Protein AF-A0A554L8Y0-F1 (afdb_monomer_lite)

Foldseek 3Di:
DDDDPPPPPDDPPPLPDPLDPVVVCVVPVQALVVLQVLLVSLQVVLVVLCVVDVPPPVSLVVSLVSLLSSLVSLVSSVCSLVVQDDRPQDLVNVLVSCVVDPVVVVVCVLPVDDDPVVVVVVVVSNVCSNVPHRPPDDDPPPPDPSPPSPVSSVVSVVSSVSSVLSSLLSLAAQELVLLLVCVLWLLLSLCVSQPVCLNCVDPDDLLRVVQVLLFVVQLVLLCVVPVQEDEQADADPVLQVVLVVCVVVQRAKYAQRWFDDPRYIYTFGMWGQDPVVRAIEGEHEDLDCDCPVVSVLLSQLSVVLRVVNVVGHYDWYKYKYAHQPDFDDPDDPSVNRIDIDTCPPVSVVCNVVSVVSSVVSSVSSSDNDRDDAAIPCLLAAPVSAHSNRCVRCVLADPQWPSLQAVVRVVSVQSVVCVVVVGTHLQSRDPPDDDDPLRVLLSCCQVVVDKQADLVVLVVQCVLWFPFEKQKDWFWAQNQPDQAGRDGGRDIQTFKMKIWTDGDPPDDIDIDMGGHLASYRCLVVVLVSVVVPDDLDTAYEYQDLVVVLVVLVSSCVVVVVCVVVSVSHSVRYDHPLVCVVVPNIDHNQLSSPSDLVSVLCPQPVVQDLPPAPDNDSSSLNQLSCVSNPNDSPPPSPPVPPPPPDDPPPPDDDPPPDPPPPSVVSVVRSRVNNNSSSVSSVSNSVSSVVSD

Structure (mmCIF, N/CA/C/O backbone):
data_AF-A0A554L8Y0-F1
#
_entry.id   AF-A0A554L8Y0-F1
#
loop_
_atom_site.group_PDB
_atom_site.id
_atom_site.type_symbol
_atom_site.label_atom_id
_atom_site.label_alt_id
_atom_site.label_comp_id
_atom_site.label_asym_id
_atom_site.label_entity_id
_atom_site.label_seq_id
_atom_site.pdbx_PDB_ins_code
_atom_site.Cartn_x
_atom_site.Cartn_y
_atom_site.Cartn_z
_atom_site.occupancy
_atom_site.B_iso_or_equiv
_atom_site.auth_seq_id
_atom_site.auth_comp_id
_atom_site.auth_asym_id
_atom_site.auth_atom_id
_atom_site.pdbx_PDB_model_num
ATOM 1 N N . MET A 1 1 ? -27.258 -53.487 -50.689 1.00 28.34 1 MET A N 1
ATOM 2 C CA . MET A 1 1 ? -27.049 -53.379 -52.146 1.00 28.34 1 MET A CA 1
ATOM 3 C C . MET A 1 1 ? -27.755 -52.111 -52.573 1.00 28.34 1 MET A C 1
ATOM 5 O O . MET A 1 1 ? -28.966 -52.087 -52.449 1.00 28.34 1 MET A O 1
ATOM 9 N N . HIS A 1 2 ? -27.130 -51.014 -52.959 1.00 24.36 2 HIS A N 1
ATOM 10 C CA . HIS A 1 2 ? -25.759 -50.669 -53.337 1.00 24.36 2 HIS A CA 1
ATOM 11 C C . HIS A 1 2 ? -25.662 -49.144 -53.099 1.00 24.36 2 HIS A C 1
ATOM 13 O O . HIS A 1 2 ? -26.690 -48.474 -53.119 1.00 24.36 2 HIS A O 1
ATOM 19 N N . GLU A 1 3 ? -24.550 -48.658 -52.543 1.00 27.66 3 GLU A N 1
ATOM 20 C CA . GLU A 1 3 ? -23.607 -47.781 -53.271 1.00 27.66 3 GLU A CA 1
ATOM 21 C C . GLU A 1 3 ? -24.326 -46.668 -54.041 1.00 27.66 3 GLU A C 1
ATOM 23 O O . GLU A 1 3 ? -24.799 -46.921 -55.138 1.00 27.66 3 GLU A O 1
ATOM 28 N N . ASP A 1 4 ? -24.456 -45.492 -53.409 1.00 25.59 4 ASP A N 1
ATOM 29 C CA . ASP A 1 4 ? -24.251 -44.166 -54.034 1.00 25.59 4 ASP A CA 1
ATOM 30 C C . ASP A 1 4 ? -24.470 -42.987 -53.047 1.00 25.59 4 ASP A C 1
ATOM 32 O O . ASP A 1 4 ? -24.105 -41.853 -53.350 1.00 25.59 4 ASP A O 1
ATOM 36 N N . ASP A 1 5 ? -24.894 -43.237 -51.798 1.00 26.92 5 ASP A N 1
ATOM 37 C CA . ASP A 1 5 ? -24.959 -42.230 -50.712 1.00 26.92 5 ASP A CA 1
ATOM 38 C C . ASP A 1 5 ? -23.601 -41.954 -50.019 1.00 26.92 5 ASP A C 1
ATOM 40 O O . ASP A 1 5 ? -23.495 -41.874 -48.795 1.00 26.92 5 ASP A O 1
ATOM 44 N N . LEU A 1 6 ? -22.521 -41.798 -50.790 1.00 28.59 6 LEU A N 1
ATOM 45 C CA . LEU A 1 6 ? -21.222 -41.318 -50.286 1.00 28.59 6 LEU A CA 1
ATOM 46 C C . LEU A 1 6 ? -20.965 -39.879 -50.746 1.00 28.59 6 LEU A C 1
ATOM 48 O O . LEU A 1 6 ? -19.908 -39.546 -51.287 1.00 28.59 6 LEU A O 1
ATOM 52 N N . ILE A 1 7 ? -21.932 -38.996 -50.486 1.00 28.02 7 ILE A N 1
ATOM 53 C CA . ILE A 1 7 ? -21.633 -37.571 -50.381 1.00 28.02 7 ILE A CA 1
ATOM 54 C C . ILE A 1 7 ? -20.837 -37.407 -49.093 1.00 28.02 7 ILE A C 1
ATOM 56 O O . ILE A 1 7 ? -21.311 -37.647 -47.987 1.00 28.02 7 ILE A O 1
ATOM 60 N N . TRP A 1 8 ? -19.572 -37.055 -49.279 1.00 29.84 8 TRP A N 1
ATOM 61 C CA . TRP A 1 8 ? -18.706 -36.518 -48.253 1.00 29.84 8 TRP A CA 1
ATOM 62 C C . TRP A 1 8 ? -19.459 -35.420 -47.504 1.00 29.84 8 TRP A C 1
ATOM 64 O O . TRP A 1 8 ? -19.576 -34.311 -48.026 1.00 29.84 8 TRP A O 1
ATOM 74 N N . ASP A 1 9 ? -19.932 -35.705 -46.290 1.00 30.94 9 ASP A N 1
ATOM 75 C CA . ASP A 1 9 ? -20.245 -34.646 -45.340 1.00 30.94 9 ASP A CA 1
ATOM 76 C C . ASP A 1 9 ? -18.945 -33.874 -45.127 1.00 30.94 9 ASP A C 1
ATOM 78 O O . ASP A 1 9 ? -18.022 -34.286 -44.410 1.00 30.94 9 ASP A O 1
ATOM 82 N N . LYS A 1 10 ? -18.839 -32.774 -45.874 1.00 30.92 10 LYS A N 1
ATOM 83 C CA . LYS A 1 10 ? -17.834 -31.750 -45.680 1.00 30.92 10 LYS A CA 1
ATOM 84 C C . LYS A 1 10 ? -17.873 -31.382 -44.193 1.00 30.92 10 LYS A C 1
ATOM 86 O O . LYS A 1 10 ? -18.963 -31.239 -43.633 1.00 30.92 10 LYS A O 1
ATOM 91 N N . PRO A 1 11 ? -16.715 -31.201 -43.531 1.00 33.66 11 PRO A N 1
ATOM 92 C CA . PRO A 1 11 ? -16.727 -30.419 -42.302 1.00 33.66 11 PRO A CA 1
ATOM 93 C C . PRO A 1 11 ? -17.432 -29.081 -42.601 1.00 33.66 11 PRO A C 1
ATOM 95 O O . PRO A 1 11 ? -17.372 -28.640 -43.753 1.00 33.66 11 PRO A O 1
ATOM 98 N N . PRO A 1 12 ? -18.112 -28.458 -41.620 1.00 34.78 12 PRO A N 1
ATOM 99 C CA . PRO A 1 12 ? -18.778 -27.174 -41.821 1.00 34.78 12 PRO A CA 1
ATOM 100 C C . PRO A 1 12 ? -17.864 -26.237 -42.615 1.00 34.78 12 PRO A C 1
ATOM 102 O O . PRO A 1 12 ? -16.687 -26.102 -42.267 1.00 34.78 12 PRO A O 1
ATOM 105 N N . GLU A 1 13 ? -18.377 -25.668 -43.710 1.00 36.22 13 GLU A N 1
ATOM 106 C CA . GLU A 1 13 ? -17.584 -24.938 -44.714 1.00 36.22 13 GLU A CA 1
ATOM 107 C C . GLU A 1 13 ? -16.827 -23.718 -44.152 1.00 36.22 13 GLU A C 1
ATOM 109 O O . GLU A 1 13 ? -15.949 -23.200 -44.836 1.00 36.22 13 GLU A O 1
ATOM 114 N N . ASP A 1 14 ? -17.058 -23.350 -42.890 1.00 36.22 14 ASP A N 1
ATOM 115 C CA . ASP A 1 14 ? -16.380 -22.257 -42.186 1.00 36.22 14 ASP A CA 1
ATOM 116 C C . ASP A 1 14 ? -15.090 -22.636 -41.435 1.00 36.22 14 ASP A C 1
ATOM 118 O O . ASP A 1 14 ? -14.406 -21.746 -40.943 1.00 36.22 14 ASP A O 1
ATOM 122 N N . PHE A 1 15 ? -14.701 -23.915 -41.325 1.00 38.50 15 PHE A N 1
ATOM 123 C CA . PHE A 1 15 ? -13.525 -24.278 -40.502 1.00 38.50 15 PHE A CA 1
ATOM 124 C C . PHE A 1 15 ? -12.233 -24.584 -41.275 1.00 38.50 15 PHE A C 1
ATOM 126 O O . PHE A 1 15 ? -11.170 -24.651 -40.665 1.00 38.50 15 PHE A O 1
ATOM 133 N N . SER A 1 16 ? -12.279 -24.805 -42.596 1.00 36.56 16 SER A N 1
ATOM 134 C CA . SER A 1 16 ? -11.124 -25.364 -43.328 1.00 36.56 16 SER A CA 1
ATOM 135 C C . SER A 1 16 ? -10.547 -24.501 -44.449 1.00 36.56 16 SER A C 1
ATOM 137 O O . SER A 1 16 ? -9.572 -24.929 -45.065 1.00 36.56 16 SER A O 1
ATOM 139 N N . ARG A 1 17 ? -11.136 -23.343 -44.775 1.00 34.06 17 ARG A N 1
ATOM 140 C CA . ARG A 1 17 ? -10.656 -22.509 -45.895 1.00 34.06 17 ARG A CA 1
ATOM 141 C C . ARG A 1 17 ? -9.799 -21.319 -45.477 1.00 34.06 17 ARG A C 1
ATOM 143 O O . ARG A 1 17 ? -8.859 -21.020 -46.203 1.00 34.06 17 ARG A O 1
ATOM 150 N N . ASP A 1 18 ? -9.995 -20.775 -44.282 1.00 37.09 18 ASP A N 1
ATOM 151 C CA . ASP A 1 18 ? -9.243 -19.590 -43.842 1.00 37.09 18 ASP A CA 1
ATOM 152 C C . ASP A 1 18 ? -7.930 -19.915 -43.099 1.00 37.09 18 ASP A C 1
ATOM 154 O O . ASP A 1 18 ? -7.161 -19.018 -42.773 1.00 37.09 18 ASP A O 1
ATOM 158 N N . ILE A 1 19 ? -7.618 -21.199 -42.869 1.00 42.59 19 ILE A N 1
ATOM 159 C CA . ILE A 1 19 ? -6.402 -21.632 -42.142 1.00 42.59 19 ILE A CA 1
ATOM 160 C C . ILE A 1 19 ? -5.227 -21.965 -43.091 1.00 42.59 19 ILE A C 1
ATOM 162 O O . ILE A 1 19 ? -4.072 -22.020 -42.667 1.00 42.59 19 ILE A O 1
ATOM 166 N N . TYR A 1 20 ? -5.474 -22.144 -44.394 1.00 44.81 20 TYR A N 1
ATOM 167 C CA . TYR A 1 20 ? -4.478 -22.674 -45.341 1.00 44.81 20 TYR A CA 1
ATOM 168 C C . TYR A 1 20 ? -4.286 -21.814 -46.600 1.00 44.81 20 TYR A C 1
ATOM 170 O O . TYR A 1 20 ? -4.205 -22.340 -47.712 1.00 44.81 20 TYR A O 1
ATOM 178 N N . ASP A 1 21 ? -4.156 -20.496 -46.446 1.00 44.59 21 ASP A N 1
ATOM 179 C CA . ASP A 1 21 ? -3.619 -19.653 -47.518 1.00 44.59 21 ASP A CA 1
ATOM 180 C C . ASP A 1 21 ? -2.082 -19.753 -47.562 1.00 44.59 21 ASP A C 1
ATOM 182 O O . ASP A 1 21 ? -1.353 -19.082 -46.836 1.00 44.59 21 ASP A O 1
ATOM 186 N N . ALA A 1 22 ? -1.569 -20.629 -48.426 1.00 40.56 22 ALA A N 1
ATOM 187 C CA . ALA A 1 22 ? -0.139 -20.891 -48.565 1.00 40.56 22 ALA A CA 1
ATOM 188 C C . ALA A 1 22 ? 0.699 -19.674 -49.022 1.00 40.56 22 ALA A C 1
ATOM 190 O O . ALA A 1 22 ? 1.928 -19.726 -48.900 1.00 40.56 22 ALA A O 1
ATOM 191 N N . GLU A 1 23 ? 0.080 -18.613 -49.556 1.00 37.91 23 GLU A N 1
ATOM 192 C CA . GLU A 1 23 ? 0.767 -17.359 -49.897 1.00 37.91 23 GLU A CA 1
ATOM 193 C C . GLU A 1 23 ? 0.822 -16.403 -48.700 1.00 37.91 23 GLU A C 1
ATOM 195 O O . GLU A 1 23 ? 1.899 -15.877 -48.414 1.00 37.91 23 GLU A O 1
ATOM 200 N N . ALA A 1 24 ? -0.247 -16.312 -47.899 1.00 42.94 24 ALA A N 1
ATOM 201 C CA . ALA A 1 24 ? -0.223 -15.595 -46.617 1.00 42.94 24 ALA A CA 1
ATOM 202 C C . ALA A 1 24 ? 0.830 -16.167 -45.643 1.00 42.94 24 ALA A C 1
ATOM 204 O O . ALA A 1 24 ? 1.477 -15.423 -44.904 1.00 42.94 24 ALA A O 1
ATOM 205 N N . TRP A 1 25 ? 1.074 -17.483 -45.695 1.00 49.44 25 TRP A N 1
ATOM 206 C CA . TRP A 1 25 ? 2.106 -18.175 -44.907 1.00 49.44 25 TRP A CA 1
ATOM 207 C C . TRP A 1 25 ? 3.546 -17.810 -45.299 1.00 49.44 25 TRP A C 1
ATOM 209 O O . TRP A 1 25 ? 4.459 -18.029 -44.506 1.00 49.44 25 TRP A O 1
ATOM 219 N N . LYS A 1 26 ? 3.791 -17.296 -46.512 1.00 45.06 26 LYS A N 1
ATOM 220 C CA . LYS A 1 26 ? 5.148 -16.943 -46.971 1.00 45.06 26 LYS A CA 1
ATOM 221 C C . LYS A 1 26 ? 5.576 -15.549 -46.536 1.00 45.06 26 LYS A C 1
ATOM 223 O O . LYS A 1 26 ? 6.755 -15.354 -46.261 1.00 45.06 26 LYS A O 1
ATOM 228 N N . GLU A 1 27 ? 4.641 -14.608 -46.459 1.00 42.94 27 GLU A N 1
ATOM 229 C CA . GLU A 1 27 ? 4.941 -13.216 -46.102 1.00 42.94 27 GLU A CA 1
ATOM 230 C C . GLU A 1 27 ? 5.007 -12.984 -44.581 1.00 42.94 27 GLU A C 1
ATOM 232 O O . GLU A 1 27 ? 5.466 -11.936 -44.140 1.00 42.94 27 GLU A O 1
ATOM 237 N N . SER A 1 28 ? 4.636 -13.984 -43.769 1.00 48.25 28 SER A N 1
ATOM 238 C CA . SER A 1 28 ? 4.514 -13.876 -42.304 1.00 48.25 28 SER A CA 1
ATOM 239 C C . SER A 1 28 ? 5.321 -14.918 -41.491 1.00 48.25 28 SER A C 1
ATOM 241 O O . SER A 1 28 ? 5.270 -14.929 -40.265 1.00 48.25 28 SER A O 1
ATOM 243 N N . ALA A 1 29 ? 6.148 -15.763 -42.122 1.00 52.91 29 ALA A N 1
ATOM 244 C CA . ALA A 1 29 ? 6.824 -16.912 -41.483 1.00 52.91 29 ALA A CA 1
ATOM 245 C C . ALA A 1 29 ? 7.971 -16.606 -40.483 1.00 52.91 29 ALA A C 1
ATOM 247 O O . ALA A 1 29 ? 8.670 -17.531 -40.061 1.00 52.91 29 ALA A O 1
ATOM 248 N N . GLN A 1 30 ? 8.196 -15.344 -40.114 1.00 58.31 30 GLN A N 1
ATOM 249 C CA . GLN A 1 30 ? 9.408 -14.902 -39.402 1.00 58.31 30 GLN A CA 1
ATOM 250 C C . GLN A 1 30 ? 9.234 -14.723 -37.890 1.00 58.31 30 GLN A C 1
ATOM 252 O O . GLN A 1 30 ? 10.203 -14.414 -37.202 1.00 58.31 30 GLN A O 1
ATOM 257 N N . ASP A 1 31 ? 8.026 -14.933 -37.372 1.00 62.72 31 ASP A N 1
ATOM 258 C CA . ASP A 1 31 ? 7.692 -14.647 -35.982 1.00 62.72 31 ASP A CA 1
ATOM 259 C C . ASP A 1 31 ? 7.377 -15.940 -35.198 1.00 62.72 31 ASP A C 1
ATOM 261 O O . ASP A 1 31 ? 6.377 -16.611 -35.496 1.00 62.72 31 ASP A O 1
ATOM 265 N N . PRO A 1 32 ? 8.191 -16.313 -34.185 1.00 65.00 32 PRO A N 1
ATOM 266 C CA . PRO A 1 32 ? 7.867 -17.384 -33.246 1.00 65.00 32 PRO A CA 1
ATOM 267 C C . PRO A 1 32 ? 6.448 -17.276 -32.663 1.00 65.00 32 PRO A C 1
ATOM 269 O O . PRO A 1 32 ? 5.783 -18.302 -32.526 1.00 65.00 32 PRO A O 1
ATOM 272 N N . PHE A 1 33 ? 5.924 -16.071 -32.406 1.00 65.31 33 PHE A N 1
ATOM 273 C CA . PHE A 1 33 ? 4.567 -15.871 -31.884 1.00 65.31 33 PHE A CA 1
ATOM 274 C C . PHE A 1 33 ? 3.475 -16.302 -32.865 1.00 65.31 33 PHE A C 1
ATOM 276 O O . PHE A 1 33 ? 2.454 -16.852 -32.442 1.00 65.31 33 PHE A O 1
ATOM 283 N N . LEU A 1 34 ? 3.692 -16.130 -34.170 1.00 68.50 34 LEU A N 1
ATOM 284 C CA . LEU A 1 34 ? 2.755 -16.603 -35.187 1.00 68.50 34 LEU A CA 1
ATOM 285 C C . LEU A 1 34 ? 2.692 -18.135 -35.198 1.00 68.50 34 LEU A C 1
ATOM 287 O O . LEU A 1 34 ? 1.610 -18.720 -35.249 1.00 68.50 34 LEU A O 1
ATOM 291 N N . TRP A 1 35 ? 3.846 -18.797 -35.062 1.00 72.81 35 TRP A N 1
ATOM 292 C CA . TRP A 1 35 ? 3.910 -20.250 -34.907 1.00 72.81 35 TRP A CA 1
ATOM 293 C C . TRP A 1 35 ? 3.185 -20.719 -33.639 1.00 72.81 35 TRP A C 1
ATOM 295 O O . TRP A 1 35 ? 2.443 -21.695 -33.701 1.00 72.81 35 TRP A O 1
ATOM 305 N N . ILE A 1 36 ? 3.302 -20.003 -32.518 1.00 69.88 36 ILE A N 1
ATOM 306 C CA . ILE A 1 36 ? 2.537 -20.303 -31.295 1.00 69.88 36 ILE A CA 1
ATOM 307 C C . ILE A 1 36 ? 1.030 -20.135 -31.503 1.00 69.88 36 ILE A C 1
ATOM 309 O O . ILE A 1 36 ? 0.256 -20.974 -31.043 1.00 69.88 36 ILE A O 1
ATOM 313 N N . SER A 1 37 ? 0.605 -19.077 -32.194 1.00 69.25 37 SER A N 1
ATOM 314 C CA . SER A 1 37 ? -0.807 -18.852 -32.522 1.00 69.25 37 SER A CA 1
ATOM 315 C C . SER A 1 37 ? -1.375 -20.022 -33.330 1.00 69.25 37 SER A C 1
ATOM 317 O O . SER A 1 37 ? -2.395 -20.605 -32.962 1.00 69.25 37 SER A O 1
ATOM 319 N N . HIS A 1 38 ? -0.651 -20.458 -34.365 1.00 70.38 38 HIS A N 1
ATOM 320 C CA . HIS A 1 38 ? -1.021 -21.6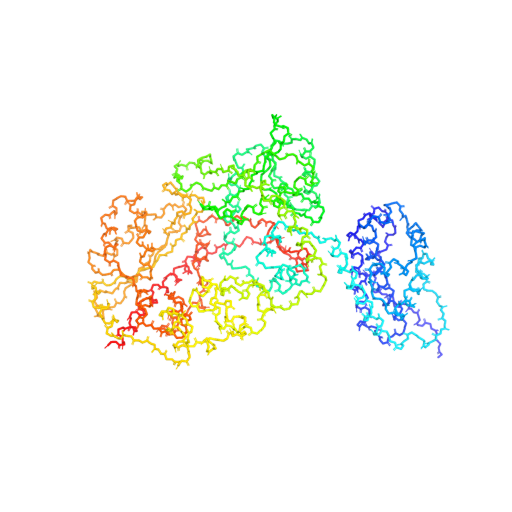41 -35.142 1.00 70.38 38 HIS A CA 1
ATOM 321 C C . HIS A 1 38 ? -1.058 -22.912 -34.294 1.00 70.38 38 HIS A C 1
ATOM 323 O O . HIS A 1 38 ? -1.947 -23.744 -34.481 1.00 70.38 38 HIS A O 1
ATOM 329 N N . ALA A 1 39 ? -0.119 -23.065 -33.361 1.00 75.94 39 ALA A N 1
ATOM 330 C CA . ALA A 1 39 ? -0.084 -24.227 -32.490 1.00 75.94 39 ALA A CA 1
ATOM 331 C C . ALA A 1 39 ? -1.355 -24.334 -31.633 1.00 75.94 39 ALA A C 1
ATOM 333 O O . ALA A 1 39 ? -1.971 -25.397 -31.604 1.00 75.94 39 ALA A O 1
ATOM 334 N N . LYS A 1 40 ? -1.793 -23.216 -31.037 1.00 74.25 40 LYS A N 1
ATOM 335 C CA . LYS A 1 40 ? -3.023 -23.145 -30.230 1.00 74.25 40 LYS A CA 1
ATOM 336 C C . LYS A 1 40 ? -4.276 -23.478 -31.037 1.00 74.25 40 LYS A C 1
ATOM 338 O O . LYS A 1 40 ? -5.101 -24.261 -30.589 1.00 74.25 40 LYS A O 1
ATOM 343 N N . ILE A 1 41 ? -4.390 -22.949 -32.257 1.00 71.81 41 ILE A N 1
ATOM 344 C CA . ILE A 1 41 ? -5.533 -23.240 -33.139 1.00 71.81 41 ILE A CA 1
ATOM 345 C C . ILE A 1 41 ? -5.619 -24.744 -33.442 1.00 71.81 41 ILE A C 1
ATOM 347 O O . ILE A 1 41 ? -6.693 -25.339 -33.378 1.00 71.81 41 ILE A O 1
ATOM 351 N N . ASN A 1 42 ? -4.487 -25.378 -33.759 1.00 74.00 42 ASN A N 1
ATOM 352 C CA . ASN A 1 42 ? -4.458 -26.812 -34.048 1.00 74.00 42 ASN A CA 1
ATOM 353 C C . ASN A 1 42 ? -4.762 -27.659 -32.801 1.00 74.00 42 ASN A C 1
ATOM 355 O O . ASN A 1 42 ? -5.444 -28.676 -32.910 1.00 74.00 42 ASN A O 1
ATOM 359 N N . GLU A 1 43 ? -4.297 -27.241 -31.623 1.00 80.88 43 GLU A N 1
ATOM 360 C CA . GLU A 1 43 ? -4.627 -27.880 -30.344 1.00 80.88 43 GLU A CA 1
ATOM 361 C C . GLU A 1 43 ? -6.139 -27.841 -30.059 1.00 80.88 43 GLU A C 1
ATOM 363 O O . GLU A 1 43 ? -6.743 -28.889 -29.831 1.00 80.88 43 GLU A O 1
ATOM 368 N N . GLU A 1 44 ? -6.774 -26.671 -30.183 1.00 74.31 44 GLU A N 1
ATOM 369 C CA . GLU A 1 44 ? -8.222 -26.502 -29.980 1.00 74.31 44 GLU A CA 1
ATOM 370 C C . GLU A 1 44 ? -9.047 -27.361 -30.952 1.00 74.31 44 GLU A C 1
ATOM 372 O O . GLU A 1 44 ? -10.014 -28.022 -30.561 1.00 74.31 44 GLU A O 1
ATOM 377 N N . ILE A 1 45 ? -8.649 -27.408 -32.229 1.00 71.94 45 ILE A N 1
ATOM 378 C CA . ILE A 1 45 ? -9.293 -28.270 -33.229 1.00 71.94 45 ILE A CA 1
ATOM 379 C C . ILE A 1 45 ? -9.147 -29.747 -32.840 1.00 71.94 45 ILE A C 1
ATOM 381 O O . ILE A 1 45 ? -10.105 -30.516 -32.977 1.00 71.94 45 ILE A O 1
ATOM 385 N N . ALA A 1 46 ? -7.972 -30.159 -32.359 1.00 73.81 46 ALA A N 1
ATOM 386 C CA . ALA A 1 46 ? -7.730 -31.534 -31.935 1.00 73.81 46 ALA A CA 1
ATOM 387 C C . ALA A 1 46 ? -8.632 -31.934 -30.757 1.00 73.81 46 ALA A C 1
ATOM 389 O O . ALA A 1 46 ? -9.259 -32.995 -30.813 1.00 73.81 46 ALA A O 1
ATOM 390 N N . ASP A 1 47 ? -8.762 -31.072 -29.744 1.00 79.88 47 ASP A N 1
ATOM 391 C CA . ASP A 1 47 ? -9.625 -31.302 -28.580 1.00 79.88 47 ASP A CA 1
ATOM 392 C C . ASP A 1 47 ? -11.106 -31.430 -28.970 1.00 79.88 47 ASP A C 1
ATOM 394 O O . ASP A 1 47 ? -11.790 -32.362 -28.532 1.00 79.88 47 ASP A O 1
ATOM 398 N N . LEU A 1 48 ? -11.597 -30.555 -29.854 1.00 77.19 48 LEU A N 1
ATOM 399 C CA . LEU A 1 48 ? -12.973 -30.618 -30.359 1.00 77.19 48 LEU A CA 1
ATOM 400 C C . LEU A 1 48 ? -13.245 -31.913 -31.137 1.00 77.19 48 LEU A C 1
ATOM 402 O O . LEU A 1 48 ? -14.300 -32.537 -30.980 1.00 77.19 48 LEU A O 1
ATOM 406 N N . LEU A 1 49 ? -12.302 -32.330 -31.989 1.00 73.50 49 LEU A N 1
ATOM 407 C CA . LEU A 1 49 ? -12.416 -33.581 -32.739 1.00 73.50 49 LEU A CA 1
ATOM 408 C C . LEU A 1 49 ? -12.376 -34.798 -31.812 1.00 73.50 49 LEU A C 1
ATOM 410 O O . LEU A 1 49 ? -13.126 -35.748 -32.044 1.00 73.50 49 LEU A O 1
ATOM 414 N N . TYR A 1 50 ? -11.538 -34.769 -30.774 1.00 79.25 50 TYR A N 1
ATOM 415 C CA . TYR A 1 50 ? -11.436 -35.842 -29.793 1.00 79.25 50 TYR A CA 1
ATOM 416 C C . TYR A 1 50 ? -12.753 -36.042 -29.043 1.00 79.25 50 TYR A C 1
ATOM 418 O O . TYR A 1 50 ? -13.298 -37.146 -29.062 1.00 79.25 50 TYR A O 1
ATOM 426 N N . GLU A 1 51 ? -13.335 -34.986 -28.468 1.00 82.06 51 GLU A N 1
ATOM 427 C CA . GLU A 1 51 ? -14.597 -35.133 -27.731 1.00 82.06 51 GLU A CA 1
ATOM 428 C C . GLU A 1 51 ? -15.745 -35.630 -28.611 1.00 82.06 51 GLU A C 1
ATOM 430 O O . GLU A 1 51 ? -16.583 -36.416 -28.165 1.00 82.06 51 GLU A O 1
ATOM 435 N N . LYS A 1 52 ? -15.757 -35.231 -29.887 1.00 79.12 52 LYS A N 1
ATOM 436 C CA . LYS A 1 52 ? -16.812 -35.618 -30.823 1.00 79.12 52 LYS A CA 1
ATOM 437 C C . LYS A 1 52 ? -16.636 -37.025 -31.402 1.00 79.12 52 LYS A C 1
ATOM 439 O O . LYS A 1 52 ? -17.635 -37.689 -31.678 1.00 79.12 52 LYS A O 1
ATOM 444 N N . TYR A 1 53 ? -15.401 -37.479 -31.623 1.00 79.19 53 TYR A N 1
ATOM 445 C CA . TYR A 1 53 ? -15.127 -38.656 -32.456 1.00 79.19 53 TYR A CA 1
ATOM 446 C C . TYR A 1 53 ? -14.116 -39.656 -31.880 1.00 79.19 53 TYR A C 1
ATOM 448 O O . TYR A 1 53 ? -13.696 -40.544 -32.621 1.00 79.19 53 TYR A O 1
ATOM 456 N N . LYS A 1 54 ? -13.754 -39.589 -30.590 1.00 70.56 54 LYS A N 1
ATOM 457 C CA . LYS A 1 54 ? -12.803 -40.529 -29.948 1.00 70.56 54 LYS A CA 1
ATOM 458 C C . LYS A 1 54 ? -13.088 -42.020 -30.181 1.00 70.56 54 LYS A C 1
ATOM 460 O O . LYS A 1 54 ? -12.158 -42.809 -30.268 1.00 70.56 54 LYS A O 1
ATOM 465 N N . ASN A 1 55 ? -14.351 -42.399 -30.397 1.00 71.56 55 ASN A N 1
ATOM 466 C CA . ASN A 1 55 ? -14.759 -43.785 -30.673 1.00 71.56 55 ASN A CA 1
ATOM 467 C C . ASN A 1 55 ? -14.804 -44.153 -32.174 1.00 71.56 55 ASN A C 1
ATOM 469 O O . ASN A 1 55 ? -15.298 -45.224 -32.523 1.00 71.56 55 ASN A O 1
ATOM 473 N N . ASN A 1 56 ? -14.360 -43.275 -33.084 1.00 70.06 56 ASN A N 1
ATOM 474 C CA . ASN A 1 56 ? -14.437 -43.492 -34.531 1.00 70.06 56 ASN A CA 1
ATOM 475 C C . ASN A 1 56 ? -13.045 -43.534 -35.183 1.00 70.06 56 ASN A C 1
ATOM 477 O O . ASN A 1 56 ? -12.425 -42.498 -35.435 1.00 70.06 56 ASN A O 1
ATOM 481 N N . ILE A 1 57 ? -12.625 -44.746 -35.564 1.00 58.59 57 ILE A N 1
ATOM 482 C CA . ILE A 1 57 ? -11.328 -45.056 -36.192 1.00 58.59 57 ILE A CA 1
ATOM 483 C C . ILE A 1 57 ? -10.981 -44.154 -37.387 1.00 58.59 57 ILE A C 1
ATOM 485 O O . ILE A 1 57 ? -9.820 -43.807 -37.605 1.00 58.59 57 ILE A O 1
ATOM 489 N N . ARG A 1 58 ? -11.988 -43.724 -38.160 1.00 58.47 58 ARG A N 1
ATOM 490 C CA . ARG A 1 58 ? -11.790 -42.910 -39.367 1.00 58.47 58 ARG A CA 1
ATOM 491 C C . ARG A 1 58 ? -11.337 -41.485 -39.036 1.00 58.47 58 ARG A C 1
ATOM 493 O O . ARG A 1 58 ? -10.712 -40.841 -39.877 1.00 58.47 58 ARG A O 1
ATOM 500 N N . TYR A 1 59 ? -11.637 -41.004 -37.829 1.00 62.06 59 TYR A N 1
ATOM 501 C CA . TYR A 1 59 ? -11.321 -39.651 -37.366 1.00 62.06 59 TYR A CA 1
ATOM 502 C C . TYR A 1 59 ? -10.158 -39.608 -36.367 1.00 62.06 59 TYR A C 1
ATOM 504 O O . TYR A 1 59 ? -9.552 -38.546 -36.223 1.00 62.06 59 TYR A O 1
ATOM 512 N N . SER A 1 60 ? -9.763 -40.742 -35.774 1.00 60.47 60 SER A N 1
ATOM 513 C CA . SER A 1 60 ? -8.569 -40.865 -34.918 1.00 60.47 60 SER A CA 1
ATOM 514 C C . SER A 1 60 ? -7.302 -40.313 -35.584 1.00 60.47 60 SER A C 1
ATOM 516 O O . SER A 1 60 ? -6.519 -39.600 -34.960 1.00 60.47 60 SER A O 1
ATOM 518 N N . SER A 1 61 ? -7.134 -40.550 -36.888 1.00 60.22 61 SER A N 1
ATOM 519 C CA . SER A 1 61 ? -6.010 -40.016 -37.671 1.00 60.22 61 SER A CA 1
ATOM 520 C C . SER A 1 61 ? -6.009 -38.485 -37.763 1.00 60.22 61 SER A C 1
ATOM 522 O O . SER A 1 61 ? -4.947 -37.869 -37.707 1.00 60.22 61 SER A O 1
ATOM 524 N N . ARG A 1 62 ? -7.187 -37.854 -37.857 1.00 60.56 62 ARG A N 1
ATOM 525 C CA . ARG A 1 62 ? -7.329 -36.389 -37.908 1.00 60.56 62 ARG A CA 1
ATOM 526 C C . ARG A 1 62 ? -7.079 -35.738 -36.552 1.00 60.56 62 ARG A C 1
ATOM 528 O O . ARG A 1 62 ? -6.492 -34.661 -36.519 1.00 60.56 62 ARG A O 1
ATOM 535 N N . ILE A 1 63 ? -7.492 -36.384 -35.461 1.00 62.53 63 ILE A N 1
ATOM 536 C CA . ILE A 1 63 ? -7.210 -35.928 -34.091 1.00 62.53 63 ILE A CA 1
ATOM 537 C C . ILE A 1 63 ? -5.691 -35.874 -33.876 1.00 62.53 63 ILE A C 1
ATOM 539 O O . ILE A 1 63 ? -5.140 -34.822 -33.560 1.00 62.53 63 ILE A O 1
ATOM 543 N N . ILE A 1 64 ? -4.999 -36.986 -34.153 1.00 63.91 64 ILE A N 1
ATOM 544 C CA . ILE A 1 64 ? -3.540 -37.093 -33.991 1.00 63.91 64 ILE A CA 1
ATOM 545 C C . ILE A 1 64 ? -2.799 -36.109 -34.908 1.00 63.91 64 ILE A C 1
ATOM 547 O O . ILE A 1 64 ? -1.809 -35.509 -34.497 1.00 63.91 64 ILE A O 1
ATOM 551 N N . MET A 1 65 ? -3.275 -35.913 -36.141 1.00 64.06 65 MET A N 1
ATOM 552 C CA . MET A 1 65 ? -2.668 -34.978 -37.092 1.00 64.06 65 MET A CA 1
ATOM 553 C C . MET A 1 65 ? -2.659 -33.533 -36.569 1.00 64.06 65 MET A C 1
ATOM 555 O O . MET A 1 65 ? -1.630 -32.871 -36.661 1.00 64.06 65 MET A O 1
ATOM 559 N N . ASN A 1 66 ? -3.767 -33.055 -35.993 1.00 66.06 66 ASN A N 1
ATOM 560 C CA . ASN A 1 66 ? -3.847 -31.692 -35.457 1.00 66.06 66 ASN A CA 1
ATOM 561 C C . ASN A 1 66 ? -2.935 -31.503 -34.233 1.00 66.06 66 ASN A C 1
ATOM 563 O O . ASN A 1 66 ? -2.185 -30.531 -34.181 1.00 66.06 66 ASN A O 1
ATOM 567 N N . TYR A 1 67 ? -2.876 -32.471 -33.310 1.00 68.75 67 TYR A N 1
ATOM 568 C CA . TYR A 1 67 ? -1.870 -32.429 -32.241 1.00 68.75 67 TYR A CA 1
ATOM 569 C C . TYR A 1 67 ? -0.432 -32.441 -32.783 1.00 68.75 67 TYR A C 1
ATOM 571 O O . TYR A 1 67 ? 0.425 -31.720 -32.276 1.00 68.75 67 TYR A O 1
ATOM 579 N N . GLY A 1 68 ? -0.158 -33.221 -33.834 1.00 66.88 68 GLY A N 1
ATOM 580 C CA . GLY A 1 68 ? 1.140 -33.238 -34.513 1.00 66.88 68 GLY A CA 1
ATOM 581 C C . GLY A 1 68 ? 1.532 -31.871 -35.080 1.00 66.88 68 GLY A C 1
ATOM 582 O O . GLY A 1 68 ? 2.661 -31.428 -34.871 1.00 66.88 68 GLY A O 1
ATOM 583 N N . PHE A 1 69 ? 0.588 -31.171 -35.716 1.00 65.62 69 PHE A N 1
ATOM 584 C CA . PHE A 1 69 ? 0.793 -29.799 -36.186 1.00 65.62 69 PHE A CA 1
ATOM 585 C C . PHE A 1 69 ? 1.068 -28.831 -35.038 1.00 65.62 69 PHE A C 1
ATOM 587 O O . PHE A 1 69 ? 2.016 -28.051 -35.123 1.00 65.62 69 PHE A O 1
ATOM 594 N N . ALA A 1 70 ? 0.296 -28.908 -33.951 1.00 66.19 70 ALA A N 1
ATOM 595 C CA . ALA A 1 70 ? 0.522 -28.073 -32.776 1.00 66.19 70 ALA A CA 1
ATOM 596 C C . ALA A 1 70 ? 1.946 -28.254 -32.223 1.00 66.19 70 ALA A C 1
ATOM 598 O O . ALA A 1 70 ? 2.684 -27.283 -32.049 1.00 66.19 70 ALA A O 1
ATOM 599 N N . ILE A 1 71 ? 2.375 -29.507 -32.047 1.00 72.31 71 ILE A N 1
ATOM 600 C CA . ILE A 1 71 ? 3.729 -29.871 -31.610 1.00 72.31 71 ILE A CA 1
ATOM 601 C C . ILE A 1 71 ? 4.797 -29.301 -32.555 1.00 72.31 71 ILE A C 1
ATOM 603 O O . ILE A 1 71 ? 5.770 -28.698 -32.098 1.00 72.31 71 ILE A O 1
ATOM 607 N N . GLU A 1 72 ? 4.631 -29.470 -33.868 1.00 71.25 72 GLU A N 1
ATOM 608 C CA . GLU A 1 72 ? 5.575 -28.969 -34.870 1.00 71.25 72 GLU A CA 1
ATOM 609 C C . GLU A 1 72 ? 5.724 -27.445 -34.807 1.00 71.25 72 GLU A C 1
ATOM 611 O O . GLU A 1 72 ? 6.843 -26.925 -34.826 1.00 71.25 72 GLU A O 1
ATOM 616 N N . CYS A 1 73 ? 4.606 -26.733 -34.695 1.00 71.12 73 CYS A N 1
ATOM 617 C CA . CYS A 1 73 ? 4.579 -25.285 -34.567 1.00 71.12 73 CYS A CA 1
ATOM 618 C C . CYS A 1 73 ? 5.295 -24.811 -33.290 1.00 71.12 73 CYS A C 1
ATOM 620 O O . CYS A 1 73 ? 6.127 -23.905 -33.369 1.00 71.12 73 CYS A O 1
ATOM 622 N N . TYR A 1 74 ? 5.078 -25.467 -32.142 1.00 74.06 74 TYR A N 1
ATOM 623 C CA . TYR A 1 74 ? 5.825 -25.155 -30.917 1.00 74.06 74 TYR A CA 1
ATOM 624 C C . TYR A 1 74 ? 7.337 -25.372 -31.069 1.00 74.06 74 TYR A C 1
ATOM 626 O O . TYR A 1 74 ? 8.131 -24.542 -30.632 1.00 74.06 74 TYR A O 1
ATOM 634 N N . LEU A 1 75 ? 7.765 -26.462 -31.712 1.00 71.19 75 LEU A N 1
ATOM 635 C CA . LEU A 1 75 ? 9.191 -26.742 -31.929 1.00 71.19 75 LEU A CA 1
ATOM 636 C C . LEU A 1 75 ? 9.846 -25.738 -32.867 1.00 71.19 75 LEU A C 1
ATOM 638 O O . LEU A 1 75 ? 10.994 -25.364 -32.641 1.00 71.19 75 LEU A O 1
ATOM 642 N N . LYS A 1 76 ? 9.136 -25.316 -33.918 1.00 71.62 76 LYS A N 1
ATOM 643 C CA . LYS A 1 76 ? 9.595 -24.256 -34.821 1.00 71.62 76 LYS A CA 1
ATOM 644 C C . LYS A 1 76 ? 9.799 -22.954 -34.063 1.00 71.62 76 LYS A C 1
ATOM 646 O O . LYS A 1 76 ? 10.857 -22.349 -34.208 1.00 71.62 76 LYS A O 1
ATOM 651 N N . ALA A 1 77 ? 8.842 -22.582 -33.214 1.00 70.81 77 ALA A N 1
ATOM 652 C CA . ALA A 1 77 ? 8.950 -21.395 -32.375 1.00 70.81 77 ALA A CA 1
ATOM 653 C C . ALA A 1 77 ? 10.182 -21.474 -31.450 1.00 70.81 77 ALA A C 1
ATOM 655 O O . ALA A 1 77 ? 10.988 -20.548 -31.416 1.00 70.81 77 ALA A O 1
ATOM 656 N N . ILE A 1 78 ? 10.393 -22.617 -30.783 1.00 69.44 78 ILE A N 1
ATOM 657 C CA . ILE A 1 78 ? 11.574 -22.865 -29.936 1.00 69.44 78 ILE A CA 1
ATOM 658 C C . ILE A 1 78 ? 12.881 -22.799 -30.748 1.00 69.44 78 ILE A C 1
ATOM 660 O O . ILE A 1 78 ? 13.838 -22.160 -30.325 1.00 69.44 78 ILE A O 1
ATOM 664 N N . ALA A 1 79 ? 12.948 -23.448 -31.913 1.00 67.94 79 ALA A N 1
ATOM 665 C CA . ALA A 1 79 ? 14.169 -23.528 -32.718 1.00 67.94 79 ALA A CA 1
ATOM 666 C C . ALA A 1 79 ? 14.568 -22.185 -33.353 1.00 67.94 79 ALA A C 1
ATOM 668 O O . ALA A 1 79 ? 15.763 -21.898 -33.451 1.00 67.94 79 ALA A O 1
ATOM 669 N N . LEU A 1 80 ? 13.588 -21.378 -33.778 1.00 67.69 80 LEU A N 1
ATOM 670 C CA . LEU A 1 80 ? 13.812 -20.001 -34.231 1.00 67.69 80 LEU A CA 1
ATOM 671 C C . LEU A 1 80 ? 14.389 -19.153 -33.095 1.00 67.69 80 LEU A C 1
ATOM 673 O O . LEU A 1 80 ? 15.393 -18.472 -33.289 1.00 67.69 80 LEU A O 1
ATOM 677 N N . GLN A 1 81 ? 13.795 -19.248 -31.904 1.00 64.06 81 GLN A N 1
ATOM 678 C CA . GLN A 1 81 ? 14.190 -18.449 -30.746 1.00 64.06 81 GLN A CA 1
ATOM 679 C C . GLN A 1 81 ? 15.588 -18.802 -30.214 1.00 64.06 81 GLN A C 1
ATOM 681 O O . GLN A 1 81 ? 16.348 -17.920 -29.826 1.00 64.06 81 GLN A O 1
ATOM 686 N N . GLU A 1 82 ? 15.968 -20.078 -30.255 1.00 63.78 82 GLU A N 1
ATOM 687 C CA . GLU A 1 82 ? 17.319 -20.546 -29.906 1.00 63.78 82 GLU A CA 1
ATOM 688 C C . GLU A 1 82 ? 18.361 -20.255 -31.011 1.00 63.78 82 GLU A C 1
ATOM 690 O O . GLU A 1 82 ? 19.519 -20.662 -30.906 1.00 63.78 82 GLU A O 1
ATOM 695 N N . GLY A 1 83 ? 17.971 -19.593 -32.110 1.00 60.94 83 GLY A N 1
ATOM 696 C CA . GLY A 1 83 ? 18.863 -19.256 -33.224 1.00 60.94 83 GLY A CA 1
ATOM 697 C C . GLY A 1 83 ? 19.395 -20.474 -33.987 1.00 60.94 83 GLY A C 1
ATOM 698 O O . GLY A 1 83 ? 20.429 -20.396 -34.651 1.00 60.94 83 GLY A O 1
ATOM 699 N N . MET A 1 84 ? 18.717 -21.621 -33.886 1.00 57.75 84 MET A N 1
ATOM 700 C CA . MET A 1 84 ? 19.168 -22.884 -34.479 1.00 57.75 84 MET A CA 1
ATOM 701 C C . MET A 1 84 ? 18.835 -23.007 -35.968 1.00 57.75 84 MET A C 1
ATOM 703 O O . MET A 1 84 ? 19.439 -23.820 -36.672 1.00 57.75 84 MET A O 1
ATOM 707 N N . ILE A 1 85 ? 17.867 -22.224 -36.442 1.00 57.19 85 ILE A N 1
ATOM 708 C CA . ILE A 1 85 ? 17.446 -22.152 -37.842 1.00 57.19 85 ILE A CA 1
ATOM 709 C C . ILE A 1 85 ? 17.340 -20.687 -38.276 1.00 57.19 85 ILE A C 1
ATOM 711 O O . ILE A 1 85 ? 16.963 -19.825 -37.487 1.00 57.19 85 ILE A O 1
ATOM 715 N N . ALA A 1 86 ? 17.713 -20.404 -39.526 1.00 54.78 86 ALA A N 1
ATOM 716 C CA . ALA A 1 86 ? 17.711 -19.055 -40.088 1.00 54.78 86 ALA A CA 1
ATOM 717 C C . ALA A 1 86 ? 16.362 -18.689 -40.737 1.00 54.78 86 ALA A C 1
ATOM 719 O O . ALA A 1 86 ? 15.610 -19.563 -41.185 1.00 54.78 86 ALA A O 1
ATOM 720 N N . LEU A 1 87 ? 16.107 -17.377 -40.815 1.00 51.12 87 LEU A N 1
ATOM 721 C CA . LEU A 1 87 ? 14.871 -16.719 -41.275 1.00 51.12 87 LEU A CA 1
ATOM 722 C C . LEU A 1 87 ? 14.455 -17.050 -42.724 1.00 51.12 87 LEU A C 1
ATOM 724 O O . LEU A 1 87 ? 13.312 -16.812 -43.102 1.00 51.12 87 LEU A O 1
ATOM 728 N N . ASP A 1 88 ? 15.362 -17.590 -43.539 1.00 52.31 88 ASP A N 1
ATOM 729 C CA . ASP A 1 88 ? 15.166 -17.906 -44.961 1.00 52.31 88 ASP A CA 1
ATOM 730 C C . ASP A 1 88 ? 14.942 -19.404 -45.236 1.00 52.31 88 ASP A C 1
ATOM 732 O O . ASP A 1 88 ? 14.760 -19.823 -46.386 1.00 52.31 88 ASP A O 1
ATOM 736 N N . SER A 1 89 ? 14.925 -20.232 -44.188 1.00 51.38 89 SER A N 1
ATOM 737 C CA . SER A 1 89 ? 14.681 -21.662 -44.326 1.00 51.38 89 SER A CA 1
ATOM 738 C C . SER A 1 89 ? 13.208 -21.924 -44.663 1.00 51.38 89 SER A C 1
ATOM 740 O O . SER A 1 89 ? 12.362 -22.153 -43.805 1.00 51.38 89 SER A O 1
ATOM 742 N N . THR A 1 90 ? 12.886 -21.911 -45.963 1.00 50.28 90 THR A N 1
ATOM 743 C CA . THR A 1 90 ? 11.610 -22.436 -46.484 1.00 50.28 90 THR A CA 1
ATOM 744 C C . THR A 1 90 ? 11.331 -23.825 -45.893 1.00 50.28 90 THR A C 1
ATOM 746 O O . THR A 1 90 ? 12.257 -24.508 -45.458 1.00 50.28 90 THR A O 1
ATOM 749 N N . GLY A 1 91 ? 10.080 -24.300 -45.890 1.00 46.28 91 GLY A N 1
ATOM 750 C CA . GLY A 1 91 ? 9.716 -25.597 -45.287 1.00 46.28 91 GLY A CA 1
ATOM 751 C C . GLY A 1 91 ? 10.627 -26.785 -45.667 1.00 46.28 91 GLY A C 1
ATOM 752 O O . GLY A 1 91 ? 10.814 -27.687 -44.857 1.00 46.28 91 GLY A O 1
ATOM 753 N N . ALA A 1 92 ? 11.279 -26.754 -46.837 1.00 40.34 92 ALA A N 1
ATOM 754 C CA . ALA A 1 92 ? 12.306 -27.720 -47.244 1.00 40.34 92 ALA A CA 1
ATOM 755 C C . ALA A 1 92 ? 13.665 -27.560 -46.513 1.00 40.34 92 ALA A C 1
ATOM 757 O O . ALA A 1 92 ? 14.324 -28.553 -46.203 1.00 40.34 92 ALA A O 1
ATOM 758 N N . GLY A 1 93 ? 14.079 -26.328 -46.203 1.00 42.75 93 GLY A N 1
ATOM 759 C CA . GLY A 1 93 ? 15.262 -25.995 -45.404 1.00 42.75 93 GLY A CA 1
ATOM 760 C C . GLY A 1 93 ? 15.114 -26.354 -43.922 1.00 42.75 93 GLY A C 1
ATOM 761 O O . GLY A 1 93 ? 16.067 -26.861 -43.332 1.00 42.75 93 GLY A O 1
ATOM 762 N N . PHE A 1 94 ? 13.916 -26.194 -43.343 1.00 43.88 94 PHE A N 1
ATOM 763 C CA . PHE A 1 94 ? 13.609 -26.681 -41.990 1.00 43.88 94 PHE A CA 1
ATOM 764 C C . PHE A 1 94 ? 13.794 -28.201 -41.902 1.00 43.88 94 PHE A C 1
ATOM 766 O O . PHE A 1 94 ? 14.538 -28.677 -41.049 1.00 43.88 94 PHE A O 1
ATOM 773 N N . VAL A 1 95 ? 13.220 -28.958 -42.849 1.00 44.84 95 VAL A N 1
ATOM 774 C CA . VAL A 1 95 ? 13.392 -30.421 -42.947 1.00 44.84 95 VAL A CA 1
ATOM 775 C C . VAL A 1 95 ? 14.868 -30.802 -43.105 1.00 44.84 95 VAL A C 1
ATOM 777 O O . VAL A 1 95 ? 15.316 -31.751 -42.463 1.00 44.84 95 VAL A O 1
ATOM 780 N N . GLN A 1 96 ? 15.657 -30.054 -43.887 1.00 44.50 96 GLN A N 1
ATOM 781 C CA . GLN A 1 96 ? 17.102 -30.281 -44.041 1.00 44.50 96 GLN A CA 1
ATOM 782 C C . GLN A 1 96 ? 17.925 -29.966 -42.779 1.00 44.50 96 GLN A C 1
ATOM 784 O O . GLN A 1 96 ? 18.837 -30.724 -42.440 1.00 44.50 96 GLN A O 1
ATOM 789 N N . ALA A 1 97 ? 17.623 -28.886 -42.056 1.00 46.72 97 ALA A N 1
ATOM 790 C CA . ALA A 1 97 ? 18.284 -28.554 -40.790 1.00 46.72 97 ALA A CA 1
ATOM 791 C C . ALA A 1 97 ? 17.959 -29.597 -39.703 1.00 46.72 97 ALA A C 1
ATOM 793 O O . ALA A 1 97 ? 18.855 -30.053 -38.984 1.00 46.72 97 ALA A O 1
ATOM 794 N N . PHE A 1 98 ? 16.704 -30.058 -39.670 1.00 46.34 98 PHE A N 1
ATOM 795 C CA . PHE A 1 98 ? 16.208 -31.102 -38.770 1.00 46.34 98 PHE A CA 1
ATOM 796 C C . PHE A 1 98 ? 16.658 -32.521 -39.136 1.00 46.34 98 PHE A C 1
ATOM 798 O O . PHE A 1 98 ? 16.680 -33.383 -38.271 1.00 46.34 98 PHE A O 1
ATOM 805 N N . THR A 1 99 ? 17.015 -32.809 -40.389 1.00 46.56 99 THR A N 1
ATOM 806 C CA . THR A 1 99 ? 17.620 -34.105 -40.767 1.00 46.56 99 THR A CA 1
ATOM 807 C C . THR A 1 99 ? 19.126 -34.122 -40.531 1.00 46.56 99 THR A C 1
ATOM 809 O O . THR A 1 99 ? 19.677 -35.177 -40.214 1.00 46.56 99 THR A O 1
ATOM 812 N N . ARG A 1 100 ? 19.803 -32.966 -40.631 1.00 48.47 100 ARG A N 1
ATOM 813 C CA . ARG A 1 100 ? 21.224 -32.819 -40.257 1.00 48.47 100 ARG A CA 1
ATOM 814 C C . ARG A 1 100 ? 21.444 -32.931 -38.750 1.00 48.47 100 ARG A C 1
ATOM 816 O O . ARG A 1 100 ? 22.471 -33.451 -38.322 1.00 48.47 100 ARG A O 1
ATOM 823 N N . HIS A 1 101 ? 20.503 -32.452 -37.941 1.00 48.84 101 HIS A N 1
ATOM 824 C CA . HIS A 1 101 ? 20.485 -32.699 -36.502 1.00 48.84 101 HIS A CA 1
ATOM 825 C C . HIS A 1 101 ? 19.726 -33.994 -36.217 1.00 48.84 101 HIS A C 1
ATOM 827 O O . HIS A 1 101 ? 18.611 -34.172 -36.669 1.00 48.84 101 HIS A O 1
ATOM 833 N N . ASN A 1 102 ? 20.278 -34.930 -35.447 1.00 55.00 102 ASN A N 1
ATOM 834 C CA . ASN A 1 102 ? 19.498 -36.106 -35.061 1.00 55.00 102 ASN A CA 1
ATOM 835 C C . ASN A 1 102 ? 18.308 -35.647 -34.189 1.00 55.00 102 ASN A C 1
ATOM 837 O O . ASN A 1 102 ? 18.530 -35.251 -33.046 1.00 55.00 102 ASN A O 1
ATOM 841 N N . LEU A 1 103 ? 17.078 -35.678 -34.730 1.00 48.38 103 LEU A N 1
ATOM 842 C CA . LEU A 1 103 ? 15.820 -35.308 -34.056 1.00 48.38 103 LEU A CA 1
ATOM 843 C C . LEU A 1 103 ? 15.755 -35.881 -32.638 1.00 48.38 103 LEU A C 1
ATOM 845 O O . LEU A 1 103 ? 15.458 -35.157 -31.697 1.00 48.38 103 LEU A O 1
ATOM 849 N N . ILE A 1 104 ? 16.129 -37.151 -32.471 1.00 50.31 104 ILE A N 1
ATOM 850 C CA . ILE A 1 104 ? 16.139 -37.830 -31.172 1.00 50.31 104 ILE A CA 1
ATOM 851 C C . ILE A 1 104 ? 17.121 -37.145 -30.214 1.00 50.31 104 ILE A C 1
ATOM 853 O O . ILE A 1 104 ? 16.786 -36.914 -29.062 1.00 50.31 104 ILE A O 1
ATOM 857 N N . ASN A 1 105 ? 18.302 -36.735 -30.681 1.00 52.34 105 ASN A N 1
ATOM 858 C CA . ASN A 1 105 ? 19.285 -36.026 -29.856 1.00 52.34 105 ASN A CA 1
ATOM 859 C C . ASN A 1 105 ? 18.916 -34.557 -29.613 1.00 52.34 105 ASN A C 1
ATOM 861 O O . ASN A 1 105 ? 19.304 -33.994 -28.597 1.00 52.34 105 ASN A O 1
ATOM 865 N N . PHE A 1 106 ? 18.214 -33.896 -30.534 1.00 50.38 106 PHE A N 1
ATOM 866 C CA . PHE A 1 106 ? 17.655 -32.565 -30.284 1.00 50.38 106 PHE A CA 1
ATOM 867 C C . PHE A 1 106 ? 16.580 -32.630 -29.195 1.00 50.38 106 PHE A C 1
ATOM 869 O O . PHE A 1 106 ? 16.645 -31.870 -28.235 1.00 50.38 106 PHE A O 1
ATOM 876 N N . TYR A 1 107 ? 15.677 -33.605 -29.283 1.00 52.38 107 TYR A N 1
ATOM 877 C CA . TYR A 1 107 ? 14.663 -33.857 -28.266 1.00 52.38 107 TYR A CA 1
ATOM 878 C C . TYR A 1 107 ? 15.262 -34.283 -26.923 1.00 52.38 107 TYR A C 1
ATOM 880 O O . TYR A 1 107 ? 14.916 -33.678 -25.920 1.00 52.38 107 TYR A O 1
ATOM 888 N N . LYS A 1 108 ? 16.216 -35.222 -26.892 1.00 55.19 108 LYS A N 1
ATOM 889 C CA . LYS A 1 108 ? 16.935 -35.627 -25.665 1.00 55.19 108 LYS A CA 1
ATOM 890 C C . LYS A 1 108 ? 17.713 -34.468 -25.028 1.00 55.19 108 LYS A C 1
ATOM 892 O O . LYS A 1 108 ? 17.802 -34.377 -23.812 1.00 55.19 108 LYS A O 1
ATOM 897 N N . ARG A 1 109 ? 18.254 -33.544 -25.836 1.00 53.91 109 ARG A N 1
ATOM 898 C CA . ARG A 1 109 ? 18.852 -32.291 -25.332 1.00 53.91 109 ARG A CA 1
ATOM 899 C C . ARG A 1 109 ? 17.801 -31.325 -24.800 1.00 53.91 109 ARG A C 1
ATOM 901 O O . ARG A 1 109 ? 18.067 -30.590 -23.859 1.00 53.91 109 ARG A O 1
ATOM 908 N N . CYS A 1 110 ? 16.626 -31.301 -25.421 1.00 45.62 110 CYS A N 1
ATOM 909 C CA . CYS A 1 110 ? 15.550 -30.412 -25.030 1.00 45.62 110 CYS A CA 1
ATOM 910 C C . CYS A 1 110 ? 14.770 -30.883 -23.801 1.00 45.62 110 CYS A C 1
ATOM 912 O O . CYS A 1 110 ? 14.212 -30.027 -23.116 1.00 45.62 110 CYS A O 1
ATOM 914 N N . PHE A 1 111 ? 14.738 -32.195 -23.563 1.00 51.12 111 PHE A N 1
ATOM 915 C CA . PHE A 1 111 ? 13.940 -32.889 -22.561 1.00 51.12 111 PHE A CA 1
ATOM 916 C C . PHE A 1 111 ? 14.764 -34.087 -22.063 1.00 51.12 111 PHE A C 1
ATOM 918 O O . PHE A 1 111 ? 14.944 -35.062 -22.790 1.00 51.12 111 PHE A O 1
ATOM 925 N N . ALA A 1 112 ? 15.322 -33.968 -20.856 1.00 45.38 112 ALA A N 1
ATOM 926 C CA . ALA A 1 112 ? 16.400 -34.832 -20.365 1.00 45.38 112 ALA A CA 1
ATOM 927 C C . ALA A 1 112 ? 15.991 -36.292 -20.076 1.00 45.38 112 ALA A C 1
ATOM 929 O O . ALA A 1 112 ? 16.868 -37.147 -20.009 1.00 45.38 112 ALA A O 1
ATOM 930 N N . ASP A 1 113 ? 14.693 -36.591 -19.984 1.00 51.16 113 ASP A N 1
ATOM 931 C CA . ASP A 1 113 ? 14.171 -37.915 -19.636 1.00 51.16 113 ASP A CA 1
ATOM 932 C C . ASP A 1 113 ? 13.069 -38.315 -20.632 1.00 51.16 113 ASP A C 1
ATOM 934 O O . ASP A 1 113 ? 11.944 -37.811 -20.571 1.00 51.16 113 ASP A O 1
ATOM 938 N N . ILE A 1 114 ? 13.389 -39.188 -21.590 1.00 52.88 114 ILE A N 1
ATOM 939 C CA . ILE A 1 114 ? 12.422 -39.720 -22.562 1.00 52.88 114 ILE A CA 1
ATOM 940 C C . ILE A 1 114 ? 12.417 -41.248 -22.459 1.00 52.88 114 ILE A C 1
ATOM 942 O O . ILE A 1 114 ? 13.474 -41.867 -22.552 1.00 52.88 114 ILE A O 1
ATOM 946 N N . ASP A 1 115 ? 11.223 -41.817 -22.281 1.00 54.03 115 ASP A N 1
ATOM 947 C CA . ASP A 1 115 ? 10.927 -43.257 -22.296 1.00 54.03 115 ASP A CA 1
ATOM 948 C C . ASP A 1 115 ? 11.128 -43.864 -23.707 1.00 54.03 115 ASP A C 1
ATOM 950 O O . ASP A 1 115 ? 10.902 -43.197 -24.723 1.00 54.03 115 ASP A O 1
ATOM 954 N N . ASP A 1 116 ? 11.524 -45.135 -23.791 1.00 51.41 116 ASP A N 1
ATOM 955 C CA . ASP A 1 116 ? 11.826 -45.847 -25.041 1.00 51.41 116 ASP A CA 1
ATOM 956 C C . ASP A 1 116 ? 10.597 -45.967 -25.971 1.00 51.41 116 ASP A C 1
ATOM 958 O O . ASP A 1 116 ? 10.735 -45.924 -27.201 1.00 51.41 116 ASP A O 1
ATOM 962 N N . ASP A 1 117 ? 9.380 -46.018 -25.417 1.00 52.44 117 ASP A N 1
ATOM 963 C CA . ASP A 1 117 ? 8.136 -46.030 -26.205 1.00 52.44 117 ASP A CA 1
ATOM 964 C C . ASP A 1 117 ? 7.873 -44.688 -26.911 1.00 52.44 117 ASP A C 1
ATOM 966 O O . ASP A 1 117 ? 7.417 -44.643 -28.063 1.00 52.44 117 ASP A O 1
ATOM 970 N N . ILE A 1 118 ? 8.250 -43.577 -26.272 1.00 47.75 118 ILE A N 1
ATOM 971 C CA . ILE A 1 118 ? 8.138 -42.226 -26.836 1.00 47.75 118 ILE A CA 1
ATOM 972 C C . ILE A 1 118 ? 9.123 -42.054 -27.999 1.00 47.75 118 ILE A C 1
ATOM 974 O O . ILE A 1 118 ? 8.794 -41.427 -29.012 1.00 47.75 118 ILE A O 1
ATOM 978 N N . GLU A 1 119 ? 10.309 -42.664 -27.915 1.00 51.19 119 GLU A N 1
ATOM 979 C CA . GLU A 1 119 ? 11.287 -42.656 -29.008 1.00 51.19 119 GLU A CA 1
ATOM 980 C C . GLU A 1 119 ? 10.694 -43.255 -30.297 1.00 51.19 119 GLU A C 1
ATOM 982 O O . GLU A 1 119 ? 10.949 -42.772 -31.408 1.00 51.19 119 GLU A O 1
ATOM 987 N N . ASN A 1 120 ? 9.857 -44.283 -30.160 1.00 52.09 120 ASN A N 1
ATOM 988 C CA . ASN A 1 120 ? 9.227 -44.954 -31.287 1.00 52.09 120 ASN A CA 1
ATOM 989 C C . ASN A 1 120 ? 8.129 -44.095 -31.942 1.00 52.09 120 ASN A C 1
ATOM 991 O O . ASN A 1 120 ? 8.016 -44.055 -33.171 1.00 52.09 120 ASN A O 1
ATOM 995 N N . TYR A 1 121 ? 7.362 -43.339 -31.153 1.00 49.97 121 TYR A N 1
ATOM 996 C CA . TYR A 1 121 ? 6.375 -42.384 -31.669 1.00 49.97 121 TYR A CA 1
ATOM 997 C C . TYR A 1 121 ? 7.019 -41.169 -32.345 1.00 49.97 121 TYR A C 1
ATOM 999 O O . TYR A 1 121 ? 6.606 -40.782 -33.442 1.00 49.97 121 TYR A O 1
ATOM 1007 N N . LEU A 1 122 ? 8.099 -40.626 -31.780 1.00 49.94 122 LEU A N 1
ATOM 1008 C CA . LEU A 1 122 ? 8.853 -39.528 -32.394 1.00 49.94 122 LEU A CA 1
ATOM 1009 C C . LEU A 1 122 ? 9.471 -39.934 -33.740 1.00 49.94 122 LEU A C 1
ATOM 1011 O O . LEU A 1 122 ? 9.484 -39.137 -34.678 1.00 49.94 122 LEU A O 1
ATOM 1015 N N . LYS A 1 123 ? 9.909 -41.193 -33.891 1.00 55.03 123 LYS A N 1
ATOM 1016 C CA . LYS A 1 123 ? 10.349 -41.747 -35.188 1.00 55.03 123 LYS A CA 1
ATOM 1017 C C . LYS A 1 123 ? 9.228 -41.760 -36.234 1.00 55.03 123 LYS A C 1
ATOM 1019 O O . LYS A 1 123 ? 9.513 -41.591 -37.419 1.00 55.03 123 LYS A O 1
ATOM 1024 N N . LYS A 1 124 ? 7.967 -41.946 -35.834 1.00 52.66 124 LYS A N 1
ATOM 1025 C CA . LYS A 1 124 ? 6.813 -41.919 -36.753 1.00 52.66 124 LYS A CA 1
ATOM 1026 C C . LYS A 1 124 ? 6.497 -40.496 -37.207 1.00 52.66 124 LYS A C 1
ATOM 1028 O O . LYS A 1 124 ? 6.351 -40.267 -38.404 1.00 52.66 124 LYS A O 1
ATOM 1033 N N . ILE A 1 125 ? 6.487 -39.543 -36.276 1.00 48.06 125 ILE A N 1
ATOM 1034 C CA . ILE A 1 125 ? 6.301 -38.114 -36.573 1.00 48.06 125 ILE A CA 1
ATOM 1035 C C . ILE A 1 125 ? 7.431 -37.609 -37.480 1.00 48.06 125 ILE A C 1
ATOM 1037 O O . ILE A 1 125 ? 7.179 -36.941 -38.478 1.00 48.06 125 ILE A O 1
ATOM 1041 N N . ARG A 1 126 ? 8.675 -38.030 -37.215 1.00 51.28 126 ARG A N 1
ATOM 1042 C CA . ARG A 1 126 ? 9.831 -37.760 -38.079 1.00 51.28 126 ARG A CA 1
ATOM 1043 C C . ARG A 1 126 ? 9.595 -38.176 -39.526 1.00 51.28 126 ARG A C 1
ATOM 1045 O O . ARG A 1 126 ? 9.819 -37.378 -40.426 1.00 51.28 126 ARG A O 1
ATOM 1052 N N . ARG A 1 127 ? 9.140 -39.413 -39.745 1.00 53.69 127 ARG A N 1
ATOM 1053 C CA . ARG A 1 127 ? 8.853 -39.938 -41.089 1.00 53.69 127 ARG A CA 1
ATOM 1054 C C . ARG A 1 127 ? 7.751 -39.138 -41.784 1.00 53.69 127 ARG A C 1
ATOM 1056 O O . ARG A 1 127 ? 7.841 -38.903 -42.984 1.00 53.69 127 ARG A O 1
ATOM 1063 N N . ALA A 1 128 ? 6.740 -38.700 -41.034 1.00 49.25 128 ALA A N 1
ATOM 1064 C CA . ALA A 1 128 ? 5.678 -37.848 -41.559 1.00 49.25 128 ALA A CA 1
ATOM 1065 C C . ALA A 1 128 ? 6.220 -36.478 -42.008 1.00 49.25 128 ALA A C 1
ATOM 1067 O O . ALA A 1 128 ? 5.888 -36.021 -43.099 1.00 49.25 128 ALA A O 1
ATOM 1068 N N . ILE A 1 129 ? 7.121 -35.871 -41.233 1.00 44.12 129 ILE A N 1
ATOM 1069 C CA . ILE A 1 129 ? 7.781 -34.604 -41.585 1.00 44.12 129 ILE A CA 1
ATOM 1070 C C . ILE A 1 129 ? 8.728 -34.779 -42.788 1.00 44.12 129 ILE A C 1
ATOM 1072 O O . ILE A 1 129 ? 8.690 -33.986 -43.727 1.00 44.12 129 ILE A O 1
ATOM 1076 N N . GLU A 1 130 ? 9.534 -35.847 -42.812 1.00 47.50 130 GLU A N 1
ATOM 1077 C CA . GLU A 1 130 ? 10.461 -36.178 -43.911 1.00 47.50 130 GLU A CA 1
ATOM 1078 C C . GLU A 1 130 ? 9.741 -36.421 -45.252 1.00 47.50 130 GLU A C 1
ATOM 1080 O O . GLU A 1 130 ? 10.336 -36.226 -46.310 1.00 47.50 130 GLU A O 1
ATOM 1085 N N . SER A 1 131 ? 8.454 -36.788 -45.225 1.00 55.16 131 SER A N 1
ATOM 1086 C CA . SER A 1 131 ? 7.623 -36.961 -46.428 1.00 55.16 131 SER A CA 1
ATOM 1087 C C . SER A 1 131 ? 7.175 -35.645 -47.088 1.00 55.16 131 SER A C 1
ATOM 1089 O O . SER A 1 131 ? 6.596 -35.656 -48.173 1.00 55.16 131 SER A O 1
ATOM 1091 N N . GLY A 1 132 ? 7.464 -34.499 -46.465 1.00 45.00 132 GLY A N 1
ATOM 1092 C CA . GLY A 1 132 ? 7.452 -33.191 -47.116 1.00 45.00 132 GLY A CA 1
ATOM 1093 C C . GLY A 1 132 ? 6.125 -32.431 -47.162 1.00 45.00 132 GLY A C 1
ATOM 1094 O O . GLY A 1 132 ? 6.164 -31.265 -47.547 1.00 45.00 132 GLY A O 1
ATOM 1095 N N . LYS A 1 133 ? 4.972 -33.005 -46.774 1.00 45.91 133 LYS A N 1
ATOM 1096 C CA . LYS A 1 133 ? 3.697 -32.256 -46.634 1.00 45.91 133 LYS A CA 1
ATOM 1097 C C . LYS A 1 133 ? 2.535 -33.121 -46.097 1.00 45.91 133 LYS A C 1
ATOM 1099 O O . LYS A 1 133 ? 1.570 -33.303 -46.820 1.00 45.91 133 LYS A O 1
ATOM 1104 N N . TYR A 1 134 ? 2.625 -33.722 -44.901 1.00 49.38 134 TYR A N 1
ATOM 1105 C CA . TYR A 1 134 ? 1.582 -34.616 -44.327 1.00 49.38 134 TYR A CA 1
ATOM 1106 C C . TYR A 1 134 ? 0.679 -35.345 -45.358 1.00 49.38 134 TYR A C 1
ATOM 1108 O O . TYR A 1 134 ? -0.540 -35.148 -45.354 1.00 49.38 134 TYR A O 1
ATOM 1116 N N . PRO A 1 135 ? 1.207 -36.194 -46.257 1.00 36.59 135 PRO A N 1
ATOM 1117 C CA . PRO A 1 135 ? 0.368 -37.106 -47.001 1.00 36.59 135 PRO A CA 1
ATOM 1118 C C . PRO A 1 135 ? 0.202 -38.339 -46.111 1.00 36.59 135 PRO A C 1
ATOM 1120 O O . PRO A 1 135 ? 0.987 -39.285 -46.158 1.00 36.59 135 PRO A O 1
ATOM 1123 N N . LEU A 1 136 ? -0.809 -38.309 -45.239 1.00 42.44 136 LEU A N 1
ATOM 1124 C CA . LEU A 1 136 ? -1.383 -39.539 -44.706 1.00 42.44 136 LEU A CA 1
ATOM 1125 C C . LEU A 1 136 ? -1.996 -40.290 -45.888 1.00 42.44 136 LEU A C 1
ATOM 1127 O O . LEU A 1 136 ? -3.151 -40.054 -46.230 1.00 42.44 136 LEU A O 1
ATOM 1131 N N . GLU A 1 137 ? -1.255 -41.214 -46.493 1.00 31.36 137 GLU A N 1
ATOM 1132 C CA . GLU A 1 137 ? -1.884 -42.252 -47.302 1.00 31.36 137 GLU A CA 1
ATOM 1133 C C . GLU A 1 137 ? -1.506 -43.660 -46.851 1.00 31.36 137 GLU A C 1
ATOM 1135 O O . GLU A 1 137 ? -0.390 -44.143 -47.017 1.00 31.36 137 GLU A O 1
ATOM 1140 N N . LYS A 1 138 ? -2.550 -44.279 -46.285 1.00 39.47 138 LYS A N 1
ATOM 1141 C CA . LYS A 1 138 ? -2.957 -45.680 -46.374 1.00 39.47 138 LYS A CA 1
ATOM 1142 C C . LYS A 1 138 ? -1.848 -46.711 -46.190 1.00 39.47 138 LYS A C 1
ATOM 1144 O O . LYS A 1 138 ? -1.296 -47.232 -47.154 1.00 39.47 138 LYS A O 1
ATOM 1149 N N . THR A 1 139 ? -1.728 -47.188 -44.957 1.00 32.47 139 THR A N 1
ATOM 1150 C CA . THR A 1 139 ? -1.508 -48.623 -44.756 1.00 32.47 139 THR A CA 1
ATOM 1151 C C . THR A 1 139 ? -2.800 -49.245 -44.232 1.00 32.47 139 THR A C 1
ATOM 1153 O O . THR A 1 139 ? -3.279 -48.826 -43.178 1.00 32.47 139 THR A O 1
ATOM 1156 N N . PRO A 1 140 ? -3.387 -50.227 -44.938 1.00 39.12 140 PRO A N 1
ATOM 1157 C CA . PRO A 1 140 ? -4.415 -51.081 -44.370 1.00 39.12 140 PRO A CA 1
ATOM 1158 C C . PRO A 1 140 ? -3.723 -52.027 -43.388 1.00 39.12 140 PRO A C 1
ATOM 1160 O O . PRO A 1 140 ? -3.182 -53.058 -43.776 1.00 39.12 140 PRO A O 1
ATOM 1163 N N . VAL A 1 141 ? -3.674 -51.643 -42.117 1.00 37.22 141 VAL A N 1
ATOM 1164 C CA . VAL A 1 141 ? -3.492 -52.593 -41.017 1.00 37.22 141 VAL A CA 1
ATOM 1165 C C . VAL A 1 141 ? -4.513 -52.194 -39.965 1.00 37.22 141 VAL A C 1
ATOM 1167 O O . VAL A 1 141 ? -4.336 -51.194 -39.274 1.00 37.22 141 VAL A O 1
ATOM 1170 N N . GLU A 1 142 ? -5.620 -52.930 -39.947 1.00 42.31 142 GLU A N 1
ATOM 1171 C CA . GLU A 1 142 ? -6.860 -52.568 -39.260 1.00 42.31 142 GLU A CA 1
ATOM 1172 C C . GLU A 1 142 ? -6.758 -52.464 -37.734 1.00 42.31 142 GLU A C 1
ATOM 1174 O O . GLU A 1 142 ? -7.589 -51.771 -37.171 1.00 42.31 142 GLU A O 1
ATOM 1179 N N . ASP A 1 143 ? -5.737 -52.989 -37.046 1.00 40.56 143 ASP A N 1
ATOM 1180 C CA . ASP A 1 143 ? -5.887 -53.181 -35.588 1.00 40.56 143 ASP A CA 1
ATOM 1181 C C . ASP A 1 143 ? -4.721 -52.728 -34.686 1.00 40.56 143 ASP A C 1
ATOM 1183 O O . ASP A 1 143 ? -4.740 -53.004 -33.496 1.00 40.56 143 ASP A O 1
ATOM 1187 N N . ALA A 1 144 ? -3.704 -51.998 -35.169 1.00 42.03 144 ALA A N 1
ATOM 1188 C CA . ALA A 1 144 ? -2.507 -51.725 -34.340 1.00 42.03 144 ALA A CA 1
ATOM 1189 C C . ALA A 1 144 ? -2.429 -50.343 -33.647 1.00 42.03 144 ALA A C 1
ATOM 1191 O O . ALA A 1 144 ? -1.571 -50.155 -32.788 1.00 42.03 144 ALA A O 1
ATOM 1192 N N . TYR A 1 145 ? -3.260 -49.357 -34.012 1.00 44.12 145 TYR A N 1
ATOM 1193 C CA . TYR A 1 145 ? -3.211 -48.001 -33.411 1.00 44.12 145 TYR A CA 1
ATOM 1194 C C . TYR A 1 145 ? -4.428 -47.647 -32.552 1.00 44.12 145 TYR A C 1
ATOM 1196 O O . TYR A 1 145 ? -4.400 -46.641 -31.845 1.00 44.12 145 TYR A O 1
ATOM 1204 N N . ASN A 1 146 ? -5.485 -48.459 -32.606 1.00 45.25 146 ASN A N 1
ATOM 1205 C CA . ASN A 1 146 ? -6.708 -48.220 -31.842 1.00 45.25 146 ASN A CA 1
ATOM 1206 C C . ASN A 1 146 ? -6.580 -48.546 -30.363 1.00 45.25 146 ASN A C 1
ATOM 1208 O O . ASN A 1 146 ? -7.327 -47.978 -29.572 1.00 45.25 146 ASN A O 1
ATOM 1212 N N . ASP A 1 147 ? -5.633 -49.404 -29.986 1.00 47.78 147 ASP A N 1
ATOM 1213 C CA . ASP A 1 147 ? -5.573 -49.916 -28.618 1.00 47.78 147 ASP A CA 1
ATOM 1214 C C . ASP A 1 147 ? -5.242 -48.853 -27.572 1.00 47.78 147 ASP A C 1
ATOM 1216 O O . ASP A 1 147 ? -5.360 -49.138 -26.379 1.00 47.78 147 ASP A O 1
ATOM 1220 N N . ASN A 1 148 ? -4.909 -47.617 -27.979 1.00 65.31 148 ASN A N 1
ATOM 1221 C CA . ASN A 1 148 ? -5.073 -46.487 -27.076 1.00 65.31 148 ASN A CA 1
ATOM 1222 C C . ASN A 1 148 ? -5.018 -45.093 -27.736 1.00 65.31 148 ASN A C 1
ATOM 1224 O O . ASN A 1 148 ? -4.055 -44.335 -27.559 1.00 65.31 148 ASN A O 1
ATOM 1228 N N . ILE A 1 149 ? -6.057 -44.719 -28.493 1.00 66.06 149 ILE A N 1
ATOM 1229 C CA . ILE A 1 149 ? -6.217 -43.316 -28.921 1.00 66.06 149 ILE A CA 1
ATOM 1230 C C . ILE A 1 149 ? -6.202 -42.369 -27.710 1.00 66.06 149 ILE A C 1
ATOM 1232 O O . ILE A 1 149 ? -5.562 -41.323 -27.776 1.00 66.06 149 ILE A O 1
ATOM 1236 N N . ASP A 1 150 ? -6.781 -42.786 -26.582 1.00 66.44 150 ASP A N 1
ATOM 1237 C CA . ASP A 1 150 ? -6.821 -42.011 -25.341 1.00 66.44 150 ASP A CA 1
ATOM 1238 C C . ASP A 1 150 ? -5.415 -41.777 -24.761 1.00 66.44 150 ASP A C 1
ATOM 1240 O O . ASP A 1 150 ? -5.067 -40.633 -24.473 1.00 66.44 150 ASP A O 1
ATOM 1244 N N . ASN A 1 151 ? -4.548 -42.797 -24.673 1.00 61.31 151 ASN A N 1
ATOM 1245 C CA . ASN A 1 151 ? -3.161 -42.601 -24.222 1.00 61.31 151 ASN A CA 1
ATOM 1246 C C . ASN A 1 151 ? -2.346 -41.776 -25.223 1.00 61.31 151 ASN A C 1
ATOM 1248 O O . ASN A 1 151 ? -1.470 -41.019 -24.815 1.00 61.31 151 ASN A O 1
ATOM 1252 N N . THR A 1 152 ? -2.605 -41.915 -26.527 1.00 66.88 152 THR A N 1
ATOM 1253 C CA . THR A 1 152 ? -1.910 -41.117 -27.552 1.00 66.88 152 THR A CA 1
ATOM 1254 C C . THR A 1 152 ? -2.282 -39.642 -27.423 1.00 66.88 152 THR A C 1
ATOM 1256 O O . THR A 1 152 ? -1.412 -38.778 -27.467 1.00 66.88 152 THR A O 1
ATOM 1259 N N . VAL A 1 153 ? -3.565 -39.352 -27.210 1.00 66.38 153 VAL A N 1
ATOM 1260 C CA . VAL A 1 153 ? -4.086 -38.002 -26.967 1.00 66.38 153 VAL A CA 1
ATOM 1261 C C . VAL A 1 153 ? -3.548 -37.447 -25.652 1.00 66.38 153 VAL A C 1
ATOM 1263 O O . VAL A 1 153 ? -3.070 -36.314 -25.627 1.00 66.38 153 VAL A O 1
ATOM 1266 N N . LEU A 1 154 ? -3.552 -38.247 -24.581 1.00 68.06 154 LEU A N 1
ATOM 1267 C CA . LEU A 1 154 ? -2.970 -37.873 -23.293 1.00 68.06 154 LEU A CA 1
ATOM 1268 C C . LEU A 1 154 ? -1.489 -37.506 -23.445 1.00 68.06 154 LEU A C 1
ATOM 1270 O O . LEU A 1 154 ? -1.073 -36.441 -23.000 1.00 68.06 154 LEU A O 1
ATOM 1274 N N . PHE A 1 155 ? -0.717 -38.330 -24.154 1.00 66.19 155 PHE A N 1
ATOM 1275 C CA . PHE A 1 155 ? 0.685 -38.057 -24.450 1.00 66.19 155 PHE A CA 1
ATOM 1276 C C . PHE A 1 155 ? 0.871 -36.775 -25.272 1.00 66.19 155 PHE A C 1
ATOM 1278 O O . PHE A 1 155 ? 1.733 -35.958 -24.954 1.00 66.19 155 PHE A O 1
ATOM 1285 N N . CYS A 1 156 ? 0.075 -36.577 -26.327 1.00 66.69 156 CYS A N 1
ATOM 1286 C CA . CYS A 1 156 ? 0.133 -35.369 -27.147 1.00 66.69 156 CYS A CA 1
ATOM 1287 C C . CYS A 1 156 ? -0.147 -34.110 -26.321 1.00 66.69 156 CYS A C 1
ATOM 1289 O O . CYS A 1 156 ? 0.602 -33.144 -26.445 1.00 66.69 156 CYS A O 1
ATOM 1291 N N . ARG A 1 157 ? -1.159 -34.142 -25.447 1.00 74.62 157 ARG A N 1
ATOM 1292 C CA . ARG A 1 157 ? -1.468 -33.049 -24.515 1.00 74.62 157 ARG A CA 1
ATOM 1293 C C . ARG A 1 157 ? -0.314 -32.790 -23.553 1.00 74.62 157 ARG A C 1
ATOM 1295 O O . ARG A 1 157 ? 0.122 -31.652 -23.426 1.00 74.62 157 ARG A O 1
ATOM 1302 N N . GLU A 1 158 ? 0.245 -33.832 -22.939 1.00 68.62 158 GLU A N 1
ATOM 1303 C CA . GLU A 1 158 ? 1.418 -33.686 -22.070 1.00 68.62 158 GLU A CA 1
ATOM 1304 C C . GLU A 1 158 ? 2.632 -33.109 -22.811 1.00 68.62 158 GLU A C 1
ATOM 1306 O O . GLU A 1 158 ? 3.372 -32.297 -22.257 1.00 68.62 158 GLU A O 1
ATOM 1311 N N . LEU A 1 159 ? 2.869 -33.527 -24.056 1.00 68.00 159 LEU A N 1
ATOM 1312 C CA . LEU A 1 159 ? 3.987 -33.045 -24.860 1.00 68.00 159 LEU A CA 1
ATOM 1313 C C . LEU A 1 159 ? 3.787 -31.588 -25.284 1.00 68.00 159 LEU A C 1
ATOM 1315 O O . LEU A 1 159 ? 4.739 -30.811 -25.221 1.00 68.00 159 LEU A O 1
ATOM 1319 N N . ILE A 1 160 ? 2.575 -31.216 -25.694 1.00 72.44 160 ILE A N 1
ATOM 1320 C CA . ILE A 1 160 ? 2.215 -29.830 -26.006 1.00 72.44 160 ILE A CA 1
ATOM 1321 C C . ILE A 1 160 ? 2.400 -28.956 -24.775 1.00 72.44 160 ILE A C 1
ATOM 1323 O O . ILE A 1 160 ? 3.106 -27.957 -24.864 1.00 72.44 160 ILE A O 1
ATOM 1327 N N . ASP A 1 161 ? 1.892 -29.374 -23.619 1.00 70.69 161 ASP A N 1
ATOM 1328 C CA . ASP A 1 161 ? 2.071 -28.646 -22.366 1.00 70.69 161 ASP A CA 1
ATOM 1329 C C . ASP A 1 161 ? 3.563 -28.500 -22.003 1.00 70.69 161 ASP A C 1
ATOM 1331 O O . ASP A 1 161 ? 4.030 -27.416 -21.656 1.00 70.69 161 ASP A O 1
ATOM 1335 N N . ARG A 1 162 ? 4.381 -29.550 -22.174 1.00 68.56 162 ARG A N 1
ATOM 1336 C CA . ARG A 1 162 ? 5.845 -29.455 -21.988 1.00 68.56 162 ARG A CA 1
ATOM 1337 C C . ARG A 1 162 ? 6.504 -28.488 -22.975 1.00 68.56 162 ARG A C 1
ATOM 1339 O O . ARG A 1 162 ? 7.429 -27.771 -22.594 1.00 68.56 162 ARG A O 1
ATOM 1346 N N . LEU A 1 163 ? 6.070 -28.469 -24.234 1.00 70.94 163 LEU A N 1
ATOM 1347 C CA . LEU A 1 163 ? 6.599 -27.577 -25.270 1.00 70.94 163 LEU A CA 1
ATOM 1348 C C . LEU A 1 163 ? 6.185 -26.123 -25.035 1.00 70.94 163 LEU A C 1
ATOM 1350 O O . LEU A 1 163 ? 7.026 -25.233 -25.138 1.00 70.94 163 LEU A O 1
ATOM 1354 N N . GLN A 1 164 ? 4.932 -25.889 -24.651 1.00 72.69 164 GLN A N 1
ATOM 1355 C CA . GLN A 1 164 ? 4.421 -24.597 -24.206 1.00 72.69 164 GLN A CA 1
ATOM 1356 C C . GLN A 1 164 ? 5.203 -24.099 -22.992 1.00 72.69 164 GLN A C 1
ATOM 1358 O O . GLN A 1 164 ? 5.686 -22.969 -23.008 1.00 72.69 164 GLN A O 1
ATOM 1363 N N . ARG A 1 165 ? 5.407 -24.948 -21.974 1.00 67.31 165 ARG A N 1
ATOM 1364 C CA . ARG A 1 165 ? 6.236 -24.632 -20.801 1.00 67.31 165 ARG A CA 1
ATOM 1365 C C . ARG A 1 165 ? 7.670 -24.302 -21.192 1.00 67.31 165 ARG A C 1
ATOM 1367 O O . ARG A 1 165 ? 8.221 -23.316 -20.717 1.00 67.31 165 ARG A O 1
ATOM 1374 N N . LYS A 1 166 ? 8.269 -25.072 -22.101 1.00 68.94 166 LYS A N 1
ATOM 1375 C CA . LYS A 1 166 ? 9.623 -24.803 -22.590 1.00 68.94 166 LYS A CA 1
ATOM 1376 C C . LYS A 1 166 ? 9.713 -23.473 -23.336 1.00 68.94 166 LYS A C 1
ATOM 1378 O O . LYS A 1 166 ? 10.603 -22.684 -23.044 1.00 68.94 166 LYS A O 1
ATOM 1383 N N . TYR A 1 167 ? 8.798 -23.208 -24.262 1.00 70.38 167 TYR A N 1
ATOM 1384 C CA . TYR A 1 167 ? 8.747 -21.935 -24.976 1.00 70.38 167 TYR A CA 1
ATOM 1385 C C . TYR A 1 167 ? 8.518 -20.763 -24.013 1.00 70.38 167 TYR A C 1
ATOM 1387 O O . TYR A 1 167 ? 9.208 -19.751 -24.098 1.00 70.38 167 TYR A O 1
ATOM 1395 N N . LYS A 1 168 ? 7.617 -20.932 -23.038 1.00 67.19 168 LYS A N 1
ATOM 1396 C CA . LYS A 1 168 ? 7.374 -19.967 -21.964 1.00 67.19 168 LYS A CA 1
ATOM 1397 C C . LYS A 1 168 ? 8.631 -19.708 -21.140 1.00 67.19 168 LYS A C 1
ATOM 1399 O O . LYS A 1 168 ? 8.893 -18.555 -20.851 1.00 67.19 168 LYS A O 1
ATOM 1404 N N . ASN A 1 169 ? 9.426 -20.730 -20.821 1.00 63.00 169 ASN A N 1
ATOM 1405 C CA . ASN A 1 169 ? 10.706 -20.568 -20.125 1.00 63.00 169 ASN A CA 1
ATOM 1406 C C . ASN A 1 169 ? 11.740 -19.809 -20.974 1.00 63.00 169 ASN A C 1
ATOM 1408 O O . ASN A 1 169 ? 12.484 -18.998 -20.432 1.00 63.00 169 ASN A O 1
ATOM 1412 N N . ILE A 1 170 ? 11.771 -20.028 -22.293 1.00 63.47 170 ILE A N 1
ATOM 1413 C CA . ILE A 1 170 ? 12.668 -19.307 -23.214 1.00 63.47 170 ILE A CA 1
ATOM 1414 C C . ILE A 1 170 ? 12.252 -17.829 -23.351 1.00 63.47 170 ILE A C 1
ATOM 1416 O O . ILE A 1 170 ? 13.105 -16.943 -23.383 1.00 63.47 170 ILE A O 1
ATOM 1420 N N . HIS A 1 171 ? 10.947 -17.550 -23.371 1.00 65.50 171 HIS A N 1
ATOM 1421 C CA . HIS A 1 171 ? 10.374 -16.196 -23.381 1.00 65.50 171 HIS A CA 1
ATOM 1422 C C . HIS A 1 171 ? 10.058 -15.652 -21.986 1.00 65.50 171 HIS A C 1
ATOM 1424 O O . HIS A 1 171 ? 9.347 -14.655 -21.852 1.00 65.50 171 HIS A O 1
ATOM 1430 N N . MET A 1 172 ? 10.560 -16.295 -20.932 1.00 75.75 172 MET A N 1
ATOM 1431 C CA . MET A 1 172 ? 10.330 -15.805 -19.588 1.00 75.75 172 MET A CA 1
ATOM 1432 C C . MET A 1 172 ? 11.245 -14.610 -19.379 1.00 75.75 172 MET A C 1
ATOM 1434 O O . MET A 1 172 ? 12.470 -14.733 -19.403 1.00 75.75 172 MET A O 1
ATOM 1438 N N . PHE A 1 173 ? 10.635 -13.454 -19.167 1.00 85.19 173 PHE A N 1
ATOM 1439 C CA . PHE A 1 173 ? 11.336 -12.252 -18.761 1.00 85.19 173 PHE A CA 1
ATOM 1440 C C . PHE A 1 173 ? 11.064 -12.002 -17.285 1.00 85.19 173 PHE A C 1
ATOM 1442 O O . PHE A 1 173 ? 9.940 -12.174 -16.818 1.00 85.19 173 PHE A O 1
ATOM 1449 N N . ILE A 1 174 ? 12.087 -11.580 -16.554 1.00 91.12 174 ILE A N 1
ATOM 1450 C CA . ILE A 1 174 ? 11.928 -11.056 -15.203 1.00 91.12 174 ILE A CA 1
ATOM 1451 C C . ILE A 1 174 ? 11.831 -9.550 -15.330 1.00 91.12 174 ILE A C 1
ATOM 1453 O O . ILE A 1 174 ? 12.810 -8.880 -15.676 1.00 91.12 174 ILE A O 1
ATOM 1457 N N . SER A 1 175 ? 10.642 -9.020 -15.056 1.00 91.88 175 SER A N 1
ATOM 1458 C CA . SER A 1 175 ? 10.482 -7.581 -14.934 1.00 91.88 175 SER A CA 1
ATOM 1459 C C . SER A 1 175 ? 11.128 -7.066 -13.646 1.00 91.88 175 SER A C 1
ATOM 1461 O O . SER A 1 175 ? 11.308 -7.805 -12.672 1.00 91.88 175 SER A O 1
ATOM 1463 N N . LYS A 1 176 ? 11.394 -5.759 -13.600 1.00 90.06 176 LYS A N 1
ATOM 1464 C CA . LYS A 1 176 ? 11.720 -5.020 -12.369 1.00 90.06 176 LYS A CA 1
ATOM 1465 C C . LYS A 1 176 ? 10.804 -5.408 -11.196 1.00 90.06 176 LYS A C 1
ATOM 1467 O O . LYS A 1 176 ? 11.274 -5.749 -10.111 1.00 90.06 176 LYS A O 1
ATOM 1472 N N . THR A 1 177 ? 9.493 -5.427 -11.435 1.00 88.75 177 THR A N 1
ATOM 1473 C CA . THR A 1 177 ? 8.480 -5.782 -10.433 1.00 88.75 177 THR A CA 1
ATOM 1474 C C . THR A 1 177 ? 8.614 -7.233 -9.970 1.00 88.75 177 THR A C 1
ATOM 1476 O O . THR A 1 177 ? 8.523 -7.500 -8.771 1.00 88.75 177 THR A O 1
ATOM 1479 N N . ASP A 1 178 ? 8.874 -8.171 -10.886 1.00 92.94 178 ASP A N 1
ATOM 1480 C CA . ASP A 1 178 ? 9.075 -9.585 -10.540 1.00 92.94 178 ASP A CA 1
ATOM 1481 C C . ASP A 1 178 ? 10.318 -9.780 -9.677 1.00 92.94 178 ASP A C 1
ATOM 1483 O O . ASP A 1 178 ? 10.271 -10.525 -8.701 1.00 92.94 178 ASP A O 1
ATOM 1487 N N . TYR A 1 179 ? 11.408 -9.072 -9.980 1.00 95.31 179 TYR A N 1
ATOM 1488 C CA . TYR A 1 179 ? 12.619 -9.106 -9.166 1.00 95.31 179 TYR A CA 1
ATOM 1489 C C . TYR A 1 179 ? 12.361 -8.592 -7.743 1.00 95.31 179 TYR A C 1
ATOM 1491 O O . TYR A 1 179 ? 12.722 -9.259 -6.774 1.00 95.31 179 TYR A O 1
ATOM 1499 N N . ILE A 1 180 ? 11.676 -7.456 -7.580 1.00 92.12 180 ILE A N 1
ATOM 1500 C CA . ILE A 1 180 ? 11.355 -6.936 -6.242 1.00 92.12 180 ILE A CA 1
ATOM 1501 C C . ILE A 1 180 ? 10.458 -7.903 -5.463 1.00 92.12 180 ILE A C 1
ATOM 1503 O O . ILE A 1 180 ? 10.743 -8.196 -4.300 1.00 92.12 180 ILE A O 1
ATOM 1507 N N . LEU A 1 181 ? 9.433 -8.469 -6.104 1.00 92.25 181 LEU A N 1
ATOM 1508 C CA . LEU A 1 181 ? 8.594 -9.495 -5.484 1.00 92.25 181 LEU A CA 1
ATOM 1509 C C . LEU A 1 181 ? 9.385 -10.772 -5.159 1.00 92.25 181 LEU A C 1
ATOM 1511 O O . LEU A 1 181 ? 9.110 -11.420 -4.149 1.00 92.25 181 LEU A O 1
ATOM 1515 N N . PHE A 1 182 ? 10.383 -11.135 -5.969 1.00 95.31 182 PHE A N 1
ATOM 1516 C CA . PHE A 1 182 ? 11.229 -12.305 -5.737 1.00 95.31 182 PHE A CA 1
ATOM 1517 C C . PHE A 1 182 ? 12.019 -12.132 -4.441 1.00 95.31 182 PHE A C 1
ATOM 1519 O O . PHE A 1 182 ? 12.061 -13.049 -3.623 1.00 95.31 182 PHE A O 1
ATOM 1526 N N . ARG A 1 183 ? 12.553 -10.933 -4.188 1.00 93.94 183 ARG A N 1
ATOM 1527 C CA . ARG A 1 183 ? 13.240 -10.618 -2.925 1.00 93.94 183 ARG A CA 1
ATOM 1528 C C . ARG A 1 183 ? 12.319 -10.698 -1.712 1.00 93.94 183 ARG A C 1
ATOM 1530 O O . ARG A 1 183 ? 12.758 -11.043 -0.616 1.00 93.94 183 ARG A O 1
ATOM 1537 N N . GLU A 1 184 ? 11.039 -10.384 -1.888 1.00 92.12 184 GLU A N 1
ATOM 1538 C CA . GLU A 1 184 ? 10.048 -10.512 -0.822 1.00 92.12 184 GLU A CA 1
ATOM 1539 C C . GLU A 1 184 ? 9.646 -11.969 -0.572 1.00 92.12 184 GLU A C 1
ATOM 1541 O O . GLU A 1 184 ? 9.533 -12.382 0.592 1.00 92.12 184 GLU A O 1
ATOM 1546 N N . CYS A 1 185 ? 9.383 -12.721 -1.644 1.00 96.06 185 CYS A N 1
ATOM 1547 C CA . CYS A 1 185 ? 8.981 -14.120 -1.621 1.00 96.06 185 CYS A CA 1
ATOM 1548 C C . CYS A 1 185 ? 9.191 -14.803 -2.994 1.00 96.06 185 CYS A C 1
ATOM 1550 O O . CYS A 1 185 ? 8.309 -14.720 -3.855 1.00 96.06 185 CYS A O 1
ATOM 1552 N N . PRO A 1 186 ? 10.285 -15.569 -3.187 1.00 96.38 186 PRO A N 1
ATOM 1553 C CA . PRO A 1 186 ? 10.585 -16.233 -4.460 1.00 96.38 186 PRO A CA 1
ATOM 1554 C C . PRO A 1 186 ? 9.458 -17.139 -4.963 1.00 96.38 186 PRO A C 1
ATOM 1556 O O . PRO A 1 186 ? 9.057 -17.073 -6.124 1.00 96.38 186 PRO A O 1
ATOM 1559 N N . LYS A 1 187 ? 8.887 -17.947 -4.060 1.00 96.38 187 LYS A N 1
ATOM 1560 C CA . LYS A 1 187 ? 7.805 -18.887 -4.379 1.00 96.38 187 LYS A CA 1
ATOM 1561 C C . LYS A 1 187 ? 6.521 -18.174 -4.825 1.00 96.38 187 LYS A C 1
ATOM 1563 O O . LYS A 1 187 ? 5.830 -18.662 -5.711 1.00 96.38 187 LYS A O 1
ATOM 1568 N N . ASN A 1 188 ? 6.234 -16.987 -4.286 1.00 95.25 188 ASN A N 1
ATOM 1569 C CA . ASN A 1 188 ? 5.078 -16.196 -4.712 1.00 95.25 188 ASN A CA 1
ATOM 1570 C C . ASN A 1 188 ? 5.199 -15.740 -6.172 1.00 95.25 188 ASN A C 1
ATOM 1572 O O . ASN A 1 188 ? 4.219 -15.783 -6.909 1.00 95.25 188 ASN A O 1
ATOM 1576 N N . VAL A 1 189 ? 6.400 -15.334 -6.594 1.00 94.75 189 VAL A N 1
ATOM 1577 C CA . VAL A 1 189 ? 6.664 -14.949 -7.990 1.00 94.75 189 VAL A CA 1
ATOM 1578 C C . VAL A 1 189 ? 6.676 -16.161 -8.904 1.00 94.75 189 VAL A C 1
ATOM 1580 O O . VAL A 1 189 ? 6.162 -16.089 -10.015 1.00 94.75 189 VAL A O 1
ATOM 1583 N N . TRP A 1 190 ? 7.175 -17.299 -8.421 1.00 94.56 190 TRP A N 1
ATOM 1584 C CA . TRP A 1 190 ? 7.055 -18.551 -9.158 1.00 94.56 190 TRP A CA 1
ATOM 1585 C C . TRP A 1 190 ? 5.584 -18.864 -9.474 1.00 94.56 190 TRP A C 1
ATOM 1587 O O . TRP A 1 190 ? 5.258 -19.106 -10.632 1.00 94.56 190 TRP A O 1
ATOM 1597 N N . HIS A 1 191 ? 4.674 -18.752 -8.495 1.00 92.81 191 HIS A N 1
ATOM 1598 C CA . HIS A 1 191 ? 3.237 -18.907 -8.749 1.00 92.81 191 HIS A CA 1
ATOM 1599 C C . HIS A 1 191 ? 2.687 -17.825 -9.688 1.00 92.81 191 HIS A C 1
ATOM 1601 O O . HIS A 1 191 ? 1.916 -18.158 -10.575 1.00 92.81 191 HIS A O 1
ATOM 1607 N N . LYS A 1 192 ? 3.108 -16.558 -9.569 1.00 90.19 192 LYS A N 1
ATOM 1608 C CA . LYS A 1 192 ? 2.713 -15.497 -10.518 1.00 90.19 192 LYS A CA 1
ATOM 1609 C C . LYS A 1 192 ? 3.012 -15.886 -11.971 1.00 90.19 192 LYS A C 1
ATOM 1611 O O . LYS A 1 192 ? 2.172 -15.694 -12.843 1.00 90.19 192 LYS A O 1
ATOM 1616 N N . ILE A 1 193 ? 4.202 -16.436 -12.219 1.00 86.00 193 ILE A N 1
ATOM 1617 C CA . ILE A 1 193 ? 4.667 -16.797 -13.562 1.00 86.00 193 ILE A CA 1
ATOM 1618 C C . ILE A 1 193 ? 4.037 -18.111 -14.030 1.00 86.00 193 ILE A C 1
ATOM 1620 O O . ILE A 1 193 ? 3.515 -18.177 -15.142 1.00 86.00 193 ILE A O 1
ATOM 1624 N N . HIS A 1 194 ? 4.079 -19.165 -13.216 1.00 83.94 194 HIS A N 1
ATOM 1625 C CA . HIS A 1 194 ? 3.733 -20.530 -13.634 1.00 83.94 194 HIS A CA 1
ATOM 1626 C C . HIS A 1 194 ? 2.290 -20.931 -13.342 1.00 83.94 194 HIS A C 1
ATOM 1628 O O . HIS A 1 194 ? 1.762 -21.806 -14.019 1.00 83.94 194 HIS A O 1
ATOM 1634 N N . GLN A 1 195 ? 1.645 -20.284 -12.374 1.00 86.88 195 GLN A N 1
ATOM 1635 C CA . GLN A 1 195 ? 0.284 -20.578 -11.919 1.00 86.88 195 GLN A CA 1
ATOM 1636 C C . GLN A 1 195 ? -0.510 -19.277 -11.666 1.00 86.88 195 GLN A C 1
ATOM 1638 O O . GLN A 1 195 ? -0.938 -19.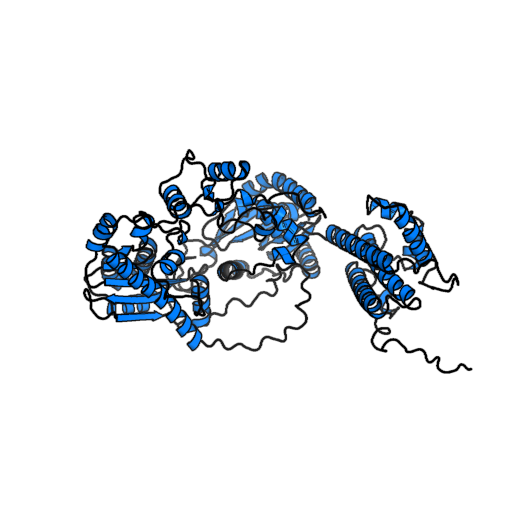015 -10.533 1.00 86.88 195 GLN A O 1
ATOM 1643 N N . PRO A 1 196 ? -0.701 -18.434 -12.700 1.00 84.69 196 PRO A N 1
ATOM 1644 C CA . PRO A 1 196 ? -1.323 -17.119 -12.556 1.00 84.69 196 PRO A CA 1
ATOM 1645 C C . PRO A 1 196 ? -2.724 -17.193 -11.936 1.00 84.69 196 PRO A C 1
ATOM 1647 O O . PRO A 1 196 ? -3.045 -16.356 -11.100 1.00 84.69 196 PRO A O 1
ATOM 1650 N N . ASP A 1 197 ? -3.509 -18.233 -12.228 1.00 85.38 197 ASP A N 1
ATOM 1651 C CA . ASP A 1 197 ? -4.842 -18.435 -11.635 1.00 85.38 197 ASP A CA 1
ATOM 1652 C C . ASP A 1 197 ? -4.812 -18.538 -10.102 1.00 85.38 197 ASP A C 1
ATOM 1654 O O . ASP A 1 197 ? -5.767 -18.163 -9.423 1.00 85.38 197 ASP A O 1
ATOM 1658 N N . ILE A 1 198 ? -3.712 -19.038 -9.529 1.00 87.56 198 ILE A N 1
ATOM 1659 C CA . ILE A 1 198 ? -3.518 -19.095 -8.075 1.00 87.56 198 ILE A CA 1
ATOM 1660 C C . ILE A 1 198 ? -3.095 -17.723 -7.546 1.00 87.56 198 ILE A C 1
ATOM 1662 O O . ILE A 1 198 ? -3.570 -17.304 -6.490 1.00 87.56 198 ILE A O 1
ATOM 1666 N N . TYR A 1 199 ? -2.216 -17.022 -8.264 1.00 87.94 199 TYR A N 1
ATOM 1667 C CA . TYR A 1 199 ? -1.708 -15.713 -7.856 1.00 87.94 199 TYR A CA 1
ATOM 1668 C C . TYR A 1 199 ? -2.781 -14.616 -7.918 1.00 87.94 199 TYR A C 1
ATOM 1670 O O . TYR A 1 199 ? -2.997 -13.918 -6.928 1.00 87.94 199 TYR A O 1
ATOM 1678 N N . TYR A 1 200 ? -3.491 -14.503 -9.042 1.00 84.12 200 TYR A N 1
ATOM 1679 C CA . TYR A 1 200 ? -4.513 -13.481 -9.300 1.00 84.12 200 TYR A CA 1
ATOM 1680 C C . TYR A 1 200 ? -5.900 -13.853 -8.757 1.00 84.12 200 TYR A C 1
ATOM 1682 O O . TYR A 1 200 ? -6.873 -13.149 -9.002 1.00 84.12 200 TYR A O 1
ATOM 1690 N N . LYS A 1 201 ? -6.008 -14.934 -7.971 1.00 84.88 201 LYS A N 1
ATOM 1691 C CA . LYS A 1 201 ? -7.259 -15.304 -7.293 1.00 84.88 201 LYS A CA 1
ATOM 1692 C C . LYS A 1 201 ? -7.764 -14.211 -6.345 1.00 84.88 201 LYS A C 1
ATOM 1694 O O . LYS A 1 201 ? -8.957 -14.156 -6.053 1.00 84.88 201 LYS A O 1
ATOM 1699 N N . SER A 1 202 ? -6.854 -13.396 -5.816 1.00 70.94 202 SER A N 1
ATOM 1700 C CA . SER A 1 202 ? -7.189 -12.253 -4.969 1.00 70.94 202 SER A CA 1
ATOM 1701 C C . SER A 1 202 ? -7.174 -10.983 -5.813 1.00 70.94 202 SER A C 1
ATOM 1703 O O . SER A 1 202 ? -6.159 -10.674 -6.433 1.00 70.94 202 SER A O 1
ATOM 1705 N N . GLU A 1 203 ? -8.284 -10.247 -5.822 1.00 73.50 203 GLU A N 1
ATOM 1706 C CA . GLU A 1 203 ? -8.342 -8.917 -6.429 1.00 73.50 203 GLU A CA 1
ATOM 1707 C C . GLU A 1 203 ? -7.576 -7.894 -5.579 1.00 73.50 203 GLU A C 1
ATOM 1709 O O . GLU A 1 203 ? -7.496 -8.028 -4.354 1.00 73.50 203 GLU A O 1
ATOM 1714 N N . LEU A 1 204 ? -7.044 -6.855 -6.231 1.00 73.62 204 LEU A N 1
ATOM 1715 C CA . LEU A 1 204 ? -6.474 -5.703 -5.534 1.00 73.62 204 LEU A CA 1
ATOM 1716 C C . LEU A 1 204 ? -7.562 -4.995 -4.721 1.00 73.62 204 LEU A C 1
ATOM 1718 O O . LEU A 1 204 ? -8.653 -4.714 -5.230 1.00 73.62 204 LEU A O 1
ATOM 1722 N N . SER A 1 205 ? -7.233 -4.661 -3.478 1.00 75.12 205 SER A N 1
ATOM 1723 C CA . SER A 1 205 ? -8.056 -3.792 -2.637 1.00 75.12 205 SER A CA 1
ATOM 1724 C C . SER A 1 205 ? -8.152 -2.380 -3.225 1.00 75.12 205 SER A C 1
ATOM 1726 O O . SER A 1 205 ? -7.277 -1.940 -3.976 1.00 75.12 205 SER A O 1
ATOM 1728 N N . ASP A 1 206 ? -9.193 -1.633 -2.857 1.00 72.38 206 ASP A N 1
ATOM 1729 C CA . ASP A 1 206 ? -9.335 -0.231 -3.272 1.00 72.38 206 ASP A CA 1
ATOM 1730 C C . ASP A 1 206 ? -8.168 0.629 -2.772 1.00 72.38 206 ASP A C 1
ATOM 1732 O O . ASP A 1 206 ? -7.713 1.535 -3.467 1.00 72.38 206 ASP A O 1
ATOM 1736 N N . PHE A 1 207 ? -7.624 0.299 -1.600 1.00 73.56 207 PHE A N 1
ATOM 1737 C CA . PHE A 1 207 ? -6.413 0.924 -1.080 1.00 73.56 207 PHE A CA 1
ATOM 1738 C C . PHE A 1 207 ? -5.187 0.698 -1.984 1.00 73.56 207 PHE A C 1
ATOM 1740 O O . PHE A 1 207 ? -4.463 1.647 -2.281 1.00 73.56 207 PHE A O 1
ATOM 1747 N N . GLU A 1 208 ? -4.953 -0.533 -2.453 1.00 76.38 208 GLU A N 1
ATOM 1748 C CA . GLU A 1 208 ? -3.843 -0.836 -3.371 1.00 76.38 208 GLU A CA 1
ATOM 1749 C C . GLU A 1 208 ? -4.011 -0.135 -4.722 1.00 76.38 208 GLU A C 1
ATOM 1751 O O . GLU A 1 208 ? -3.045 0.424 -5.242 1.00 76.38 208 GLU A O 1
ATOM 1756 N N . LYS A 1 209 ? -5.235 -0.104 -5.262 1.00 79.38 209 LYS A N 1
ATOM 1757 C CA . LYS A 1 209 ? -5.548 0.648 -6.488 1.00 79.38 209 LYS A CA 1
ATOM 1758 C C . LYS A 1 209 ? -5.246 2.135 -6.312 1.00 79.38 209 LYS A C 1
ATOM 1760 O O . LYS A 1 209 ? -4.570 2.725 -7.150 1.00 79.38 209 LYS A O 1
ATOM 1765 N N . HIS A 1 210 ? -5.651 2.717 -5.184 1.00 79.12 210 HIS A N 1
ATOM 1766 C CA . HIS A 1 210 ? -5.408 4.126 -4.896 1.00 79.12 210 HIS A CA 1
ATOM 1767 C C . HIS A 1 210 ? -3.912 4.472 -4.794 1.00 79.12 210 HIS A C 1
ATOM 1769 O O . HIS A 1 210 ? -3.494 5.539 -5.244 1.00 79.12 210 HIS A O 1
ATOM 1775 N N . ILE A 1 211 ? -3.079 3.571 -4.254 1.00 81.75 211 ILE A N 1
ATOM 1776 C CA . ILE A 1 211 ? -1.616 3.751 -4.238 1.00 81.75 211 ILE A CA 1
ATOM 1777 C C . ILE A 1 211 ? -1.060 3.830 -5.666 1.00 81.75 211 ILE A C 1
ATOM 1779 O O . ILE A 1 211 ? -0.218 4.685 -5.941 1.00 81.75 211 ILE A O 1
ATOM 1783 N N . ILE A 1 212 ? -1.526 2.959 -6.567 1.00 83.00 212 ILE A N 1
ATOM 1784 C CA . ILE A 1 212 ? -1.106 2.949 -7.976 1.00 83.00 212 ILE A CA 1
ATOM 1785 C C . ILE A 1 212 ? -1.524 4.254 -8.664 1.00 83.00 212 ILE A C 1
ATOM 1787 O O . ILE A 1 212 ? -0.684 4.929 -9.254 1.00 83.00 212 ILE A O 1
ATOM 1791 N N . GLU A 1 213 ? -2.792 4.651 -8.528 1.00 84.19 213 GLU A N 1
ATOM 1792 C CA . GLU A 1 213 ? -3.318 5.905 -9.089 1.00 84.19 213 GLU A CA 1
ATOM 1793 C C . GLU A 1 213 ? -2.526 7.129 -8.606 1.00 84.19 213 GLU A C 1
ATOM 1795 O O . GLU A 1 213 ? -2.162 7.996 -9.399 1.00 84.19 213 GLU A O 1
ATOM 1800 N N . THR A 1 214 ? -2.214 7.173 -7.308 1.00 87.50 214 THR A N 1
ATOM 1801 C CA . THR A 1 214 ? -1.404 8.236 -6.696 1.00 87.50 214 THR A CA 1
ATOM 1802 C C . THR A 1 214 ? 0.012 8.261 -7.276 1.00 87.50 214 THR A C 1
ATOM 1804 O O . THR A 1 214 ? 0.546 9.330 -7.564 1.00 87.50 214 THR A O 1
ATOM 1807 N N . GLY A 1 215 ? 0.618 7.086 -7.484 1.00 89.44 215 GLY A N 1
ATOM 1808 C CA . GLY A 1 215 ? 1.902 6.939 -8.171 1.00 89.44 215 GLY A CA 1
ATOM 1809 C C . GLY A 1 215 ? 1.893 7.584 -9.555 1.00 89.44 215 GLY A C 1
ATOM 1810 O O . GLY A 1 215 ? 2.747 8.422 -9.850 1.00 89.44 215 GLY A O 1
ATOM 1811 N N . ASN A 1 216 ? 0.881 7.252 -10.356 1.00 89.12 216 ASN A N 1
ATOM 1812 C CA . ASN A 1 216 ? 0.714 7.761 -11.716 1.00 89.12 216 ASN A CA 1
ATOM 1813 C C . ASN A 1 216 ? 0.465 9.279 -11.745 1.00 89.12 216 ASN A C 1
ATOM 1815 O O . ASN A 1 216 ? 1.035 9.978 -12.582 1.00 89.12 216 ASN A O 1
ATOM 1819 N N . GLU A 1 217 ? -0.349 9.810 -10.822 1.00 91.19 217 GLU A N 1
ATOM 1820 C CA . GLU A 1 217 ? -0.582 11.258 -10.693 1.00 91.19 217 GLU A CA 1
ATOM 1821 C C . GLU A 1 217 ? 0.729 12.009 -10.422 1.00 91.19 217 GLU A C 1
ATOM 1823 O O . GLU A 1 217 ? 1.033 13.003 -11.086 1.00 91.19 217 GLU A O 1
ATOM 1828 N N . VAL A 1 218 ? 1.523 11.522 -9.465 1.00 94.38 218 VAL A N 1
ATOM 1829 C CA . VAL A 1 218 ? 2.803 12.142 -9.104 1.00 94.38 218 VAL A CA 1
ATOM 1830 C C . VAL A 1 218 ? 3.786 12.089 -10.268 1.00 94.38 218 VAL A C 1
ATOM 1832 O O . VAL A 1 218 ? 4.448 13.087 -10.554 1.00 94.38 218 VAL A O 1
ATOM 1835 N N . GLU A 1 219 ? 3.869 10.955 -10.963 1.00 93.88 219 GLU A N 1
ATOM 1836 C CA . GLU A 1 219 ? 4.743 10.818 -12.123 1.00 93.88 219 GLU A CA 1
ATOM 1837 C C . GLU A 1 219 ? 4.345 11.781 -13.252 1.00 93.88 219 GLU A C 1
ATOM 1839 O O . GLU A 1 219 ? 5.201 12.455 -13.829 1.00 93.88 219 GLU A O 1
ATOM 1844 N N . LEU A 1 220 ? 3.044 11.914 -13.528 1.00 93.44 220 LEU A N 1
ATOM 1845 C CA . LEU A 1 220 ? 2.524 12.829 -14.543 1.00 93.44 220 LEU A CA 1
ATOM 1846 C C . LEU A 1 220 ? 2.895 14.291 -14.250 1.00 93.44 220 LEU A C 1
ATOM 1848 O O . LEU A 1 220 ? 3.281 15.021 -15.166 1.00 93.44 220 LEU A O 1
ATOM 1852 N N . GLU A 1 221 ? 2.800 14.728 -12.991 1.00 94.94 221 GLU A N 1
ATOM 1853 C CA . GLU A 1 221 ? 3.226 16.073 -12.586 1.00 94.94 221 GLU A CA 1
ATOM 1854 C C . GLU A 1 221 ? 4.751 16.245 -12.659 1.00 94.94 221 GLU A C 1
ATOM 1856 O O . GLU A 1 221 ? 5.226 17.278 -13.130 1.00 94.94 221 GLU A O 1
ATOM 1861 N N . ALA A 1 222 ? 5.528 15.230 -12.271 1.00 95.56 222 ALA A N 1
ATOM 1862 C CA . ALA A 1 222 ? 6.990 15.270 -12.331 1.00 95.56 222 ALA A CA 1
ATOM 1863 C C . ALA A 1 222 ? 7.515 15.411 -13.770 1.00 95.56 222 ALA A C 1
ATOM 1865 O O . ALA A 1 222 ? 8.426 16.201 -14.024 1.00 95.56 222 ALA A O 1
ATOM 1866 N N . ARG A 1 223 ? 6.912 14.713 -14.745 1.00 95.31 223 ARG A N 1
ATOM 1867 C CA . ARG A 1 223 ? 7.307 14.792 -16.168 1.00 95.31 223 ARG A CA 1
ATOM 1868 C C . ARG A 1 223 ? 7.268 16.226 -16.712 1.00 95.31 223 ARG A C 1
ATOM 1870 O O . ARG A 1 223 ? 8.082 16.578 -17.564 1.00 95.31 223 ARG A O 1
ATOM 1877 N N . LYS A 1 224 ? 6.389 17.090 -16.190 1.00 95.75 224 LYS A N 1
ATOM 1878 C CA . LYS A 1 224 ? 6.269 18.499 -16.614 1.00 95.75 224 LYS A CA 1
ATOM 1879 C C . LYS A 1 224 ? 7.510 19.346 -16.297 1.00 95.75 224 LYS A C 1
ATOM 1881 O O . LYS A 1 224 ? 7.651 20.427 -16.866 1.00 95.75 224 LYS A O 1
ATOM 1886 N N . ILE A 1 225 ? 8.426 18.859 -15.454 1.00 95.31 225 ILE A N 1
ATOM 1887 C CA . ILE A 1 225 ? 9.751 19.467 -15.241 1.00 95.31 225 ILE A CA 1
ATOM 1888 C C . ILE A 1 225 ? 10.580 19.446 -16.540 1.00 95.31 225 ILE A C 1
ATOM 1890 O O . ILE A 1 225 ? 11.377 20.355 -16.775 1.00 95.31 225 ILE A O 1
ATOM 1894 N N . TRP A 1 226 ? 10.358 18.461 -17.417 1.00 95.62 226 TRP A N 1
ATOM 1895 C CA . TRP A 1 226 ? 11.052 18.318 -18.698 1.00 95.62 226 TRP A CA 1
ATOM 1896 C C . TRP A 1 226 ? 10.074 18.430 -19.881 1.00 95.62 226 TRP A C 1
ATOM 1898 O O . TRP A 1 226 ? 9.686 17.420 -20.470 1.00 95.62 226 TRP A O 1
ATOM 1908 N N . PRO A 1 227 ? 9.689 19.651 -20.295 1.00 92.50 227 PRO A N 1
ATOM 1909 C CA . PRO A 1 227 ? 8.672 19.858 -21.332 1.00 92.50 227 PRO A CA 1
ATOM 1910 C C . PRO A 1 227 ? 9.067 19.341 -22.727 1.00 92.50 227 PRO A C 1
ATOM 1912 O O . PRO A 1 227 ? 8.206 19.194 -23.587 1.00 92.50 227 PRO A O 1
ATOM 1915 N N . SER A 1 228 ? 10.355 19.078 -22.971 1.00 91.88 228 SER A N 1
ATOM 1916 C CA . SER A 1 228 ? 10.875 18.502 -24.219 1.00 91.88 228 SER A CA 1
ATOM 1917 C C . SER A 1 228 ? 10.942 16.969 -24.218 1.00 91.88 228 SER A C 1
ATOM 1919 O O . SER A 1 228 ? 11.406 16.381 -25.199 1.00 91.88 228 SER A O 1
ATOM 1921 N N . GLY A 1 229 ? 10.537 16.318 -23.123 1.00 96.06 229 GLY A N 1
ATOM 1922 C CA . GLY A 1 229 ? 10.615 14.871 -22.989 1.00 96.06 229 GLY A CA 1
ATOM 1923 C C . GLY A 1 229 ? 9.636 14.133 -23.894 1.00 96.06 229 GLY A C 1
ATOM 1924 O O . GLY A 1 229 ? 8.502 14.563 -24.101 1.00 96.06 229 GLY A O 1
ATOM 1925 N N . VAL A 1 230 ? 10.091 13.005 -24.437 1.00 97.56 230 VAL A N 1
ATOM 1926 C CA . VAL A 1 230 ? 9.277 12.127 -25.285 1.00 97.56 230 VAL A CA 1
ATOM 1927 C C . VAL A 1 230 ? 8.815 10.939 -24.454 1.00 97.56 230 VAL A C 1
ATOM 1929 O O . VAL A 1 230 ? 9.647 10.205 -23.926 1.00 97.56 230 VAL A O 1
ATOM 1932 N N . LEU A 1 231 ? 7.500 10.756 -24.333 1.00 96.94 231 LEU A N 1
ATOM 1933 C CA . LEU A 1 231 ? 6.912 9.593 -23.674 1.00 96.94 231 LEU A CA 1
ATOM 1934 C C . LEU A 1 231 ? 6.906 8.392 -24.617 1.00 96.94 231 LEU A C 1
ATOM 1936 O O . LEU A 1 231 ? 6.470 8.503 -25.761 1.00 96.94 231 LEU A O 1
ATOM 1940 N N . ILE A 1 232 ? 7.375 7.253 -24.116 1.00 94.69 232 ILE A N 1
ATOM 1941 C CA . ILE A 1 232 ? 7.197 5.960 -24.766 1.00 94.69 232 ILE A CA 1
ATOM 1942 C C . ILE A 1 232 ? 5.999 5.275 -24.120 1.00 94.69 232 ILE A C 1
ATOM 1944 O O . ILE A 1 232 ? 5.994 5.013 -22.919 1.00 94.69 232 ILE A O 1
ATOM 1948 N N . GLU A 1 233 ? 4.976 5.019 -24.928 1.00 88.31 233 GLU A N 1
ATOM 1949 C CA . GLU A 1 233 ? 3.757 4.338 -24.501 1.00 88.31 233 GLU A CA 1
ATOM 1950 C C . GLU A 1 233 ? 3.898 2.822 -24.688 1.00 88.31 233 GLU A C 1
ATOM 1952 O O . GLU A 1 233 ? 4.464 2.354 -25.679 1.00 88.31 233 GLU A O 1
ATOM 1957 N N . GLY A 1 234 ? 3.364 2.055 -23.737 1.00 80.12 234 GLY A N 1
ATOM 1958 C CA . GLY A 1 234 ? 3.387 0.594 -23.764 1.00 80.12 234 GLY A CA 1
ATOM 1959 C C . GLY A 1 234 ? 4.737 -0.038 -23.401 1.00 80.12 234 GLY A C 1
ATOM 1960 O O . GLY A 1 234 ? 5.721 0.625 -23.071 1.00 80.12 234 GLY A O 1
ATOM 1961 N N . ARG A 1 235 ? 4.763 -1.377 -23.430 1.00 79.31 235 ARG A N 1
ATOM 1962 C CA . ARG A 1 235 ? 5.915 -2.224 -23.041 1.00 79.31 235 ARG A CA 1
ATOM 1963 C C . ARG A 1 235 ? 6.312 -3.254 -24.099 1.00 79.31 235 ARG A C 1
ATOM 1965 O O . ARG A 1 235 ? 7.173 -4.101 -23.856 1.00 79.31 235 ARG A O 1
ATOM 1972 N N . ASP A 1 236 ? 5.653 -3.213 -25.247 1.00 75.00 236 ASP A N 1
ATOM 1973 C CA . ASP A 1 236 ? 5.809 -4.189 -26.315 1.00 75.00 236 ASP A CA 1
ATOM 1974 C C . ASP A 1 236 ? 7.099 -3.972 -27.129 1.00 75.00 236 ASP A C 1
ATOM 1976 O O . ASP A 1 236 ? 7.978 -3.173 -26.791 1.00 75.00 236 ASP A O 1
ATOM 1980 N N . GLU A 1 237 ? 7.245 -4.727 -28.214 1.00 77.12 237 GLU A N 1
ATOM 1981 C CA . GLU A 1 237 ? 8.402 -4.617 -29.102 1.00 77.12 237 GLU A CA 1
ATOM 1982 C C . GLU A 1 237 ? 8.473 -3.249 -29.806 1.00 77.12 237 GLU A C 1
ATOM 1984 O O . GLU A 1 237 ? 9.568 -2.763 -30.101 1.00 77.12 237 GLU A O 1
ATOM 1989 N N . ALA A 1 238 ? 7.331 -2.598 -30.060 1.00 78.81 238 ALA A N 1
ATOM 1990 C CA . ALA A 1 238 ? 7.301 -1.277 -30.679 1.00 78.81 238 ALA A CA 1
ATOM 1991 C C . ALA A 1 238 ? 7.875 -0.217 -29.728 1.00 78.81 238 ALA A C 1
ATOM 1993 O O . ALA A 1 238 ? 8.733 0.570 -30.140 1.00 78.81 238 ALA A O 1
ATOM 1994 N N . ALA A 1 239 ? 7.502 -0.261 -28.445 1.00 87.00 239 ALA A N 1
ATOM 1995 C CA . ALA A 1 239 ? 8.076 0.588 -27.401 1.00 87.00 239 ALA A CA 1
ATOM 1996 C C . ALA A 1 239 ? 9.600 0.396 -27.264 1.00 87.00 239 ALA A C 1
ATOM 1998 O O . ALA A 1 239 ? 10.359 1.364 -27.143 1.00 87.00 239 ALA A O 1
ATOM 1999 N N . GLN A 1 240 ? 10.076 -0.851 -27.346 1.00 88.81 240 GLN A N 1
ATOM 2000 C CA . GLN A 1 240 ? 11.508 -1.174 -27.297 1.00 88.81 240 GLN A CA 1
ATOM 2001 C C . GLN A 1 240 ? 12.270 -0.646 -28.523 1.00 88.81 240 GLN A C 1
ATOM 2003 O O . GLN A 1 240 ? 13.352 -0.069 -28.380 1.00 88.81 240 GLN A O 1
ATOM 2008 N N . LYS A 1 241 ? 11.705 -0.788 -29.731 1.00 91.50 241 LYS A N 1
ATOM 2009 C CA . LYS A 1 241 ? 12.286 -0.235 -30.967 1.00 91.50 241 LYS A CA 1
ATOM 2010 C C . LYS A 1 241 ? 12.380 1.286 -30.899 1.00 91.50 241 LYS A C 1
ATOM 2012 O O . LYS A 1 241 ? 13.453 1.838 -31.140 1.00 91.50 241 LYS A O 1
ATOM 2017 N N . LEU A 1 242 ? 11.299 1.951 -30.487 1.00 94.31 242 LEU A N 1
ATOM 2018 C CA . LEU A 1 242 ? 11.281 3.402 -30.308 1.00 94.31 242 LEU A CA 1
ATOM 2019 C C . LEU A 1 242 ? 12.312 3.853 -29.262 1.00 94.31 242 LEU A C 1
ATOM 2021 O O . LEU A 1 242 ? 13.027 4.831 -29.487 1.00 94.31 242 LEU A O 1
ATOM 2025 N N . THR A 1 243 ? 12.451 3.106 -28.161 1.00 97.31 243 THR A N 1
ATOM 2026 C CA . THR A 1 243 ? 13.492 3.352 -27.152 1.00 97.31 243 THR A CA 1
ATOM 2027 C C . THR A 1 243 ? 14.877 3.327 -27.799 1.00 97.31 243 THR A C 1
ATOM 2029 O O . THR A 1 243 ? 15.621 4.300 -27.692 1.00 97.31 243 THR A O 1
ATOM 2032 N N . ALA A 1 244 ? 15.219 2.261 -28.529 1.00 96.19 244 ALA A N 1
ATOM 2033 C CA . ALA A 1 244 ? 16.520 2.135 -29.183 1.00 96.19 244 ALA A CA 1
ATOM 2034 C C . ALA A 1 244 ? 16.796 3.273 -30.186 1.00 96.19 244 ALA A C 1
ATOM 2036 O O . ALA A 1 244 ? 17.905 3.812 -30.221 1.00 96.19 244 ALA A O 1
ATOM 2037 N N . GLU A 1 245 ? 15.790 3.684 -30.963 1.00 97.56 245 GLU A N 1
ATOM 2038 C CA . GLU A 1 245 ? 15.907 4.805 -31.899 1.00 97.56 245 GLU A CA 1
ATOM 2039 C C . GLU A 1 245 ? 16.194 6.139 -31.199 1.00 97.56 245 GLU A C 1
ATOM 2041 O O . GLU A 1 245 ? 17.059 6.899 -31.646 1.00 97.56 245 GLU A O 1
ATOM 2046 N N . LEU A 1 246 ? 15.481 6.443 -30.110 1.00 98.00 246 LEU A N 1
ATOM 2047 C CA . LEU A 1 246 ? 15.660 7.688 -29.359 1.00 98.00 246 LEU A CA 1
ATOM 2048 C C . LEU A 1 246 ? 17.007 7.723 -28.625 1.00 98.00 246 LEU A C 1
ATOM 2050 O O . LEU A 1 246 ? 17.665 8.768 -28.614 1.00 98.00 246 LEU A O 1
ATOM 2054 N N . ILE A 1 247 ? 17.466 6.581 -28.102 1.00 97.81 247 ILE A N 1
ATOM 2055 C CA . ILE A 1 247 ? 18.813 6.440 -27.533 1.00 97.81 247 ILE A CA 1
ATOM 2056 C C . ILE A 1 247 ? 19.882 6.700 -28.602 1.00 97.81 247 ILE A C 1
ATOM 2058 O O . ILE A 1 247 ? 20.808 7.477 -28.366 1.00 97.81 247 ILE A O 1
ATOM 2062 N N . ALA A 1 248 ? 19.746 6.115 -29.798 1.00 96.75 248 ALA A N 1
ATOM 2063 C CA . ALA A 1 248 ? 20.694 6.316 -30.897 1.00 96.75 248 ALA A CA 1
ATOM 2064 C C . ALA A 1 248 ? 20.743 7.778 -31.375 1.00 96.75 248 ALA A C 1
ATOM 2066 O O . ALA A 1 248 ? 21.813 8.294 -31.702 1.00 96.75 248 ALA A O 1
ATOM 2067 N N . LYS A 1 249 ? 19.595 8.468 -31.365 1.00 96.69 249 LYS A N 1
ATOM 2068 C CA . LYS A 1 249 ? 19.481 9.904 -31.671 1.00 96.69 249 LYS A CA 1
ATOM 2069 C C . LYS A 1 249 ? 19.957 10.811 -30.533 1.00 96.69 249 LYS A C 1
ATOM 2071 O O . LYS A 1 249 ? 20.002 12.023 -30.734 1.00 96.69 249 LYS A O 1
ATOM 2076 N N . LYS A 1 250 ? 20.316 10.256 -29.368 1.00 96.38 250 LYS A N 1
ATOM 2077 C CA . LYS A 1 250 ? 20.678 11.014 -28.160 1.00 96.38 250 LYS A CA 1
ATOM 2078 C C . LYS A 1 250 ? 19.591 12.031 -27.783 1.00 96.38 250 LYS A C 1
ATOM 2080 O O . LYS A 1 250 ? 19.887 13.189 -27.484 1.00 96.38 250 LYS A O 1
ATOM 2085 N N . GLN A 1 251 ? 18.328 11.593 -27.848 1.00 97.56 251 GLN A N 1
ATOM 2086 C CA . GLN A 1 251 ? 17.181 12.379 -27.395 1.00 97.56 251 GLN A CA 1
ATOM 2087 C C . GLN A 1 251 ? 17.421 12.852 -25.955 1.00 97.56 251 GLN A C 1
ATOM 2089 O O . GLN A 1 251 ? 17.829 12.069 -25.103 1.00 97.56 251 GLN A O 1
ATOM 2094 N N . GLU A 1 252 ? 17.184 14.139 -25.696 1.00 96.88 252 GLU A N 1
ATOM 2095 C CA . GLU A 1 252 ? 17.610 14.781 -24.447 1.00 96.88 252 GLU A CA 1
ATOM 2096 C C . GLU A 1 252 ? 16.896 14.226 -23.214 1.00 96.88 252 GLU A C 1
ATOM 2098 O O . GLU A 1 252 ? 17.540 13.992 -22.196 1.00 96.88 252 GLU A O 1
ATOM 2103 N N . VAL A 1 253 ? 15.586 13.988 -23.317 1.00 98.38 253 VAL A N 1
ATOM 2104 C CA . VAL A 1 253 ? 14.766 13.402 -22.252 1.00 98.38 253 VAL A CA 1
ATOM 2105 C C . VAL A 1 253 ? 13.801 12.387 -22.855 1.00 98.38 253 VAL A C 1
ATOM 2107 O O . VAL A 1 253 ? 13.125 12.678 -23.847 1.00 98.38 253 VAL A O 1
ATOM 2110 N N . ILE A 1 254 ? 13.738 11.205 -22.249 1.00 98.50 254 ILE A N 1
ATOM 2111 C CA . ILE A 1 254 ? 12.833 10.116 -22.621 1.00 98.50 254 ILE A CA 1
ATOM 2112 C C . ILE A 1 254 ? 12.113 9.654 -21.352 1.00 98.50 254 ILE A C 1
ATOM 2114 O O . ILE A 1 254 ? 12.766 9.350 -20.351 1.00 98.50 254 ILE A O 1
ATOM 2118 N N . PHE A 1 255 ? 10.784 9.602 -21.390 1.00 98.25 255 PHE A N 1
ATOM 2119 C CA . PHE A 1 255 ? 9.964 9.072 -20.303 1.00 98.25 255 PHE A CA 1
ATOM 2120 C C . PHE A 1 255 ? 9.552 7.641 -20.598 1.00 98.25 255 PHE A C 1
ATOM 2122 O O . PHE A 1 255 ? 9.206 7.317 -21.738 1.00 98.25 255 PHE A O 1
ATOM 2129 N N . GLN A 1 256 ? 9.566 6.809 -19.561 1.00 96.38 256 GLN A N 1
ATOM 2130 C CA . GLN A 1 256 ? 9.163 5.410 -19.640 1.00 96.38 256 GLN A CA 1
ATOM 2131 C C . GLN A 1 256 ? 9.908 4.556 -20.697 1.00 96.38 256 GLN A C 1
ATOM 2133 O O . GLN A 1 256 ? 9.299 3.611 -21.208 1.00 96.38 256 GLN A O 1
ATOM 2138 N N . PRO A 1 257 ? 11.201 4.798 -21.050 1.00 97.88 257 PRO A N 1
ATOM 2139 C CA . PRO A 1 257 ? 11.889 3.928 -21.997 1.00 97.88 257 PRO A CA 1
ATOM 2140 C C . PRO A 1 257 ? 12.004 2.491 -21.497 1.00 97.88 257 PRO A C 1
ATOM 2142 O O . PRO A 1 257 ? 12.254 2.237 -20.316 1.00 97.88 257 PRO A O 1
ATOM 2145 N N . VAL A 1 258 ? 11.851 1.555 -22.433 1.00 96.00 258 VAL A N 1
ATOM 2146 C CA . VAL A 1 258 ? 11.740 0.122 -22.158 1.00 96.00 258 VAL A CA 1
ATOM 2147 C C . VAL A 1 258 ? 12.988 -0.594 -22.650 1.00 96.00 258 VAL A C 1
ATOM 2149 O O . VAL A 1 258 ? 13.351 -0.524 -23.824 1.00 96.00 258 VAL A O 1
ATOM 2152 N N . PHE A 1 259 ? 13.631 -1.320 -21.743 1.00 95.69 259 PHE A N 1
ATOM 2153 C CA . PHE A 1 259 ? 14.850 -2.071 -22.005 1.00 95.69 259 PHE A CA 1
ATOM 2154 C C . PHE A 1 259 ? 14.614 -3.552 -21.760 1.00 95.69 259 PHE A C 1
ATOM 2156 O O . PHE A 1 259 ? 14.111 -3.935 -20.705 1.00 95.69 259 PHE A O 1
ATOM 2163 N N . LEU A 1 260 ? 15.033 -4.375 -22.717 1.00 91.75 260 LEU A N 1
ATOM 2164 C CA . LEU A 1 260 ? 15.014 -5.826 -22.623 1.00 91.75 260 LEU A CA 1
ATOM 2165 C C . LEU A 1 260 ? 16.380 -6.383 -23.029 1.00 91.75 260 LEU A C 1
ATOM 2167 O O . LEU A 1 260 ? 16.840 -6.172 -24.153 1.00 91.75 260 LEU A O 1
ATOM 2171 N N . LYS A 1 261 ? 17.035 -7.108 -22.119 1.00 91.06 261 LYS A N 1
ATOM 2172 C CA . LYS A 1 261 ? 18.312 -7.779 -22.389 1.00 91.06 261 LYS A CA 1
ATOM 2173 C C . LYS A 1 261 ? 18.503 -8.963 -21.451 1.00 91.06 261 LYS A C 1
ATOM 2175 O O . LYS A 1 261 ? 18.226 -8.848 -20.263 1.00 91.06 261 LYS A O 1
ATOM 2180 N N . ASP A 1 262 ? 18.993 -10.082 -21.982 1.00 88.75 262 ASP A N 1
ATOM 2181 C CA . ASP A 1 262 ? 19.319 -11.301 -21.223 1.00 88.75 262 ASP A CA 1
ATOM 2182 C C . ASP A 1 262 ? 18.186 -11.747 -20.278 1.00 88.75 262 ASP A C 1
ATOM 2184 O O . ASP A 1 262 ? 18.407 -12.004 -19.101 1.00 88.75 262 ASP A O 1
ATOM 2188 N N . ASN A 1 263 ? 16.953 -11.772 -20.786 1.00 89.44 263 ASN A N 1
ATOM 2189 C CA . ASN A 1 263 ? 15.748 -12.128 -20.035 1.00 89.44 263 ASN A CA 1
ATOM 2190 C C . ASN A 1 263 ? 15.329 -11.149 -18.912 1.00 89.44 263 ASN A C 1
ATOM 2192 O O . ASN A 1 263 ? 14.411 -11.451 -18.154 1.00 89.44 263 ASN A O 1
ATOM 2196 N N . PHE A 1 264 ? 15.923 -9.957 -18.821 1.00 93.81 264 PHE A N 1
ATOM 2197 C CA . PHE A 1 264 ? 15.521 -8.914 -17.870 1.00 93.81 264 PHE A CA 1
ATOM 2198 C C . PHE A 1 264 ? 14.841 -7.746 -18.579 1.00 93.81 264 PHE A C 1
ATOM 2200 O O . PHE A 1 264 ? 15.367 -7.226 -19.564 1.00 93.81 264 PHE A O 1
ATOM 2207 N N . LEU A 1 265 ? 13.691 -7.326 -18.050 1.00 92.31 265 LEU A N 1
ATOM 2208 C CA . LEU A 1 265 ? 12.862 -6.253 -18.596 1.00 92.31 265 LEU A CA 1
ATOM 2209 C C . LEU A 1 265 ? 12.703 -5.133 -17.562 1.00 92.31 265 LEU A C 1
ATOM 2211 O O . LEU A 1 265 ? 12.305 -5.377 -16.421 1.00 92.31 265 LEU A O 1
ATOM 2215 N N . ALA A 1 266 ? 12.956 -3.890 -17.956 1.00 95.00 266 ALA A N 1
ATOM 2216 C CA . ALA A 1 266 ? 12.587 -2.739 -17.141 1.00 95.00 266 ALA A CA 1
ATOM 2217 C C . ALA A 1 266 ? 12.109 -1.578 -17.994 1.00 95.00 266 ALA A C 1
ATOM 2219 O O . ALA A 1 266 ? 12.654 -1.294 -19.060 1.00 95.00 266 ALA A O 1
ATOM 2220 N N . ALA A 1 267 ? 11.129 -0.882 -17.442 1.00 94.12 267 ALA A N 1
ATOM 2221 C CA . ALA A 1 267 ? 10.825 0.484 -17.783 1.00 94.12 267 ALA A CA 1
ATOM 2222 C C . ALA A 1 267 ? 11.482 1.418 -16.771 1.00 94.12 267 ALA A C 1
ATOM 2224 O O . ALA A 1 267 ? 11.426 1.150 -15.566 1.00 94.12 267 ALA A O 1
ATOM 2225 N N . VAL A 1 268 ? 12.092 2.482 -17.278 1.00 96.06 268 VAL A N 1
ATOM 2226 C CA . VAL A 1 268 ? 12.727 3.528 -16.473 1.00 96.06 268 VAL A CA 1
ATOM 2227 C C . VAL A 1 268 ? 11.827 4.751 -16.468 1.00 96.06 268 VAL A C 1
ATOM 2229 O O . VAL A 1 268 ? 11.391 5.151 -17.539 1.00 96.06 268 VAL A O 1
ATOM 2232 N N . ASP A 1 269 ? 11.583 5.385 -15.321 1.00 96.38 269 ASP A N 1
ATOM 2233 C CA . ASP A 1 269 ? 10.662 6.530 -15.272 1.00 96.38 269 ASP A CA 1
ATOM 2234 C C . ASP A 1 269 ? 11.146 7.694 -16.151 1.00 96.38 269 ASP A C 1
ATOM 2236 O O . ASP A 1 269 ? 10.437 8.136 -17.061 1.00 96.38 269 ASP A O 1
ATOM 2240 N N . VAL A 1 270 ? 12.385 8.156 -15.937 1.00 98.12 270 VAL A N 1
ATOM 2241 C CA . VAL A 1 270 ? 13.001 9.222 -16.739 1.00 98.12 270 VAL A CA 1
ATOM 2242 C C . VAL A 1 270 ? 14.460 8.902 -17.046 1.00 98.12 270 VAL A C 1
ATOM 2244 O O . VAL A 1 270 ? 15.256 8.597 -16.154 1.00 98.12 270 VAL A O 1
ATOM 2247 N N . LEU A 1 271 ? 14.832 9.049 -18.316 1.00 98.25 271 LEU A N 1
ATOM 2248 C CA . LEU A 1 271 ? 16.213 8.995 -18.774 1.00 98.25 271 LEU A CA 1
ATOM 2249 C C . LEU A 1 271 ? 16.581 10.325 -19.438 1.00 98.25 271 LEU A C 1
ATOM 2251 O O . LEU A 1 271 ? 15.897 10.772 -20.359 1.00 98.25 271 LEU A O 1
ATOM 2255 N N . THR A 1 272 ? 17.661 10.957 -18.978 1.00 98.06 272 THR A N 1
ATOM 2256 C CA . THR A 1 272 ? 18.151 12.230 -19.532 1.00 98.06 272 THR A CA 1
ATOM 2257 C C . THR A 1 272 ? 19.570 12.081 -20.066 1.00 98.06 272 THR A C 1
ATOM 2259 O O . THR A 1 272 ? 20.395 11.396 -19.462 1.00 98.06 272 THR A O 1
ATOM 2262 N N . TYR A 1 273 ? 19.862 12.680 -21.217 1.00 98.00 273 TYR A N 1
ATOM 2263 C CA . TYR A 1 273 ? 21.175 12.591 -21.850 1.00 98.00 273 TYR A CA 1
ATOM 2264 C C . TYR A 1 273 ? 22.048 13.803 -21.508 1.00 98.00 273 TYR A C 1
ATOM 2266 O O . TYR A 1 273 ? 21.764 14.933 -21.911 1.00 98.00 273 TYR A O 1
ATOM 2274 N N . ASP A 1 274 ? 23.158 13.558 -20.814 1.00 96.38 274 ASP A N 1
ATOM 2275 C CA . ASP A 1 274 ? 24.177 14.560 -20.524 1.00 96.38 274 ASP A CA 1
ATOM 2276 C C . ASP A 1 274 ? 25.198 14.622 -21.668 1.00 96.38 274 ASP A C 1
ATOM 2278 O O . ASP A 1 274 ? 26.093 13.780 -21.812 1.00 96.38 274 ASP A O 1
ATOM 2282 N N . LYS A 1 275 ? 25.074 15.678 -22.478 1.00 94.69 275 LYS A N 1
ATOM 2283 C CA . LYS A 1 275 ? 25.966 15.960 -2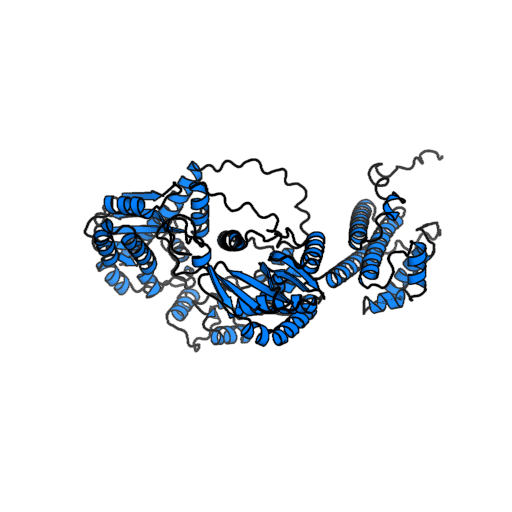3.612 1.00 94.69 275 LYS A CA 1
ATOM 2284 C C . LYS A 1 275 ? 27.420 16.178 -23.184 1.00 94.69 275 LYS A C 1
ATOM 2286 O O . LYS A 1 275 ? 28.317 15.900 -23.974 1.00 94.69 275 LYS A O 1
ATOM 2291 N N . SER A 1 276 ? 27.663 16.691 -21.976 1.00 94.75 276 SER A N 1
ATOM 2292 C CA . SER A 1 276 ? 29.010 17.000 -21.484 1.00 94.75 276 SER A CA 1
ATOM 2293 C C . SER A 1 276 ? 29.756 15.747 -21.024 1.00 94.75 276 SER A C 1
ATOM 2295 O O . SER A 1 276 ? 30.939 15.586 -21.322 1.00 94.75 276 SER A O 1
ATOM 2297 N N . ALA A 1 277 ? 29.050 14.825 -20.365 1.00 94.50 277 ALA A N 1
ATOM 2298 C CA . ALA A 1 277 ? 29.593 13.548 -19.910 1.00 94.50 277 ALA A CA 1
ATOM 2299 C C . ALA A 1 277 ? 29.554 12.446 -20.989 1.00 94.50 277 ALA A C 1
ATOM 2301 O O . ALA A 1 277 ? 30.153 11.378 -20.795 1.00 94.50 277 ALA A O 1
ATOM 2302 N N . ASP A 1 278 ? 28.849 12.695 -22.100 1.00 96.31 278 ASP A N 1
ATOM 2303 C CA . ASP A 1 278 ? 28.470 11.708 -23.120 1.00 96.31 278 ASP A CA 1
ATOM 2304 C C . ASP A 1 278 ? 27.885 10.444 -22.471 1.00 96.31 278 ASP A C 1
ATOM 2306 O O . ASP A 1 278 ? 28.383 9.329 -22.639 1.00 96.31 278 ASP A O 1
ATOM 2310 N N . ALA A 1 279 ? 26.883 10.648 -21.615 1.00 97.81 279 ALA A N 1
ATOM 2311 C CA . ALA A 1 279 ? 26.330 9.625 -20.736 1.00 97.81 279 ALA A CA 1
ATOM 2312 C C . ALA A 1 279 ? 24.864 9.919 -20.390 1.00 97.81 279 ALA A C 1
ATOM 2314 O O . ALA A 1 279 ? 24.367 11.018 -20.613 1.00 97.81 279 ALA A O 1
ATOM 2315 N N . TRP A 1 280 ? 24.177 8.928 -19.834 1.00 98.44 280 TRP A N 1
ATOM 2316 C CA . TRP A 1 280 ? 22.784 9.030 -19.415 1.00 98.44 280 TRP A CA 1
ATOM 2317 C C . TRP A 1 280 ? 22.672 9.177 -17.900 1.00 98.44 280 TRP A C 1
ATOM 2319 O O . TRP A 1 280 ? 23.405 8.524 -17.155 1.00 98.44 280 TRP A O 1
ATOM 2329 N N . ASN A 1 281 ? 21.714 9.979 -17.453 1.00 98.31 281 ASN A N 1
ATOM 2330 C CA . ASN A 1 281 ? 21.269 10.031 -16.070 1.00 98.31 281 ASN A CA 1
ATOM 2331 C C . ASN A 1 281 ? 19.899 9.360 -15.968 1.00 98.31 281 ASN A C 1
ATOM 2333 O O . ASN A 1 281 ? 19.027 9.593 -16.810 1.00 98.31 281 ASN A O 1
ATOM 2337 N N . ILE A 1 282 ? 19.716 8.544 -14.938 1.00 98.00 282 ILE A N 1
ATOM 2338 C CA . ILE A 1 282 ? 18.452 7.873 -14.623 1.00 98.00 282 ILE A CA 1
ATOM 2339 C C . ILE A 1 282 ? 17.808 8.561 -13.422 1.00 98.00 282 ILE A C 1
ATOM 2341 O O . ILE A 1 282 ? 18.483 8.808 -12.423 1.00 98.00 282 ILE A O 1
ATOM 2345 N N . THR A 1 283 ? 16.509 8.829 -13.511 1.00 97.31 283 THR A N 1
ATOM 2346 C CA . THR A 1 283 ? 15.710 9.340 -12.396 1.00 97.31 283 THR A CA 1
ATOM 2347 C C . THR A 1 283 ? 14.505 8.433 -12.184 1.00 97.31 283 THR A C 1
ATOM 2349 O O . THR A 1 283 ? 13.692 8.281 -13.091 1.00 97.31 283 THR A O 1
ATOM 2352 N N . GLU A 1 284 ? 14.389 7.852 -10.990 1.00 95.12 284 GLU A N 1
ATOM 2353 C CA . GLU A 1 284 ? 13.190 7.128 -10.545 1.00 95.12 284 GLU A CA 1
ATOM 2354 C C . GLU A 1 284 ? 12.318 8.071 -9.713 1.00 95.12 284 GLU A C 1
ATOM 2356 O O . GLU A 1 284 ? 12.815 8.716 -8.785 1.00 95.12 284 GLU A O 1
ATOM 2361 N N . ILE A 1 285 ? 11.026 8.138 -10.023 1.00 94.25 285 ILE A N 1
ATOM 2362 C CA . ILE A 1 285 ? 10.062 9.006 -9.348 1.00 94.25 285 ILE A CA 1
ATOM 2363 C C . ILE A 1 285 ? 9.305 8.195 -8.289 1.00 94.25 285 ILE A C 1
ATOM 2365 O O . ILE A 1 285 ? 8.902 7.047 -8.499 1.00 94.25 285 ILE A O 1
ATOM 2369 N N . LYS A 1 286 ? 9.107 8.786 -7.106 1.00 90.31 286 LYS A N 1
ATOM 2370 C CA . LYS A 1 286 ? 8.343 8.182 -6.012 1.00 90.31 286 LYS A CA 1
ATOM 2371 C C . LYS A 1 286 ? 7.275 9.115 -5.472 1.00 90.31 286 LYS A C 1
ATOM 2373 O O . LYS A 1 286 ? 7.548 10.218 -5.005 1.00 90.31 286 LYS A O 1
ATOM 2378 N N . ALA A 1 287 ? 6.053 8.592 -5.440 1.00 87.38 287 ALA A N 1
ATOM 2379 C CA . ALA A 1 287 ? 4.949 9.144 -4.676 1.00 87.38 287 ALA A CA 1
ATOM 2380 C C . ALA A 1 287 ? 5.148 8.845 -3.183 1.00 87.38 287 ALA A C 1
ATOM 2382 O O . ALA A 1 287 ? 4.417 8.063 -2.583 1.00 87.38 287 ALA A O 1
ATOM 2383 N N . SER A 1 288 ? 6.155 9.438 -2.553 1.00 82.06 288 SER A N 1
ATOM 2384 C CA . SER A 1 288 ? 6.358 9.338 -1.109 1.00 82.06 288 SER A CA 1
ATOM 2385 C C . SER A 1 288 ? 7.056 10.583 -0.569 1.00 82.06 288 SER A C 1
ATOM 2387 O O . SER A 1 288 ? 7.791 11.261 -1.284 1.00 82.06 288 SER A O 1
ATOM 2389 N N . ASN A 1 289 ? 6.811 10.875 0.710 1.00 64.12 289 ASN A N 1
ATOM 2390 C CA . ASN A 1 289 ? 7.575 11.868 1.478 1.00 64.12 289 ASN A CA 1
ATOM 2391 C C . ASN A 1 289 ? 8.792 11.244 2.178 1.00 64.12 289 ASN A C 1
ATOM 2393 O O . ASN A 1 289 ? 9.675 11.961 2.638 1.00 64.12 289 ASN A O 1
ATOM 2397 N N . ASP A 1 290 ? 8.804 9.915 2.299 1.00 55.91 290 ASP A N 1
ATOM 2398 C CA . ASP A 1 290 ? 9.861 9.139 2.936 1.00 55.91 290 ASP A CA 1
ATOM 2399 C C . ASP A 1 290 ? 10.527 8.237 1.896 1.00 55.91 290 ASP A C 1
ATOM 2401 O O . ASP A 1 290 ? 9.883 7.699 0.989 1.00 55.91 290 ASP A O 1
ATOM 2405 N N . THR A 1 291 ? 11.832 8.079 2.032 1.00 54.38 291 THR A N 1
ATOM 2406 C CA . THR A 1 291 ? 12.645 7.242 1.166 1.00 54.38 291 THR A CA 1
ATOM 2407 C C . THR A 1 291 ? 12.852 5.927 1.911 1.00 54.38 291 THR A C 1
ATOM 2409 O O . THR A 1 291 ? 13.770 5.804 2.719 1.00 54.38 291 THR A O 1
ATOM 2412 N N . ASP A 1 292 ? 12.030 4.897 1.661 1.00 60.12 292 ASP A N 1
ATOM 2413 C CA . ASP A 1 292 ? 12.426 3.522 2.015 1.00 60.12 292 ASP A CA 1
ATOM 2414 C C . ASP A 1 292 ? 13.582 3.117 1.090 1.00 60.12 292 ASP A C 1
ATOM 2416 O O . ASP A 1 292 ? 13.437 2.396 0.095 1.00 60.12 292 ASP A O 1
ATOM 2420 N N . LYS A 1 293 ? 14.760 3.669 1.404 1.00 65.06 293 LYS A N 1
ATOM 2421 C CA . LYS A 1 293 ? 15.956 3.647 0.565 1.00 65.06 293 LYS A CA 1
ATOM 2422 C C . LYS A 1 293 ? 16.302 2.216 0.188 1.00 65.06 293 LYS A C 1
ATOM 2424 O O . LYS A 1 293 ? 16.709 1.950 -0.933 1.00 65.06 293 LYS A O 1
ATOM 2429 N N . LYS A 1 294 ? 16.072 1.249 1.080 1.00 70.38 294 LYS A N 1
ATOM 2430 C CA . LYS A 1 294 ? 16.485 -0.136 0.844 1.00 70.38 294 LYS A CA 1
ATOM 2431 C C . LYS A 1 294 ? 15.681 -0.824 -0.251 1.00 70.38 294 LYS A C 1
ATOM 2433 O O . LYS A 1 294 ? 16.285 -1.560 -1.020 1.00 70.38 294 LYS A O 1
ATOM 2438 N N . ARG A 1 295 ? 14.365 -0.626 -0.356 1.00 79.12 295 ARG A N 1
ATOM 2439 C CA . ARG A 1 295 ? 13.596 -1.234 -1.458 1.00 79.12 295 ARG A CA 1
ATOM 2440 C C . ARG A 1 295 ? 13.920 -0.545 -2.781 1.00 79.12 295 ARG A C 1
ATOM 2442 O O . ARG A 1 295 ? 14.237 -1.219 -3.758 1.00 79.12 295 ARG A O 1
ATOM 2449 N N . HIS A 1 296 ? 13.900 0.787 -2.783 1.00 84.69 296 HIS A N 1
ATOM 2450 C CA . HIS A 1 296 ? 14.125 1.594 -3.985 1.00 84.69 296 HIS A CA 1
ATOM 2451 C C . HIS A 1 296 ? 15.541 1.451 -4.546 1.00 84.69 296 HIS A C 1
ATOM 2453 O O . HIS A 1 296 ? 15.727 1.496 -5.755 1.00 84.69 296 HIS A O 1
ATOM 2459 N N . TYR A 1 297 ? 16.544 1.214 -3.698 1.00 92.88 297 TYR A N 1
ATOM 2460 C CA . TYR A 1 297 ? 17.916 1.063 -4.172 1.00 92.88 297 TYR A CA 1
ATOM 2461 C C . TYR A 1 297 ? 18.133 -0.241 -4.938 1.00 92.88 297 TYR A C 1
ATOM 2463 O O . TYR A 1 297 ? 18.874 -0.257 -5.912 1.00 92.88 297 TYR A O 1
ATOM 2471 N N . TYR A 1 298 ? 17.492 -1.337 -4.532 1.00 94.38 298 TYR A N 1
ATOM 2472 C CA . TYR A 1 298 ? 17.603 -2.593 -5.281 1.00 94.38 298 TYR A CA 1
ATOM 2473 C C . TYR A 1 298 ? 16.821 -2.535 -6.592 1.00 94.38 298 TYR A C 1
ATOM 2475 O O . TYR A 1 298 ? 17.266 -3.101 -7.586 1.00 94.38 298 TYR A O 1
ATOM 2483 N N . ASP A 1 299 ? 15.701 -1.812 -6.603 1.00 92.38 299 ASP A N 1
ATOM 2484 C CA . ASP A 1 299 ? 14.946 -1.507 -7.817 1.00 92.38 299 ASP A CA 1
ATOM 2485 C C . ASP A 1 299 ? 15.806 -0.722 -8.823 1.00 92.38 299 ASP A C 1
ATOM 2487 O O . ASP A 1 299 ? 16.040 -1.183 -9.939 1.00 92.38 299 ASP A O 1
ATOM 2491 N N . LEU A 1 300 ? 16.399 0.394 -8.396 1.00 95.00 300 LEU A N 1
ATOM 2492 C CA . LEU A 1 300 ? 17.302 1.188 -9.230 1.00 95.00 300 LEU A CA 1
ATOM 2493 C C . LEU A 1 300 ? 18.571 0.430 -9.631 1.00 95.00 300 LEU A C 1
ATOM 2495 O O . LEU A 1 300 ? 19.019 0.545 -10.768 1.00 95.00 300 LEU A O 1
ATOM 2499 N N . ALA A 1 301 ? 19.152 -0.373 -8.739 1.00 97.06 301 ALA A N 1
ATOM 2500 C CA . ALA A 1 301 ? 20.314 -1.196 -9.066 1.00 97.06 301 ALA A CA 1
ATOM 2501 C C . ALA A 1 301 ? 19.992 -2.250 -10.138 1.00 97.06 301 ALA A C 1
ATOM 2503 O O . ALA A 1 301 ? 20.823 -2.482 -11.019 1.00 97.06 301 ALA A O 1
ATOM 2504 N N . PHE A 1 302 ? 18.792 -2.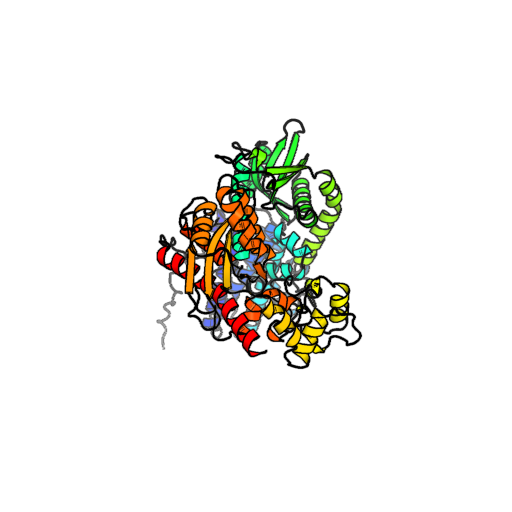845 -10.112 1.00 97.69 302 PHE A N 1
ATOM 2505 C CA . PHE A 1 302 ? 18.312 -3.733 -11.176 1.00 97.69 302 PHE A CA 1
ATOM 2506 C C . PHE A 1 302 ? 18.264 -2.990 -12.514 1.00 97.69 302 PHE A C 1
ATOM 2508 O O . PHE A 1 302 ? 18.855 -3.444 -13.496 1.00 97.69 302 PHE A O 1
ATOM 2515 N N . GLN A 1 303 ? 17.630 -1.812 -12.533 1.00 97.88 303 GLN A N 1
ATOM 2516 C CA . GLN A 1 303 ? 17.524 -0.983 -13.734 1.00 97.88 303 GLN A CA 1
ATOM 2517 C C . GLN A 1 303 ? 18.909 -0.588 -14.265 1.00 97.88 303 GLN A C 1
ATOM 2519 O O . GLN A 1 303 ? 19.210 -0.804 -15.433 1.00 97.88 303 GLN A O 1
ATOM 2524 N N . VAL A 1 304 ? 19.802 -0.091 -13.408 1.00 98.19 304 VAL A N 1
ATOM 2525 C CA . VAL A 1 304 ? 21.160 0.328 -13.788 1.00 98.19 304 VAL A CA 1
ATOM 2526 C C . VAL A 1 304 ? 21.984 -0.832 -14.346 1.00 98.19 304 VAL A C 1
ATOM 2528 O O . VAL A 1 304 ? 22.690 -0.655 -15.340 1.00 98.19 304 VAL A O 1
ATOM 2531 N N . ASN A 1 305 ? 21.897 -2.024 -13.750 1.00 98.38 305 ASN A N 1
ATOM 2532 C CA . ASN A 1 305 ? 22.556 -3.213 -14.289 1.00 98.38 305 ASN A CA 1
ATOM 2533 C C . ASN A 1 305 ? 22.022 -3.579 -15.676 1.00 98.38 305 ASN A C 1
ATOM 2535 O O . ASN A 1 305 ? 22.815 -3.877 -16.572 1.00 98.38 305 ASN A O 1
ATOM 2539 N N . LEU A 1 306 ? 20.704 -3.509 -15.876 1.00 97.88 306 LEU A N 1
ATOM 2540 C CA . LEU A 1 306 ? 20.083 -3.752 -17.174 1.00 97.88 306 LEU A CA 1
ATOM 2541 C C . LEU A 1 306 ? 20.517 -2.712 -18.219 1.00 97.88 306 LEU A C 1
ATOM 2543 O O . LEU A 1 306 ? 20.971 -3.086 -19.298 1.00 97.88 306 LEU A O 1
ATOM 2547 N N . LEU A 1 307 ? 20.485 -1.417 -17.894 1.00 98.19 307 LEU A N 1
ATOM 2548 C CA . LEU A 1 307 ? 20.939 -0.354 -18.799 1.00 98.19 307 LEU A CA 1
ATOM 2549 C C . LEU A 1 307 ? 22.410 -0.530 -19.205 1.00 98.19 307 LEU A C 1
ATOM 2551 O O . LEU A 1 307 ? 22.759 -0.369 -20.376 1.00 98.19 307 LEU A O 1
ATOM 2555 N N . ARG A 1 308 ? 23.274 -0.926 -18.262 1.00 97.81 308 ARG A N 1
ATOM 2556 C CA . ARG A 1 308 ? 24.684 -1.246 -18.540 1.00 97.81 308 ARG A CA 1
ATOM 2557 C C . ARG A 1 308 ? 24.834 -2.467 -19.444 1.00 97.81 308 ARG A C 1
ATOM 2559 O O . ARG A 1 308 ? 25.651 -2.423 -20.361 1.00 97.81 308 ARG A O 1
ATOM 2566 N N . LYS A 1 309 ? 24.036 -3.525 -19.245 1.00 96.12 309 LYS A N 1
ATOM 2567 C CA . LYS A 1 309 ? 23.975 -4.685 -20.160 1.00 96.12 309 LYS A CA 1
ATOM 2568 C C . LYS A 1 309 ? 23.524 -4.278 -21.572 1.00 96.12 309 LYS A C 1
ATOM 2570 O O . LYS A 1 309 ? 23.998 -4.851 -22.551 1.00 96.12 309 LYS A O 1
ATOM 2575 N N . CYS A 1 310 ? 22.671 -3.260 -21.688 1.00 96.12 310 CYS A N 1
ATOM 2576 C CA . CYS A 1 310 ? 22.275 -2.646 -22.961 1.00 96.12 310 CYS A CA 1
ATOM 2577 C C . CYS A 1 310 ? 23.350 -1.720 -23.570 1.00 96.12 310 CYS A C 1
ATOM 2579 O O . CYS A 1 310 ? 23.146 -1.189 -24.659 1.00 96.12 310 CYS A O 1
ATOM 2581 N N . GLY A 1 311 ? 24.494 -1.528 -22.904 1.00 96.50 311 GLY A N 1
ATOM 2582 C CA . GLY A 1 311 ? 25.618 -0.731 -23.400 1.00 96.50 311 GLY A CA 1
ATOM 2583 C C . GLY A 1 311 ? 25.553 0.761 -23.065 1.00 96.50 311 GLY A C 1
ATOM 2584 O O . GLY A 1 311 ? 26.376 1.525 -23.568 1.00 96.50 311 GLY A O 1
ATOM 2585 N N . LEU A 1 312 ? 24.613 1.203 -22.223 1.00 97.81 312 LEU A N 1
ATOM 2586 C CA . LEU A 1 312 ? 24.521 2.609 -21.833 1.00 97.81 312 LEU A CA 1
ATOM 2587 C C . LEU A 1 312 ? 25.573 2.953 -20.770 1.00 97.81 312 LEU A C 1
ATOM 2589 O O . LEU A 1 312 ? 25.750 2.248 -19.772 1.00 97.81 312 LEU A O 1
ATOM 2593 N N . LYS A 1 313 ? 26.232 4.101 -20.955 1.00 97.81 313 LYS A N 1
ATOM 2594 C CA . LYS A 1 313 ? 27.066 4.734 -19.930 1.00 97.81 313 LYS A CA 1
ATOM 2595 C C . LYS A 1 313 ? 26.168 5.541 -18.997 1.00 97.81 313 LYS A C 1
ATOM 2597 O O . LYS A 1 313 ? 25.536 6.491 -19.446 1.00 97.81 313 LYS A O 1
ATOM 2602 N N . ILE A 1 314 ? 26.131 5.168 -17.720 1.00 98.06 314 ILE A N 1
ATOM 2603 C CA . ILE A 1 314 ? 25.344 5.859 -16.689 1.00 98.06 314 ILE A CA 1
ATOM 2604 C C . ILE A 1 314 ? 26.254 6.802 -15.902 1.00 98.06 314 ILE A C 1
ATOM 2606 O O . ILE A 1 314 ? 27.288 6.355 -15.401 1.00 98.06 314 ILE A O 1
ATOM 2610 N N . ASN A 1 315 ? 25.877 8.077 -15.820 1.00 97.31 315 ASN A N 1
ATOM 2611 C CA . ASN A 1 315 ? 26.601 9.118 -15.091 1.00 97.31 315 ASN A CA 1
ATOM 2612 C C . ASN A 1 315 ? 25.978 9.360 -13.712 1.00 97.31 315 ASN A C 1
ATOM 2614 O O . ASN A 1 315 ? 26.601 9.014 -12.712 1.00 97.31 315 ASN A O 1
ATOM 2618 N N . GLU A 1 316 ? 24.741 9.857 -13.656 1.00 97.94 316 GLU A N 1
ATOM 2619 C CA . GLU A 1 316 ? 24.021 10.079 -12.397 1.00 97.94 316 GLU A CA 1
ATOM 2620 C C . GLU A 1 316 ? 22.808 9.162 -12.229 1.00 97.94 316 GLU A C 1
ATOM 2622 O O . GLU A 1 316 ? 22.128 8.794 -13.190 1.00 97.94 316 GLU A O 1
ATOM 2627 N N . ILE A 1 317 ? 22.535 8.803 -10.976 1.00 97.94 317 ILE A N 1
ATOM 2628 C CA . ILE A 1 317 ? 21.374 8.020 -10.562 1.00 97.94 317 ILE A CA 1
ATOM 2629 C C . ILE A 1 317 ? 20.643 8.809 -9.482 1.00 97.94 317 ILE A C 1
ATOM 2631 O O . ILE A 1 317 ? 21.185 9.040 -8.399 1.00 97.94 317 ILE A O 1
ATOM 2635 N N . ASN A 1 318 ? 19.420 9.218 -9.795 1.00 96.00 318 ASN A N 1
ATOM 2636 C CA . ASN A 1 318 ? 18.629 10.137 -8.998 1.00 96.00 318 ASN A CA 1
ATOM 2637 C C . ASN A 1 318 ? 17.338 9.471 -8.510 1.00 96.00 318 ASN A C 1
ATOM 2639 O O . ASN A 1 318 ? 16.664 8.757 -9.254 1.00 96.00 318 ASN A O 1
ATOM 2643 N N . LEU A 1 319 ? 16.981 9.731 -7.255 1.00 94.25 319 LEU A N 1
ATOM 2644 C CA . LEU A 1 319 ? 15.685 9.378 -6.686 1.00 94.25 319 LEU A CA 1
ATOM 2645 C C . LEU A 1 319 ? 14.895 10.666 -6.463 1.00 94.25 319 LEU A C 1
ATOM 2647 O O . LEU A 1 319 ? 15.228 11.455 -5.579 1.00 94.25 319 LEU A O 1
ATOM 2651 N N . MET A 1 320 ? 13.863 10.878 -7.277 1.00 94.50 320 MET A N 1
ATOM 2652 C CA . MET A 1 320 ? 12.978 12.032 -7.179 1.00 94.50 320 MET A CA 1
ATOM 2653 C C . MET A 1 320 ? 11.756 11.688 -6.330 1.00 94.50 320 MET A C 1
ATOM 2655 O O . MET A 1 320 ? 11.106 10.668 -6.543 1.00 94.50 320 MET A O 1
ATOM 2659 N N . HIS A 1 321 ? 11.423 12.544 -5.372 1.00 93.38 321 HIS A N 1
ATOM 2660 C CA . HIS A 1 321 ? 10.300 12.342 -4.462 1.00 93.38 321 HIS A CA 1
ATOM 2661 C C . HIS A 1 321 ? 9.637 13.671 -4.094 1.00 93.38 321 HIS A C 1
ATOM 2663 O O . HIS A 1 321 ? 10.156 14.751 -4.387 1.00 93.38 321 HIS A O 1
ATOM 2669 N N . LEU A 1 322 ? 8.475 13.601 -3.447 1.00 94.50 322 LEU A N 1
ATOM 2670 C CA . LEU A 1 322 ? 7.753 14.796 -3.026 1.00 94.50 322 LEU A CA 1
ATOM 2671 C C . LEU A 1 322 ? 8.472 15.478 -1.859 1.00 94.50 322 LEU A C 1
ATOM 2673 O O . LEU A 1 322 ? 8.979 14.837 -0.933 1.00 94.50 322 LEU A O 1
ATOM 2677 N N . ASN A 1 323 ? 8.521 16.804 -1.913 1.00 94.69 323 ASN A N 1
ATOM 2678 C CA . ASN A 1 323 ? 9.070 17.638 -0.863 1.00 94.69 323 ASN A CA 1
ATOM 2679 C C . ASN A 1 323 ? 7.999 17.910 0.201 1.00 94.69 323 ASN A C 1
ATOM 2681 O O . ASN A 1 323 ? 7.137 18.763 0.012 1.00 94.69 323 ASN A O 1
ATOM 2685 N N . SER A 1 324 ? 8.088 17.249 1.355 1.00 92.50 324 SER A N 1
ATOM 2686 C CA . SER A 1 324 ? 7.134 17.443 2.458 1.00 92.50 324 SER A CA 1
ATOM 2687 C C . SER A 1 324 ? 7.098 18.869 3.027 1.00 92.50 324 SER A C 1
ATOM 2689 O O . SER A 1 324 ? 6.159 19.211 3.736 1.00 92.50 324 SER A O 1
ATOM 2691 N N . GLU A 1 325 ? 8.117 19.690 2.757 1.00 94.00 325 GLU A N 1
ATOM 2692 C CA . GLU A 1 325 ? 8.187 21.097 3.183 1.00 94.00 325 GLU A CA 1
ATOM 2693 C C . GLU A 1 325 ? 7.538 22.052 2.171 1.00 94.00 325 GLU A C 1
ATOM 2695 O O . GLU A 1 325 ? 7.362 23.234 2.465 1.00 94.00 325 GLU A O 1
ATOM 2700 N N . TYR A 1 326 ? 7.195 21.567 0.974 1.00 96.25 326 TYR A N 1
ATOM 2701 C CA . TYR A 1 326 ? 6.490 22.368 -0.015 1.00 96.25 326 TYR A CA 1
ATOM 2702 C C . TYR A 1 326 ? 5.097 22.722 0.503 1.00 96.25 326 TYR A C 1
ATOM 2704 O O . TYR A 1 326 ? 4.363 21.857 0.980 1.00 96.25 326 TYR A O 1
ATOM 2712 N N . VAL A 1 327 ? 4.718 23.990 0.379 1.00 96.25 327 VAL A N 1
ATOM 2713 C CA . VAL A 1 327 ? 3.366 24.475 0.662 1.00 96.25 327 VAL A CA 1
ATOM 2714 C C . VAL A 1 327 ? 2.858 25.140 -0.602 1.00 96.25 327 VAL A C 1
ATOM 2716 O O . VAL A 1 327 ? 3.478 26.080 -1.104 1.00 96.25 327 VAL A O 1
ATOM 2719 N N . ARG A 1 328 ? 1.731 24.659 -1.125 1.00 96.00 328 ARG A N 1
ATOM 2720 C CA . ARG A 1 328 ? 1.164 25.199 -2.359 1.00 96.00 328 ARG A CA 1
ATOM 2721 C C . ARG A 1 328 ? 0.706 26.648 -2.181 1.00 96.00 328 ARG A C 1
ATOM 2723 O O . ARG A 1 328 ? 0.035 26.976 -1.201 1.00 96.00 328 ARG A O 1
ATOM 2730 N N . GLN A 1 329 ? 1.047 27.487 -3.159 1.00 94.50 329 GLN A N 1
ATOM 2731 C CA . GLN A 1 329 ? 0.579 28.866 -3.295 1.00 94.50 329 GLN A CA 1
ATOM 2732 C C . GLN A 1 329 ? 0.259 29.150 -4.769 1.00 94.50 329 GLN A C 1
ATOM 2734 O O . GLN A 1 329 ? 1.158 29.369 -5.580 1.00 94.50 329 GLN A O 1
ATOM 2739 N N . GLY A 1 330 ? -1.022 29.127 -5.131 1.00 93.31 330 GLY A N 1
ATOM 2740 C CA . GLY A 1 330 ? -1.482 29.297 -6.503 1.00 93.31 330 GLY A CA 1
ATOM 2741 C C . GLY A 1 330 ? -1.176 28.084 -7.390 1.00 93.31 330 GLY A C 1
ATOM 2742 O O . GLY A 1 330 ? -1.605 26.954 -7.120 1.00 93.31 330 GLY A O 1
ATOM 2743 N N . ALA A 1 331 ? -0.488 28.329 -8.509 1.00 93.50 331 ALA A N 1
ATOM 2744 C CA . ALA A 1 331 ? -0.060 27.272 -9.425 1.00 93.50 331 ALA A CA 1
ATOM 2745 C C . ALA A 1 331 ? 1.023 26.389 -8.779 1.00 93.50 331 ALA A C 1
ATOM 2747 O O . ALA A 1 331 ? 1.789 26.853 -7.936 1.00 93.50 331 ALA A O 1
ATOM 2748 N N . LEU A 1 332 ? 1.096 25.116 -9.181 1.00 94.69 332 LEU A N 1
ATOM 2749 C CA . LEU A 1 332 ? 2.133 24.213 -8.684 1.00 94.69 332 LEU A CA 1
ATOM 2750 C C . LEU A 1 332 ? 3.512 24.692 -9.147 1.00 94.69 332 LEU A C 1
ATOM 2752 O O . LEU A 1 332 ? 3.772 24.822 -10.342 1.00 94.69 332 LEU A O 1
ATOM 2756 N N . ASP A 1 333 ? 4.398 24.910 -8.183 1.00 95.94 333 ASP A N 1
ATOM 2757 C CA . ASP A 1 333 ? 5.817 25.132 -8.428 1.00 95.94 333 ASP A CA 1
ATOM 2758 C C . ASP A 1 333 ? 6.509 23.772 -8.389 1.00 95.94 333 ASP A C 1
ATOM 2760 O O . ASP A 1 333 ? 6.886 23.270 -7.330 1.00 95.94 333 ASP A O 1
ATOM 2764 N N . LEU A 1 334 ? 6.617 23.153 -9.563 1.00 95.12 334 LEU A N 1
ATOM 2765 C CA . LEU A 1 334 ? 7.135 21.795 -9.709 1.00 95.12 334 LEU A CA 1
ATOM 2766 C C . LEU A 1 334 ? 8.592 21.666 -9.245 1.00 95.12 334 LEU A C 1
ATOM 2768 O O . LEU A 1 334 ? 8.982 20.608 -8.759 1.00 95.12 334 LEU A O 1
ATOM 2772 N N . VAL A 1 335 ? 9.385 22.737 -9.344 1.00 92.44 335 VAL A N 1
ATOM 2773 C CA . VAL A 1 335 ? 10.794 22.724 -8.927 1.00 92.44 335 VAL A CA 1
ATOM 2774 C C . VAL A 1 335 ? 10.907 22.600 -7.411 1.00 92.44 335 VAL A C 1
ATOM 2776 O O . VAL A 1 335 ? 11.778 21.889 -6.923 1.00 92.44 335 VAL A O 1
ATOM 2779 N N . ASN A 1 336 ? 10.020 23.262 -6.663 1.00 95.56 336 ASN A N 1
ATOM 2780 C CA . ASN A 1 336 ? 10.005 23.189 -5.201 1.00 95.56 336 ASN A CA 1
ATOM 2781 C C . ASN A 1 336 ? 9.136 22.046 -4.651 1.00 95.56 336 ASN A C 1
ATOM 2783 O O . ASN A 1 336 ? 9.356 21.608 -3.518 1.00 95.56 336 ASN A O 1
ATOM 2787 N N . LEU A 1 337 ? 8.165 21.561 -5.434 1.00 96.44 337 LEU A N 1
ATOM 2788 C CA . LEU A 1 337 ? 7.314 20.416 -5.100 1.00 96.44 337 LEU A CA 1
ATOM 2789 C C . LEU A 1 337 ? 8.104 19.105 -5.059 1.00 96.44 337 LEU A C 1
ATOM 2791 O O . LEU A 1 337 ? 7.819 18.253 -4.218 1.00 96.44 337 LEU A O 1
ATOM 2795 N N . PHE A 1 338 ? 9.091 18.947 -5.941 1.00 95.81 338 PHE A N 1
ATOM 2796 C CA . PHE A 1 338 ? 9.930 17.756 -6.012 1.00 95.81 338 PHE A CA 1
ATOM 2797 C C . PHE A 1 338 ? 11.324 18.011 -5.429 1.00 95.81 338 PHE A C 1
ATOM 2799 O O . PHE A 1 338 ? 11.929 19.058 -5.634 1.00 95.81 338 PHE A O 1
ATOM 2806 N N . LYS A 1 339 ? 11.856 17.021 -4.713 1.00 93.62 339 LYS A N 1
ATOM 2807 C CA . LYS A 1 339 ? 13.267 16.927 -4.313 1.00 93.62 339 LYS A CA 1
ATOM 2808 C C . LYS A 1 339 ? 13.903 15.755 -5.054 1.00 93.62 339 LYS A C 1
ATOM 2810 O O . LYS A 1 339 ? 13.227 14.776 -5.357 1.00 93.62 339 LYS A O 1
ATOM 2815 N N . SER A 1 340 ? 15.191 15.868 -5.367 1.00 92.75 340 SER A N 1
ATOM 2816 C CA . SER A 1 340 ? 15.944 14.830 -6.070 1.00 92.75 340 SER A CA 1
ATOM 2817 C C . SER A 1 340 ? 17.242 14.539 -5.331 1.00 92.75 340 SER A C 1
ATOM 2819 O O . SER A 1 340 ? 18.111 15.406 -5.241 1.00 92.75 340 SER A O 1
ATOM 2821 N N . ASP A 1 341 ? 17.378 13.312 -4.840 1.00 92.81 341 ASP A N 1
ATOM 2822 C CA . ASP A 1 341 ? 18.586 12.823 -4.183 1.00 92.81 341 ASP A CA 1
ATOM 2823 C C . ASP A 1 341 ? 19.488 12.126 -5.211 1.00 92.81 341 ASP A C 1
ATOM 2825 O O . ASP A 1 341 ? 19.075 11.145 -5.835 1.00 92.81 341 ASP A O 1
ATOM 2829 N N . ASN A 1 342 ? 20.735 12.583 -5.363 1.00 95.44 342 ASN A N 1
ATOM 2830 C CA . ASN A 1 342 ? 21.743 11.850 -6.133 1.00 95.44 342 ASN A CA 1
ATOM 2831 C C . ASN A 1 342 ? 22.301 10.709 -5.272 1.00 95.44 342 ASN A C 1
ATOM 2833 O O . ASN A 1 342 ? 22.984 10.946 -4.276 1.00 95.44 342 ASN A O 1
ATOM 2837 N N . ILE A 1 343 ? 22.015 9.475 -5.677 1.00 95.38 343 ILE A N 1
ATOM 2838 C CA . ILE A 1 343 ? 22.353 8.238 -4.953 1.00 95.38 343 ILE A CA 1
ATOM 2839 C C . ILE A 1 343 ? 23.286 7.337 -5.772 1.00 95.38 343 ILE A C 1
ATOM 2841 O O . ILE A 1 343 ? 23.323 6.113 -5.626 1.00 95.38 343 ILE A O 1
ATOM 2845 N N . THR A 1 344 ? 24.049 7.949 -6.679 1.00 97.25 344 THR A N 1
ATOM 2846 C CA . THR A 1 344 ? 24.921 7.252 -7.632 1.00 97.25 344 THR A CA 1
ATOM 2847 C C . THR A 1 344 ? 25.899 6.308 -6.942 1.00 97.25 344 THR A C 1
ATOM 2849 O O . THR A 1 344 ? 26.114 5.182 -7.396 1.00 97.25 344 THR A O 1
ATOM 2852 N N . ARG A 1 345 ? 26.497 6.746 -5.831 1.00 96.81 345 ARG A N 1
ATOM 2853 C CA . ARG A 1 345 ? 27.487 5.956 -5.096 1.00 96.81 345 ARG A CA 1
ATOM 2854 C C . ARG A 1 345 ? 26.860 4.687 -4.523 1.00 96.81 345 ARG A C 1
ATOM 2856 O O . ARG A 1 345 ? 27.393 3.601 -4.723 1.00 96.81 345 ARG A O 1
ATOM 2863 N N . GLU A 1 346 ? 25.734 4.825 -3.843 1.00 95.75 346 GLU A N 1
ATOM 2864 C CA . GLU A 1 346 ? 25.051 3.743 -3.146 1.00 95.75 346 GLU A CA 1
ATOM 2865 C C . GLU A 1 346 ? 24.552 2.673 -4.119 1.00 95.75 346 GLU A C 1
ATOM 2867 O O . GLU A 1 346 ? 24.694 1.477 -3.861 1.00 95.75 346 GLU A O 1
ATOM 2872 N N . ILE A 1 347 ? 24.025 3.085 -5.274 1.00 96.19 347 ILE A N 1
ATOM 2873 C CA . ILE A 1 347 ? 23.582 2.147 -6.312 1.00 96.19 347 ILE A CA 1
ATOM 2874 C C . ILE A 1 347 ? 24.772 1.442 -6.969 1.00 96.19 347 ILE A C 1
ATOM 2876 O O . ILE A 1 347 ? 24.705 0.244 -7.250 1.00 96.19 347 ILE A O 1
ATOM 2880 N N . ASN A 1 348 ? 25.896 2.137 -7.160 1.00 96.81 348 ASN A N 1
ATOM 2881 C CA . ASN A 1 348 ? 27.119 1.512 -7.663 1.00 96.81 348 ASN A CA 1
ATOM 2882 C C . ASN A 1 348 ? 27.684 0.458 -6.705 1.00 96.81 348 ASN A C 1
ATOM 2884 O O . ASN A 1 348 ? 28.140 -0.588 -7.167 1.00 96.81 348 ASN A O 1
ATOM 2888 N N . GLU A 1 349 ? 27.611 0.692 -5.394 1.00 96.56 349 GLU A N 1
ATOM 2889 C CA . GLU A 1 349 ? 28.007 -0.286 -4.371 1.00 96.56 349 GLU A CA 1
ATOM 2890 C C . GLU A 1 349 ? 27.100 -1.540 -4.384 1.00 96.56 349 GLU A C 1
ATOM 2892 O O . GLU A 1 349 ? 27.567 -2.645 -4.101 1.00 96.56 349 GLU A O 1
ATOM 2897 N N . LEU A 1 350 ? 25.827 -1.403 -4.781 1.00 96.31 350 LEU A N 1
ATOM 2898 C CA . LEU A 1 350 ? 24.864 -2.510 -4.894 1.00 96.31 350 LEU A CA 1
ATOM 2899 C C . LEU A 1 350 ? 24.865 -3.226 -6.252 1.00 96.31 350 LEU A C 1
ATOM 2901 O O . LEU A 1 350 ? 24.304 -4.318 -6.353 1.00 96.31 350 LEU A O 1
ATOM 2905 N N . ALA A 1 351 ? 25.500 -2.660 -7.281 1.00 94.69 351 ALA A N 1
ATOM 2906 C CA . ALA A 1 351 ? 25.409 -3.160 -8.651 1.00 94.69 351 ALA A CA 1
ATOM 2907 C C . ALA A 1 351 ? 25.814 -4.640 -8.776 1.00 94.69 351 ALA A C 1
ATOM 2909 O O . ALA A 1 351 ? 25.050 -5.442 -9.309 1.00 94.69 351 ALA A O 1
ATOM 2910 N N . LEU A 1 352 ? 26.973 -5.036 -8.237 1.00 96.81 352 LEU A N 1
ATOM 2911 C CA . LEU A 1 352 ? 27.437 -6.426 -8.331 1.00 96.81 352 LEU A CA 1
ATOM 2912 C C . LEU A 1 352 ? 26.560 -7.412 -7.528 1.00 96.81 352 LEU A C 1
ATOM 2914 O O . LEU A 1 352 ? 26.136 -8.408 -8.116 1.00 96.81 352 LEU A O 1
ATOM 2918 N N . PRO A 1 353 ? 26.242 -7.173 -6.236 1.00 97.31 353 PRO A N 1
ATOM 2919 C CA . PRO A 1 353 ? 25.307 -8.024 -5.496 1.00 97.31 353 PRO A CA 1
ATOM 2920 C C . PRO A 1 353 ? 23.963 -8.214 -6.206 1.00 97.31 353 PRO A C 1
ATOM 2922 O O . PRO A 1 353 ? 23.475 -9.339 -6.297 1.00 97.31 353 PRO A O 1
ATOM 2925 N N . VAL A 1 354 ? 23.397 -7.135 -6.753 1.00 97.50 354 VAL A N 1
ATOM 2926 C CA . VAL A 1 354 ? 22.111 -7.178 -7.459 1.00 97.50 354 VAL A CA 1
ATOM 2927 C C . VAL A 1 354 ? 22.219 -7.933 -8.775 1.00 97.50 354 VAL A C 1
ATOM 2929 O O . VAL A 1 354 ? 21.353 -8.748 -9.060 1.00 97.50 354 VAL A O 1
ATOM 2932 N N . ALA A 1 355 ? 23.298 -7.757 -9.541 1.00 97.12 355 ALA A N 1
ATOM 2933 C CA . ALA A 1 355 ? 23.512 -8.528 -10.764 1.00 97.12 355 ALA A CA 1
ATOM 2934 C C . ALA A 1 355 ? 23.570 -10.040 -10.480 1.00 97.12 355 ALA A C 1
ATOM 2936 O O . ALA A 1 355 ? 22.990 -10.829 -11.216 1.00 97.12 355 ALA A O 1
ATOM 2937 N N . LEU A 1 356 ? 24.210 -10.455 -9.381 1.00 97.62 356 LEU A N 1
ATOM 2938 C CA . LEU A 1 356 ? 24.229 -11.862 -8.970 1.00 97.62 356 LEU A CA 1
ATOM 2939 C C . LEU A 1 356 ? 22.841 -12.358 -8.536 1.00 97.62 356 LEU A C 1
ATOM 2941 O O . LEU A 1 356 ? 22.465 -13.482 -8.864 1.00 97.62 356 LEU A O 1
ATOM 2945 N N . GLU A 1 357 ? 22.078 -11.540 -7.809 1.00 97.19 357 GLU A N 1
ATOM 2946 C CA . GLU A 1 357 ? 20.712 -11.870 -7.382 1.00 97.19 357 GLU A CA 1
ATOM 2947 C C . GLU A 1 357 ? 19.741 -11.943 -8.571 1.00 97.19 357 GLU A C 1
ATOM 2949 O O . GLU A 1 357 ? 18.878 -12.814 -8.591 1.00 97.19 357 GLU A O 1
ATOM 2954 N N . MET A 1 358 ? 19.911 -11.094 -9.590 1.00 96.81 358 MET A N 1
ATOM 2955 C CA . MET A 1 358 ? 19.161 -11.137 -10.851 1.00 96.81 358 MET A CA 1
ATOM 2956 C C . MET A 1 358 ? 19.318 -12.494 -11.544 1.00 96.81 358 MET A C 1
ATOM 2958 O O . MET A 1 358 ? 18.324 -13.136 -11.877 1.00 96.81 358 MET A O 1
ATOM 2962 N N . GLU A 1 359 ? 20.554 -12.974 -11.706 1.00 95.56 359 GLU A N 1
ATOM 2963 C CA . GLU A 1 359 ? 20.827 -14.280 -12.323 1.00 95.56 359 GLU A CA 1
ATOM 2964 C C . GLU A 1 359 ? 20.297 -15.443 -11.456 1.00 95.56 359 GLU A C 1
ATOM 2966 O O . GLU A 1 359 ? 19.799 -16.446 -11.973 1.00 95.56 359 GLU A O 1
ATOM 2971 N N . GLN A 1 360 ? 20.342 -15.313 -10.123 1.00 95.81 360 GLN A N 1
ATOM 2972 C CA . GLN A 1 360 ? 19.724 -16.283 -9.208 1.00 95.81 360 GLN A CA 1
ATOM 2973 C C . GLN A 1 360 ? 18.199 -16.306 -9.337 1.00 95.81 360 GLN A C 1
ATOM 2975 O O . GLN A 1 360 ? 17.612 -17.389 -9.358 1.00 95.81 360 GLN A O 1
ATOM 2980 N N . ALA A 1 361 ? 17.567 -15.135 -9.441 1.00 95.56 361 ALA A N 1
ATOM 2981 C CA . ALA A 1 361 ? 16.134 -15.002 -9.655 1.00 95.56 361 ALA A CA 1
ATOM 2982 C C . ALA A 1 361 ? 15.730 -15.642 -10.983 1.00 95.56 361 ALA A C 1
ATOM 2984 O O . ALA A 1 361 ? 14.807 -16.452 -10.997 1.00 95.56 361 ALA A O 1
ATOM 2985 N N . LEU A 1 362 ? 16.474 -15.372 -12.063 1.00 92.94 362 LEU A N 1
ATOM 2986 C CA . LEU A 1 362 ? 16.271 -16.006 -13.368 1.00 92.94 362 LEU A CA 1
ATOM 2987 C C . LEU A 1 362 ? 16.354 -17.520 -13.262 1.00 92.94 362 LEU A C 1
ATOM 2989 O O . LEU A 1 362 ? 15.406 -18.216 -13.607 1.00 92.94 362 LEU A O 1
ATOM 2993 N N . LYS A 1 363 ? 17.430 -18.041 -12.672 1.00 92.44 363 LYS A N 1
ATOM 2994 C CA . LYS A 1 363 ? 17.592 -19.482 -12.481 1.00 92.44 363 LYS A CA 1
ATOM 2995 C C . LYS A 1 363 ? 16.455 -20.111 -11.667 1.00 92.44 363 LYS A C 1
ATOM 2997 O O . LYS A 1 363 ? 16.003 -21.200 -12.009 1.00 92.44 363 LYS A O 1
ATOM 3002 N N . TYR A 1 364 ? 16.023 -19.466 -10.584 1.00 93.94 364 TYR A N 1
ATOM 3003 C CA . TYR A 1 364 ? 14.960 -19.978 -9.717 1.00 93.94 364 TYR A CA 1
ATOM 3004 C C . TYR A 1 364 ? 13.600 -19.960 -10.419 1.00 93.94 364 TYR A C 1
ATOM 3006 O O . TYR A 1 364 ? 12.865 -20.944 -10.373 1.00 93.94 364 TYR A O 1
ATOM 3014 N N . LEU A 1 365 ? 13.267 -18.847 -11.074 1.00 91.56 365 LEU A N 1
ATOM 3015 C CA . LEU A 1 365 ? 11.972 -18.647 -11.715 1.00 91.56 365 LEU A CA 1
ATOM 3016 C C . LEU A 1 365 ? 11.845 -19.430 -13.024 1.00 91.56 365 LEU A C 1
ATOM 3018 O O . LEU A 1 365 ? 10.735 -19.809 -13.368 1.00 91.56 365 LEU A O 1
ATOM 3022 N N . SER A 1 366 ? 12.951 -19.774 -13.690 1.00 85.62 366 SER A N 1
ATOM 3023 C CA . SER A 1 366 ? 12.944 -20.643 -14.878 1.00 85.62 366 SER A CA 1
ATOM 3024 C C . SER A 1 366 ? 12.679 -22.121 -14.559 1.00 85.62 366 SER A C 1
ATOM 3026 O O . SER A 1 366 ? 12.548 -22.928 -15.478 1.00 85.62 366 SER A O 1
ATOM 3028 N N . SER A 1 367 ? 12.633 -22.506 -13.276 1.00 85.75 367 SER A N 1
ATOM 3029 C CA . SER A 1 367 ? 12.263 -23.865 -12.863 1.00 85.75 367 SER A CA 1
ATOM 3030 C C . SER A 1 367 ? 10.807 -24.151 -13.224 1.00 85.75 367 SER A C 1
ATOM 3032 O O . SER A 1 367 ? 9.916 -23.398 -12.849 1.00 85.75 367 SER A O 1
ATOM 3034 N N . ASP A 1 368 ? 10.552 -25.273 -13.890 1.00 77.50 368 ASP A N 1
ATOM 3035 C CA . ASP A 1 368 ? 9.209 -25.754 -14.235 1.00 77.50 368 ASP A CA 1
ATOM 3036 C C . ASP A 1 368 ? 8.505 -26.457 -13.064 1.00 77.50 368 ASP A C 1
ATOM 3038 O O . ASP A 1 368 ? 7.282 -26.600 -13.052 1.00 77.50 368 ASP A O 1
ATOM 3042 N N . LYS A 1 369 ? 9.279 -26.909 -12.076 1.00 86.00 369 LYS A N 1
ATOM 3043 C CA . LYS A 1 369 ? 8.766 -27.528 -10.857 1.00 86.00 369 LYS A CA 1
ATOM 3044 C C . LYS A 1 369 ? 8.542 -26.476 -9.791 1.00 86.00 369 LYS A C 1
ATOM 3046 O O . LYS A 1 369 ? 9.428 -25.655 -9.532 1.00 86.00 369 LYS A O 1
ATOM 3051 N N . GLU A 1 370 ? 7.387 -26.574 -9.137 1.00 90.56 370 GLU A N 1
ATOM 3052 C CA . GLU A 1 370 ? 7.078 -25.758 -7.974 1.00 90.56 370 GLU A CA 1
ATOM 3053 C C . GLU A 1 370 ? 8.157 -25.966 -6.899 1.00 90.56 370 GLU A C 1
ATOM 3055 O O . GLU A 1 370 ? 8.466 -27.111 -6.544 1.00 90.56 370 GLU A O 1
ATOM 3060 N N . PRO A 1 371 ? 8.731 -24.883 -6.354 1.00 92.38 371 PRO A N 1
ATOM 3061 C CA . PRO A 1 371 ? 9.673 -24.977 -5.254 1.00 92.38 371 PRO A CA 1
ATOM 3062 C C . PRO A 1 371 ? 9.047 -25.708 -4.052 1.00 92.38 371 PRO A C 1
ATOM 3064 O O . PRO A 1 371 ? 7.963 -25.321 -3.598 1.00 92.38 371 PRO A O 1
ATOM 3067 N N . PRO A 1 372 ? 9.697 -26.752 -3.507 1.00 92.06 372 PRO A N 1
ATOM 3068 C CA . PRO A 1 372 ? 9.114 -27.558 -2.442 1.00 92.06 372 PRO A CA 1
ATOM 3069 C C . PRO A 1 372 ? 8.987 -26.766 -1.133 1.00 92.06 372 PRO A C 1
ATOM 3071 O O . PRO A 1 372 ? 9.773 -25.863 -0.853 1.00 92.06 372 PRO A O 1
ATOM 3074 N N . GLY A 1 373 ? 8.024 -27.161 -0.297 1.00 91.81 373 GLY A N 1
ATOM 3075 C CA . GLY A 1 373 ? 7.853 -26.635 1.059 1.00 91.81 373 GLY A CA 1
ATOM 3076 C C . GLY A 1 373 ? 7.148 -25.277 1.154 1.00 91.81 373 GLY A C 1
ATOM 3077 O O . GLY A 1 373 ? 6.544 -24.783 0.198 1.00 91.81 373 GLY A O 1
ATOM 3078 N N . SER A 1 374 ? 7.211 -24.707 2.358 1.00 95.44 374 SER A N 1
ATOM 3079 C CA . SER A 1 374 ? 6.610 -23.424 2.730 1.00 95.44 374 SER A CA 1
ATOM 3080 C C . SER A 1 374 ? 7.293 -22.243 2.041 1.00 95.44 374 SER A C 1
ATOM 3082 O O . SER A 1 374 ? 8.504 -22.239 1.819 1.00 95.44 374 SER A O 1
ATOM 3084 N N . CYS A 1 375 ? 6.536 -21.184 1.757 1.00 96.38 375 CYS A N 1
ATOM 3085 C CA . CYS A 1 375 ? 7.128 -19.934 1.282 1.00 96.38 375 CYS A CA 1
ATOM 3086 C C . CYS A 1 375 ? 7.794 -19.159 2.436 1.00 96.38 375 CYS A C 1
ATOM 3088 O O . CYS A 1 375 ? 7.378 -19.268 3.590 1.00 96.38 375 CYS A O 1
ATOM 3090 N N . THR A 1 376 ? 8.747 -18.275 2.130 1.00 95.44 376 THR A N 1
ATOM 3091 C CA . THR A 1 376 ? 9.471 -17.468 3.137 1.00 95.44 376 THR A CA 1
ATOM 3092 C C . THR A 1 376 ? 8.576 -16.546 3.972 1.00 95.44 376 THR A C 1
ATOM 3094 O O . THR A 1 376 ? 8.943 -16.167 5.084 1.00 95.44 376 THR A O 1
ATOM 3097 N N . CYS A 1 377 ? 7.379 -16.201 3.484 1.00 96.38 377 CYS A N 1
ATOM 3098 C CA . CYS A 1 377 ? 6.423 -15.382 4.229 1.00 96.38 377 CYS A CA 1
ATOM 3099 C C . CYS A 1 377 ? 5.850 -16.075 5.475 1.00 96.38 377 CYS A C 1
ATOM 3101 O O . CYS A 1 377 ? 5.212 -15.397 6.276 1.00 96.38 377 CYS A O 1
ATOM 3103 N N . ILE A 1 378 ? 6.094 -17.377 5.684 1.00 96.81 378 ILE A N 1
ATOM 3104 C CA . ILE A 1 378 ? 5.727 -18.078 6.928 1.00 96.81 378 ILE A CA 1
ATOM 3105 C C . ILE A 1 378 ? 6.402 -17.462 8.163 1.00 96.81 378 ILE A C 1
ATOM 3107 O O . ILE A 1 378 ? 5.835 -17.449 9.245 1.00 96.81 378 ILE A O 1
ATOM 3111 N N . TYR A 1 379 ? 7.557 -16.818 7.993 1.00 96.06 379 TYR A N 1
ATOM 3112 C CA . TYR A 1 379 ? 8.252 -16.097 9.063 1.00 96.06 379 TYR A CA 1
ATOM 3113 C C . TYR A 1 379 ? 7.811 -14.632 9.208 1.00 96.06 379 TYR A C 1
ATOM 3115 O O . TYR A 1 379 ? 8.454 -13.840 9.899 1.00 96.06 379 TYR A O 1
ATOM 3123 N N . LYS A 1 380 ? 6.719 -14.232 8.546 1.00 95.56 380 LYS A N 1
ATOM 3124 C CA . LYS A 1 380 ? 6.154 -12.880 8.620 1.00 95.56 380 LYS A CA 1
ATOM 3125 C C . LYS A 1 380 ? 4.811 -12.910 9.349 1.00 95.56 380 LYS A C 1
ATOM 3127 O O . LYS A 1 380 ? 4.065 -13.881 9.272 1.00 95.56 380 LYS A O 1
ATOM 3132 N N . GLY A 1 381 ? 4.480 -11.827 10.054 1.00 94.62 381 GLY A N 1
ATOM 3133 C CA . GLY A 1 381 ? 3.135 -11.653 10.617 1.00 94.62 381 GLY A CA 1
ATOM 3134 C C . GLY A 1 381 ? 2.064 -11.594 9.520 1.00 94.62 381 GLY A C 1
ATOM 3135 O O . GLY A 1 381 ? 2.382 -11.277 8.373 1.00 94.62 381 GLY A O 1
ATOM 3136 N N . ARG A 1 382 ? 0.800 -11.852 9.884 1.00 94.12 382 ARG A N 1
ATOM 3137 C CA . ARG A 1 382 ? -0.328 -12.017 8.947 1.00 94.12 382 ARG A CA 1
ATOM 3138 C C . ARG A 1 382 ? -0.428 -10.939 7.866 1.00 94.12 382 ARG A C 1
ATOM 3140 O O . ARG A 1 382 ? -0.686 -11.256 6.714 1.00 94.12 382 ARG A O 1
ATOM 3147 N N . SER A 1 383 ? -0.229 -9.675 8.233 1.00 90.31 383 SER A N 1
ATOM 3148 C CA . SER A 1 383 ? -0.374 -8.531 7.323 1.00 90.31 383 SER A CA 1
ATOM 3149 C C . SER A 1 383 ? 0.681 -8.467 6.214 1.00 90.31 383 SER A C 1
ATOM 3151 O O . SER A 1 383 ? 0.542 -7.662 5.308 1.00 90.31 383 SER A O 1
ATOM 3153 N N . ASN A 1 384 ? 1.743 -9.272 6.297 1.00 91.25 384 ASN A N 1
ATOM 3154 C CA . ASN A 1 384 ? 2.846 -9.304 5.333 1.00 91.25 384 ASN A CA 1
ATOM 3155 C C . ASN A 1 384 ? 2.947 -10.668 4.624 1.00 91.25 384 ASN A C 1
ATOM 3157 O O . ASN A 1 384 ? 4.016 -11.056 4.143 1.00 91.25 384 ASN A O 1
ATOM 3161 N N . HIS A 1 385 ? 1.861 -11.445 4.634 1.00 94.00 385 HIS A N 1
ATOM 3162 C CA . HIS A 1 385 ? 1.753 -12.693 3.885 1.00 94.00 385 HIS A CA 1
ATOM 3163 C C . HIS A 1 385 ? 1.586 -12.400 2.394 1.00 94.00 385 HIS A C 1
ATOM 3165 O O . HIS A 1 385 ? 0.945 -11.428 2.013 1.00 94.00 385 HIS A O 1
ATOM 3171 N N . CYS A 1 386 ? 2.200 -13.222 1.544 1.00 93.38 386 CYS A N 1
ATOM 3172 C CA . CYS A 1 386 ? 2.093 -13.060 0.097 1.00 93.38 386 CYS A CA 1
ATOM 3173 C C . CYS A 1 386 ? 0.710 -13.492 -0.426 1.00 93.38 386 CYS A C 1
ATOM 3175 O O . CYS A 1 386 ? 0.007 -14.258 0.233 1.00 93.38 386 CYS A O 1
ATOM 3177 N N . ALA A 1 387 ? 0.351 -13.066 -1.641 1.00 91.62 387 ALA A N 1
ATOM 3178 C CA . ALA A 1 387 ? -0.926 -13.410 -2.284 1.00 91.62 387 ALA A CA 1
ATOM 3179 C C . ALA A 1 387 ? -1.188 -14.930 -2.341 1.00 91.62 387 ALA A C 1
ATOM 3181 O O . ALA A 1 387 ? -2.312 -15.391 -2.160 1.00 91.62 387 ALA A O 1
ATOM 3182 N N . THR A 1 388 ? -0.128 -15.725 -2.512 1.00 94.00 388 THR A N 1
ATOM 3183 C CA . THR A 1 388 ? -0.194 -17.196 -2.591 1.00 94.00 388 THR A CA 1
ATOM 3184 C C . THR A 1 388 ? 0.037 -17.900 -1.248 1.00 94.00 388 THR A C 1
ATOM 3186 O O . THR A 1 388 ? 0.178 -19.123 -1.205 1.00 94.00 388 THR A O 1
ATOM 3189 N N . PHE A 1 389 ? 0.052 -17.170 -0.124 1.00 95.25 389 PHE A N 1
ATOM 3190 C CA . PHE A 1 389 ? 0.452 -17.705 1.182 1.00 95.25 389 PHE A CA 1
ATOM 3191 C C . PHE A 1 389 ? -0.338 -18.947 1.599 1.00 95.25 389 PHE A C 1
ATOM 3193 O O . PHE A 1 389 ? 0.257 -19.929 2.029 1.00 95.25 389 PHE A O 1
ATOM 3200 N N . HIS A 1 390 ? -1.666 -18.927 1.470 1.00 93.56 390 HIS A N 1
ATOM 3201 C CA . HIS A 1 390 ? -2.503 -20.062 1.871 1.00 93.56 390 HIS A CA 1
ATOM 3202 C C . HIS A 1 390 ? -2.285 -21.301 1.001 1.00 93.56 390 HIS A C 1
ATOM 3204 O O . HIS A 1 390 ? -2.398 -22.415 1.500 1.00 93.56 390 HIS A O 1
ATOM 3210 N N . HIS A 1 391 ? -1.949 -21.107 -0.276 1.00 93.81 391 HIS A N 1
ATOM 3211 C CA . HIS A 1 391 ? -1.594 -22.203 -1.169 1.00 93.81 391 HIS A CA 1
ATOM 3212 C C . HIS A 1 391 ? -0.227 -22.789 -0.794 1.00 93.81 391 HIS A C 1
ATOM 3214 O O . HIS A 1 391 ? -0.090 -23.996 -0.643 1.00 93.81 391 HIS A O 1
ATOM 3220 N N . SER A 1 392 ? 0.763 -21.923 -0.559 1.00 95.69 392 SER A N 1
ATOM 3221 C CA . SER A 1 392 ? 2.117 -22.333 -0.168 1.00 95.69 392 SER A CA 1
ATOM 3222 C C . SER A 1 392 ? 2.222 -22.896 1.257 1.00 95.69 392 SER A C 1
ATOM 3224 O O . SER A 1 392 ? 3.210 -23.556 1.564 1.00 95.69 392 SER A O 1
ATOM 3226 N N . ASN A 1 393 ? 1.265 -22.606 2.145 1.00 96.75 393 ASN A N 1
ATOM 3227 C CA . ASN A 1 393 ? 1.307 -22.989 3.563 1.00 96.75 393 ASN A CA 1
ATOM 3228 C C . ASN A 1 393 ? -0.068 -23.507 4.041 1.00 96.75 393 ASN A C 1
ATOM 3230 O O . ASN A 1 393 ? -0.695 -22.887 4.910 1.00 96.75 393 ASN A O 1
ATOM 3234 N N . PRO A 1 394 ? -0.569 -24.629 3.489 1.00 94.94 394 PRO A N 1
ATOM 3235 C CA . PRO A 1 394 ? -1.910 -25.144 3.784 1.00 94.94 394 PRO A CA 1
ATOM 3236 C C . PRO A 1 394 ? -2.095 -25.578 5.247 1.00 94.94 394 PRO A C 1
ATOM 3238 O O . PRO A 1 394 ? -3.219 -25.639 5.739 1.00 94.94 394 PRO A O 1
ATOM 3241 N N . GLN A 1 395 ? -1.000 -25.849 5.960 1.00 94.69 395 GLN A N 1
ATOM 3242 C CA . GLN A 1 395 ? -0.987 -26.186 7.382 1.00 94.69 395 GLN A CA 1
ATOM 3243 C C . GLN A 1 395 ? -1.294 -24.993 8.299 1.00 94.69 395 GLN A C 1
ATOM 3245 O O . GLN A 1 395 ? -1.614 -25.189 9.468 1.00 94.69 395 GLN A O 1
ATOM 3250 N N . VAL A 1 396 ? -1.180 -23.752 7.807 1.00 96.94 396 VAL A N 1
ATOM 3251 C CA . VAL A 1 396 ? -1.404 -22.556 8.625 1.00 96.94 396 VAL A CA 1
ATOM 3252 C C . VAL A 1 396 ? -2.904 -22.244 8.687 1.00 96.94 396 VAL A C 1
ATOM 3254 O O . VAL A 1 396 ? -3.500 -21.885 7.666 1.00 96.94 396 VAL A O 1
ATOM 3257 N N . PRO A 1 397 ? -3.540 -22.294 9.873 1.00 95.50 397 PRO A N 1
ATOM 3258 C CA . PRO A 1 397 ? -4.965 -22.024 9.995 1.00 95.50 397 PRO A CA 1
ATOM 3259 C C . PRO A 1 397 ? -5.301 -20.547 9.728 1.00 95.50 397 PRO A C 1
ATOM 3261 O O . PRO A 1 397 ? -4.462 -19.642 9.822 1.00 95.50 397 PRO A O 1
ATOM 3264 N N . LYS A 1 398 ? -6.586 -20.281 9.455 1.00 93.25 398 LYS A N 1
ATOM 3265 C CA . LYS A 1 398 ? -7.112 -18.922 9.219 1.00 93.25 398 LYS A CA 1
ATOM 3266 C C . LYS A 1 398 ? -6.888 -17.975 10.406 1.00 93.25 398 LYS A C 1
ATOM 3268 O O . LYS A 1 398 ? -6.759 -16.772 10.209 1.00 93.25 398 LYS A O 1
ATOM 3273 N N . TYR A 1 399 ? -6.863 -18.504 11.629 1.00 95.25 399 TYR A N 1
ATOM 3274 C CA . TYR A 1 399 ? -6.423 -17.789 12.826 1.00 95.25 399 TYR A CA 1
ATOM 3275 C C . TYR A 1 399 ? -5.314 -18.600 13.493 1.00 95.25 399 TYR A C 1
ATOM 3277 O O . TYR A 1 399 ? -5.535 -19.745 13.876 1.00 95.25 399 TYR A O 1
ATOM 3285 N N . SER A 1 400 ? -4.118 -18.027 13.550 1.00 96.88 400 SER A N 1
ATOM 3286 C CA . SER A 1 400 ? -2.859 -18.721 13.823 1.00 96.88 400 SER A CA 1
ATOM 3287 C C . SER A 1 400 ? -1.934 -17.860 14.682 1.00 96.88 400 SER A C 1
ATOM 3289 O O . SER A 1 400 ? -2.225 -16.694 14.953 1.00 96.88 400 SER A O 1
ATOM 3291 N N . VAL A 1 401 ? -0.768 -18.398 15.037 1.00 97.44 401 VAL A N 1
ATOM 3292 C CA . VAL A 1 401 ? 0.293 -17.640 15.721 1.00 97.44 401 VAL A CA 1
ATOM 3293 C C . VAL A 1 401 ? 0.716 -16.368 14.974 1.00 97.44 401 VAL A C 1
ATOM 3295 O O . VAL A 1 401 ? 1.114 -15.401 15.614 1.00 97.44 401 VAL A O 1
ATOM 3298 N N . HIS A 1 402 ? 0.553 -16.309 13.646 1.00 97.44 402 HIS A N 1
ATOM 3299 C CA . HIS A 1 402 ? 0.854 -15.127 12.823 1.00 97.44 402 HIS A CA 1
ATOM 3300 C C . HIS A 1 402 ? -0.096 -13.944 13.074 1.00 97.44 402 HIS A C 1
ATOM 3302 O O . HIS A 1 402 ? 0.195 -12.826 12.643 1.00 97.44 402 HIS A O 1
ATOM 3308 N N . ASP A 1 403 ? -1.228 -14.191 13.740 1.00 96.44 403 ASP A N 1
ATOM 3309 C CA . ASP A 1 403 ? -2.245 -13.199 14.099 1.00 96.44 403 ASP A CA 1
ATOM 3310 C C . ASP A 1 403 ? -2.083 -12.689 15.544 1.00 96.44 403 ASP A C 1
ATOM 3312 O O . ASP A 1 403 ? -2.885 -11.882 16.020 1.00 96.44 403 ASP A O 1
ATOM 3316 N N . ILE A 1 404 ? -1.068 -13.161 16.275 1.00 96.56 404 ILE A N 1
ATOM 3317 C CA . ILE A 1 404 ? -0.738 -12.635 17.602 1.00 96.56 404 ILE A CA 1
ATOM 3318 C C . ILE A 1 404 ? -0.300 -11.172 17.463 1.00 96.56 404 ILE A C 1
ATOM 3320 O O . ILE A 1 404 ? 0.464 -10.814 16.561 1.00 96.56 404 ILE A O 1
ATOM 3324 N N . ASN A 1 405 ? -0.791 -10.312 18.358 1.00 95.31 405 ASN A N 1
ATOM 3325 C CA . ASN A 1 405 ? -0.565 -8.875 18.307 1.00 95.31 405 ASN A CA 1
ATOM 3326 C C . ASN A 1 405 ? 0.929 -8.562 18.133 1.00 95.31 405 ASN A C 1
ATOM 3328 O O . ASN A 1 405 ? 1.775 -8.981 18.932 1.00 95.31 405 ASN A O 1
ATOM 3332 N N . ARG A 1 406 ? 1.241 -7.837 17.049 1.00 92.62 406 ARG A N 1
ATOM 3333 C CA . ARG A 1 406 ? 2.595 -7.388 16.687 1.00 92.62 406 ARG A CA 1
ATOM 3334 C C . ARG A 1 406 ? 3.648 -8.509 16.640 1.00 92.62 406 ARG A C 1
ATOM 3336 O O . ARG A 1 406 ? 4.843 -8.227 16.718 1.00 92.62 406 ARG A O 1
ATOM 3343 N N . ILE A 1 407 ? 3.246 -9.770 16.454 1.00 93.94 407 ILE A N 1
ATOM 3344 C CA . ILE A 1 407 ? 4.174 -10.912 16.436 1.00 93.94 407 ILE A CA 1
ATOM 3345 C C . ILE A 1 407 ? 5.200 -10.816 15.302 1.00 93.94 407 ILE A C 1
ATOM 3347 O O . ILE A 1 407 ? 6.353 -11.186 15.489 1.00 93.94 407 ILE A O 1
ATOM 3351 N N . GLY A 1 408 ? 4.829 -10.212 14.166 1.00 89.44 408 GLY A N 1
ATOM 3352 C CA . GLY A 1 408 ? 5.741 -9.969 13.043 1.00 89.44 408 GLY A CA 1
ATOM 3353 C C . GLY A 1 408 ? 6.902 -9.016 13.366 1.00 89.44 408 GLY A C 1
ATOM 3354 O O . GLY A 1 408 ? 7.926 -9.059 12.690 1.00 89.44 408 GLY A O 1
ATOM 3355 N N . LEU A 1 409 ? 6.780 -8.188 14.414 1.00 91.12 409 LEU A N 1
ATOM 3356 C CA . LEU A 1 409 ? 7.886 -7.370 14.933 1.00 91.12 409 LEU A CA 1
ATOM 3357 C C . LEU A 1 409 ? 8.799 -8.171 15.877 1.00 91.12 409 LEU A C 1
ATOM 3359 O O . LEU A 1 409 ? 9.939 -7.788 16.119 1.00 91.12 409 LEU A O 1
ATOM 3363 N N . SER A 1 410 ? 8.319 -9.306 16.387 1.00 92.62 410 SER A N 1
ATOM 3364 C CA . SER A 1 410 ? 9.044 -10.225 17.267 1.00 92.62 410 SER A CA 1
ATOM 3365 C C . SER A 1 410 ? 9.605 -11.412 16.477 1.00 92.62 410 SER A C 1
ATOM 3367 O O . SER A 1 410 ? 9.290 -12.560 16.787 1.00 92.62 410 SER A O 1
ATOM 3369 N N . LYS A 1 411 ? 10.440 -11.140 15.460 1.00 91.31 411 LYS A N 1
ATOM 3370 C CA . LYS A 1 411 ? 10.918 -12.138 14.476 1.00 91.31 411 LYS A CA 1
ATOM 3371 C C . LYS A 1 411 ? 11.372 -13.459 15.105 1.00 91.31 411 LYS A C 1
ATOM 3373 O O . LYS A 1 411 ? 10.818 -14.495 14.773 1.00 91.31 411 LYS A O 1
ATOM 3378 N N . LYS A 1 412 ? 12.246 -13.401 16.117 1.00 94.50 412 LYS A N 1
ATOM 3379 C CA . LYS A 1 412 ? 12.753 -14.588 16.831 1.00 94.50 412 LYS A CA 1
ATOM 3380 C C . LYS A 1 412 ? 11.658 -15.441 17.484 1.00 94.50 412 LYS A C 1
ATOM 3382 O O . LYS A 1 412 ? 11.781 -16.659 17.535 1.00 94.50 412 LYS A O 1
ATOM 3387 N N . LYS A 1 413 ? 10.597 -14.813 18.009 1.00 95.50 413 LYS A N 1
ATOM 3388 C CA . LYS A 1 413 ? 9.481 -15.536 18.642 1.00 95.50 413 LYS A CA 1
ATOM 3389 C C . LYS A 1 413 ? 8.660 -16.269 17.591 1.00 95.50 413 LYS A C 1
ATOM 3391 O O . LYS A 1 413 ? 8.339 -17.433 17.783 1.00 95.50 413 LYS A O 1
ATOM 3396 N N . LEU A 1 414 ? 8.349 -15.590 16.484 1.00 96.31 414 LEU A N 1
ATOM 3397 C CA . LEU A 1 414 ? 7.634 -16.209 15.374 1.00 96.31 414 LEU A CA 1
ATOM 3398 C C . LEU A 1 414 ? 8.464 -17.344 14.767 1.00 96.31 414 LEU A C 1
ATOM 3400 O O . LEU A 1 414 ? 7.958 -18.452 14.678 1.00 96.31 414 LEU A O 1
ATOM 3404 N N . GLU A 1 415 ? 9.740 -17.102 14.452 1.00 96.44 415 GLU A N 1
ATOM 3405 C CA . GLU A 1 415 ? 10.692 -18.121 13.978 1.00 96.44 415 GLU A CA 1
ATOM 3406 C C . GLU A 1 415 ? 10.696 -19.353 14.886 1.00 96.44 415 GLU A C 1
ATOM 3408 O O . GLU A 1 415 ? 10.453 -20.455 14.409 1.00 96.44 415 GLU A O 1
ATOM 3413 N N . SER A 1 416 ? 10.822 -19.171 16.205 1.00 96.44 416 SER A N 1
ATOM 3414 C CA . SER A 1 416 ? 10.785 -20.284 17.160 1.00 96.44 416 SER A CA 1
ATOM 3415 C C . SER A 1 416 ? 9.476 -21.086 17.140 1.00 96.44 416 SER A C 1
ATOM 3417 O O . SER A 1 416 ? 9.513 -22.291 17.391 1.00 96.44 416 SER A O 1
ATOM 3419 N N . LEU A 1 417 ? 8.325 -20.453 16.889 1.00 97.00 417 LEU A N 1
ATOM 3420 C CA . LEU A 1 417 ? 7.042 -21.158 16.768 1.00 97.00 417 LEU A CA 1
ATOM 3421 C C . LEU A 1 417 ? 6.973 -21.941 15.456 1.00 97.00 417 LEU A C 1
ATOM 3423 O O . LEU A 1 417 ? 6.605 -23.115 15.464 1.00 97.00 417 LEU A O 1
ATOM 3427 N N . ILE A 1 418 ? 7.366 -21.311 14.348 1.00 97.00 418 ILE A N 1
ATOM 3428 C CA . ILE A 1 418 ? 7.337 -21.922 13.016 1.00 97.00 418 ILE A CA 1
ATOM 3429 C C . ILE A 1 418 ? 8.311 -23.099 12.923 1.00 97.00 418 ILE A C 1
ATOM 3431 O O . ILE A 1 418 ? 7.907 -24.173 12.485 1.00 97.00 418 ILE A O 1
ATOM 3435 N N . ASP A 1 419 ? 9.542 -22.945 13.413 1.00 96.25 419 ASP A N 1
ATOM 3436 C CA . ASP A 1 419 ? 10.550 -24.014 13.426 1.00 96.25 419 ASP A CA 1
ATOM 3437 C C . ASP A 1 419 ? 10.142 -25.173 14.353 1.00 96.25 419 ASP A C 1
ATOM 3439 O O . ASP A 1 419 ? 10.521 -26.324 14.138 1.00 96.25 419 ASP A O 1
ATOM 3443 N N . GLY A 1 420 ? 9.316 -24.885 15.363 1.00 95.88 420 GLY A N 1
ATOM 3444 C CA . GLY A 1 420 ? 8.678 -25.880 16.223 1.00 95.88 420 GLY A CA 1
ATOM 3445 C C . GLY A 1 420 ? 7.415 -26.522 15.634 1.00 95.88 420 GLY A C 1
ATOM 3446 O O . GLY A 1 420 ? 6.789 -27.318 16.332 1.00 95.88 420 GLY A O 1
ATOM 3447 N N . ASN A 1 421 ? 7.023 -26.180 14.399 1.00 96.06 421 ASN A N 1
ATOM 3448 C CA . ASN A 1 421 ? 5.763 -26.572 13.750 1.00 96.06 421 ASN A CA 1
ATOM 3449 C C . ASN A 1 421 ? 4.499 -26.214 14.557 1.00 96.06 421 ASN A C 1
ATOM 3451 O O . ASN A 1 421 ? 3.512 -26.947 14.535 1.00 96.06 421 ASN A O 1
ATOM 3455 N N . LYS A 1 422 ? 4.527 -25.085 15.275 1.00 97.12 422 LYS A N 1
ATOM 3456 C CA . LYS A 1 422 ? 3.423 -24.585 16.106 1.00 97.12 422 LYS A CA 1
ATOM 3457 C C . LYS A 1 422 ? 2.695 -23.470 15.371 1.00 97.12 422 LYS A C 1
ATOM 3459 O O . LYS A 1 422 ? 3.149 -22.325 15.349 1.00 97.12 422 LYS A O 1
ATOM 3464 N N . PHE A 1 423 ? 1.563 -23.798 14.759 1.00 97.19 423 PHE A N 1
ATOM 3465 C CA . PHE A 1 423 ? 0.789 -22.853 13.948 1.00 97.19 423 PHE A CA 1
ATOM 3466 C C . PHE A 1 423 ? -0.475 -22.373 14.659 1.00 97.19 423 PHE A C 1
ATOM 3468 O O . PHE A 1 423 ? -0.960 -21.271 14.382 1.00 97.19 423 PHE A O 1
ATOM 3475 N N . HIS A 1 424 ? -1.007 -23.158 15.591 1.00 97.12 424 HIS A N 1
ATOM 3476 C CA . HIS A 1 424 ? -2.201 -22.819 16.346 1.00 97.12 424 HIS A CA 1
ATOM 3477 C C . HIS A 1 424 ? -1.856 -22.002 17.592 1.00 97.12 424 HIS A C 1
ATOM 3479 O O . HIS A 1 424 ? -0.840 -22.196 18.250 1.00 97.12 424 HIS A O 1
ATOM 3485 N N . ILE A 1 425 ? -2.746 -21.082 17.960 1.00 95.81 425 ILE A N 1
ATOM 3486 C CA . ILE A 1 425 ? -2.520 -20.165 19.088 1.00 95.81 425 ILE A CA 1
ATOM 3487 C C . ILE A 1 425 ? -2.416 -20.902 20.431 1.00 95.81 425 ILE A C 1
ATOM 3489 O O . ILE A 1 425 ? -1.668 -20.474 21.301 1.00 95.81 425 ILE A O 1
ATOM 3493 N N . HIS A 1 426 ? -3.124 -22.021 20.598 1.00 94.56 426 HIS A N 1
ATOM 3494 C CA . HIS A 1 426 ? -3.044 -22.840 21.813 1.00 94.56 426 HIS A CA 1
ATOM 3495 C C . HIS A 1 426 ? -1.748 -23.667 21.910 1.00 94.56 426 HIS A C 1
ATOM 3497 O O . HIS A 1 426 ? -1.521 -24.308 22.927 1.00 94.56 426 HIS A O 1
ATOM 3503 N N . GLU A 1 427 ? -0.918 -23.698 20.862 1.00 95.62 427 GLU A N 1
ATOM 3504 C CA . GLU A 1 427 ? 0.379 -24.393 20.869 1.00 95.62 427 GLU A CA 1
ATOM 3505 C C . GLU A 1 427 ? 1.519 -23.491 21.355 1.00 95.62 427 GLU A C 1
ATOM 3507 O O . GLU A 1 427 ? 2.651 -23.956 21.513 1.00 95.62 427 GLU A O 1
ATOM 3512 N N . VAL A 1 428 ? 1.244 -22.201 21.582 1.00 95.81 428 VAL A N 1
ATOM 3513 C CA . VAL A 1 428 ? 2.233 -21.254 22.096 1.00 95.81 428 VAL A CA 1
ATOM 3514 C C . VAL A 1 428 ? 2.680 -21.706 23.495 1.00 95.81 428 VAL A C 1
ATOM 3516 O O . VAL A 1 428 ? 1.825 -21.860 24.367 1.00 95.81 428 VAL A O 1
ATOM 3519 N N . PRO A 1 429 ? 3.990 -21.923 23.728 1.00 93.94 429 PRO A N 1
ATOM 3520 C CA . PRO A 1 429 ? 4.489 -22.386 25.022 1.00 93.94 429 PRO A CA 1
ATOM 3521 C C . PRO A 1 429 ? 4.214 -21.389 26.151 1.00 93.94 429 PRO A C 1
ATOM 3523 O O . PRO A 1 429 ? 4.356 -20.182 25.951 1.00 93.94 429 PRO A O 1
ATOM 3526 N N . GLU A 1 430 ? 3.884 -21.884 27.345 1.00 89.44 430 GLU A N 1
ATOM 3527 C CA . GLU A 1 430 ? 3.610 -21.041 28.520 1.00 89.44 430 GLU A CA 1
ATOM 3528 C C . GLU A 1 430 ? 4.853 -20.272 28.987 1.00 89.44 430 GLU A C 1
ATOM 3530 O O . GLU A 1 430 ? 4.757 -19.137 29.453 1.00 89.44 430 GLU A O 1
ATOM 3535 N N . GLU A 1 431 ? 6.030 -20.872 28.820 1.00 91.50 431 GLU A N 1
ATOM 3536 C CA . GLU A 1 431 ? 7.330 -20.298 29.153 1.00 91.50 431 GLU A CA 1
ATOM 3537 C C . GLU A 1 431 ? 7.807 -19.235 28.151 1.00 91.50 431 GLU A C 1
ATOM 3539 O O . GLU A 1 431 ? 8.800 -18.550 28.404 1.00 91.50 431 GLU A O 1
ATOM 3544 N N . MET A 1 432 ? 7.124 -19.076 27.010 1.00 93.50 432 MET A N 1
ATOM 3545 C CA . MET A 1 432 ? 7.494 -18.066 26.024 1.00 93.50 432 MET A CA 1
ATOM 3546 C C . MET A 1 432 ? 7.288 -16.662 26.598 1.00 93.50 432 MET A C 1
ATOM 3548 O O . MET A 1 432 ? 6.191 -16.274 27.003 1.00 93.50 432 MET A O 1
ATOM 3552 N N . GLU A 1 433 ? 8.340 -15.846 26.565 1.00 93.81 433 GLU A N 1
ATOM 3553 C CA . GLU A 1 433 ? 8.252 -14.458 27.005 1.00 93.81 433 GLU A CA 1
ATOM 3554 C C . GLU A 1 433 ? 7.340 -13.653 26.072 1.00 93.81 433 GLU A C 1
ATOM 3556 O O . GLU A 1 433 ? 7.707 -13.305 24.948 1.00 93.81 433 GLU A O 1
ATOM 3561 N N . LEU A 1 434 ? 6.142 -13.318 26.542 1.00 94.38 434 LEU A N 1
ATOM 3562 C CA . LEU A 1 434 ? 5.141 -12.526 25.828 1.00 94.38 434 LEU A CA 1
ATOM 3563 C C . LEU A 1 434 ? 4.770 -11.277 26.630 1.00 94.38 434 LEU A C 1
ATOM 3565 O O . LEU A 1 434 ? 4.804 -11.288 27.863 1.00 94.38 434 LEU A O 1
ATOM 3569 N N . ASN A 1 435 ? 4.411 -10.198 25.932 1.00 94.12 435 ASN A N 1
ATOM 3570 C CA . ASN A 1 435 ? 3.861 -9.014 26.598 1.00 94.12 435 ASN A CA 1
ATOM 3571 C C . ASN A 1 435 ? 2.402 -9.254 27.027 1.00 94.12 435 ASN A C 1
ATOM 3573 O O . ASN A 1 435 ? 1.774 -10.224 26.597 1.00 94.12 435 ASN A O 1
ATOM 3577 N N . ASP A 1 436 ? 1.857 -8.365 27.855 1.00 94.62 436 ASP A N 1
ATOM 3578 C CA . ASP A 1 436 ? 0.520 -8.551 28.431 1.00 94.62 436 ASP A CA 1
ATOM 3579 C C . ASP A 1 436 ? -0.582 -8.599 27.370 1.00 94.62 436 ASP A C 1
ATOM 3581 O O . ASP A 1 436 ? -1.477 -9.433 27.465 1.00 94.62 436 ASP A O 1
ATOM 3585 N N . THR A 1 437 ? -0.486 -7.802 26.301 1.00 95.69 437 THR A N 1
ATOM 3586 C CA . THR A 1 437 ? -1.437 -7.853 25.179 1.00 95.69 437 THR A CA 1
ATOM 3587 C C . THR A 1 437 ? -1.429 -9.216 24.488 1.00 95.69 437 THR A C 1
ATOM 3589 O O . THR A 1 437 ? -2.483 -9.787 24.215 1.00 95.69 437 THR A O 1
ATOM 3592 N N . GLN A 1 438 ? -0.244 -9.771 24.226 1.00 96.12 438 GLN A N 1
ATOM 3593 C CA . GLN A 1 438 ? -0.083 -11.089 23.610 1.00 96.12 438 GLN A CA 1
ATOM 3594 C C . GLN A 1 438 ? -0.613 -12.191 24.535 1.00 96.12 438 GLN A C 1
ATOM 3596 O O . GLN A 1 438 ? -1.383 -13.043 24.092 1.00 96.12 438 GLN A O 1
ATOM 3601 N N . LYS A 1 439 ? -0.267 -12.142 25.827 1.00 95.75 439 LYS A N 1
ATOM 3602 C CA . LYS A 1 439 ? -0.762 -13.086 26.842 1.00 95.75 439 LYS A CA 1
ATOM 3603 C C . LYS A 1 439 ? -2.280 -13.036 26.966 1.00 95.75 439 LYS A C 1
ATOM 3605 O O . LYS A 1 439 ? -2.922 -14.080 26.930 1.00 95.75 439 LYS A O 1
ATOM 3610 N N . ASN A 1 440 ? -2.862 -11.843 27.064 1.00 96.75 440 ASN A N 1
ATOM 3611 C CA . ASN A 1 440 ? -4.304 -11.658 27.205 1.00 96.75 440 ASN A CA 1
ATOM 3612 C C . ASN A 1 440 ? -5.060 -12.078 25.943 1.00 96.75 440 ASN A C 1
ATOM 3614 O O . ASN A 1 440 ? -6.101 -12.719 26.058 1.00 96.75 440 ASN A O 1
ATOM 3618 N N . GLN A 1 441 ? -4.521 -11.805 24.749 1.00 96.94 441 GLN A N 1
ATOM 3619 C CA . GLN A 1 441 ? -5.077 -12.313 23.493 1.00 96.94 441 GLN A CA 1
ATOM 3620 C C . GLN A 1 441 ? -5.131 -13.847 23.485 1.00 96.94 441 GLN A C 1
ATOM 3622 O O . GLN A 1 441 ? -6.181 -14.421 23.191 1.00 96.94 441 GLN A O 1
ATOM 3627 N N . ILE A 1 442 ? -4.013 -14.508 23.806 1.00 96.50 442 ILE A N 1
ATOM 3628 C CA . ILE A 1 442 ? -3.935 -15.975 23.847 1.00 96.50 442 ILE A CA 1
ATOM 3629 C C . ILE A 1 442 ? -4.888 -16.512 24.912 1.00 96.50 442 ILE A C 1
ATOM 3631 O O . ILE A 1 442 ? -5.696 -17.386 24.619 1.00 96.50 442 ILE A O 1
ATOM 3635 N N . ARG A 1 443 ? -4.853 -15.954 26.125 1.00 95.88 443 ARG A N 1
ATOM 3636 C CA . ARG A 1 443 ? -5.697 -16.371 27.248 1.00 95.88 443 ARG A CA 1
ATOM 3637 C C . ARG A 1 443 ? -7.186 -16.242 26.931 1.00 95.88 443 ARG A C 1
ATOM 3639 O O . ARG A 1 443 ? -7.920 -17.199 27.154 1.00 95.88 443 ARG A O 1
ATOM 3646 N N . ALA A 1 444 ? -7.629 -15.104 26.393 1.00 96.50 444 ALA A N 1
ATOM 3647 C CA . ALA A 1 444 ? -9.025 -14.892 26.008 1.00 96.50 444 ALA A CA 1
ATOM 3648 C C . ALA A 1 444 ? -9.479 -15.913 24.952 1.00 96.50 444 ALA A C 1
ATOM 3650 O O . ALA A 1 444 ? -10.596 -16.428 25.022 1.00 96.50 444 ALA A O 1
ATOM 3651 N N . PHE A 1 445 ? -8.601 -16.246 23.999 1.00 96.56 445 PHE A N 1
ATOM 3652 C CA . PHE A 1 445 ? -8.879 -17.245 22.971 1.00 96.56 445 PHE A CA 1
ATOM 3653 C C . PHE A 1 445 ? -8.915 -18.678 23.521 1.00 96.56 445 PHE A C 1
ATOM 3655 O O . PHE A 1 445 ? -9.898 -19.380 23.304 1.00 96.56 445 PHE A O 1
ATOM 3662 N N . VAL A 1 446 ? -7.879 -19.099 24.253 1.00 94.56 446 VAL A N 1
ATOM 3663 C CA . VAL A 1 446 ? -7.722 -20.466 24.781 1.00 94.56 446 VAL A CA 1
ATOM 3664 C C . VAL A 1 446 ? -8.781 -20.787 25.833 1.00 94.56 446 VAL A C 1
ATOM 3666 O O . VAL A 1 446 ? -9.382 -21.855 25.786 1.00 94.56 446 VAL A O 1
ATOM 3669 N N . LEU A 1 447 ? -9.049 -19.861 26.760 1.00 94.69 447 LEU A N 1
ATOM 3670 C CA . LEU A 1 447 ? -10.080 -20.047 27.786 1.00 94.69 447 LEU A CA 1
ATOM 3671 C C . LEU A 1 447 ? -11.494 -19.788 27.259 1.00 94.69 447 LEU A C 1
ATOM 3673 O O . LEU A 1 447 ? -12.458 -20.111 27.948 1.00 94.69 447 LEU A O 1
ATOM 3677 N N . ASN A 1 448 ? -11.626 -19.197 26.066 1.00 95.19 448 ASN A N 1
ATOM 3678 C CA . ASN A 1 448 ? -12.900 -18.760 25.500 1.00 95.19 448 ASN A CA 1
ATOM 3679 C C . ASN A 1 448 ? -13.685 -17.855 26.477 1.00 95.19 448 ASN A C 1
ATOM 3681 O O . ASN A 1 448 ? -14.881 -18.043 26.701 1.00 95.19 448 ASN A O 1
ATOM 3685 N N . GLN A 1 449 ? -12.988 -16.890 27.084 1.00 94.38 449 GLN A N 1
ATOM 3686 C CA . GLN A 1 449 ? -13.518 -15.990 28.112 1.00 94.38 449 GLN A CA 1
ATOM 3687 C C . GLN A 1 449 ? -13.221 -14.529 27.776 1.00 94.38 449 GLN A C 1
ATOM 3689 O O . GLN A 1 449 ? -12.189 -14.206 27.185 1.00 94.38 449 GLN A O 1
ATOM 3694 N N . ILE A 1 450 ? -14.123 -13.649 28.204 1.00 96.62 450 ILE A N 1
ATOM 3695 C CA . ILE A 1 450 ? -13.919 -12.201 28.174 1.00 96.62 450 ILE A CA 1
ATOM 3696 C C . ILE A 1 450 ? -13.061 -11.831 29.381 1.00 96.62 450 ILE A C 1
ATOM 3698 O O . ILE A 1 450 ? -13.422 -12.153 30.514 1.00 96.62 450 ILE A O 1
ATOM 3702 N N . LEU A 1 451 ? -11.929 -11.168 29.150 1.00 97.56 451 LEU A N 1
ATOM 3703 C CA . LEU A 1 451 ? -11.127 -10.599 30.232 1.00 97.56 451 LEU A CA 1
ATOM 3704 C C . LEU A 1 451 ? -11.585 -9.155 30.420 1.00 97.56 451 LEU A C 1
ATOM 3706 O O . LEU A 1 451 ? -11.482 -8.357 29.490 1.00 97.56 451 LEU A O 1
ATOM 3710 N N . VAL A 1 452 ? -12.131 -8.840 31.591 1.00 97.31 452 VAL A N 1
ATOM 3711 C CA . VAL A 1 452 ? -12.749 -7.539 31.864 1.00 97.31 452 VAL A CA 1
ATOM 3712 C C . VAL A 1 452 ? -12.363 -7.031 33.247 1.00 97.31 452 VAL A C 1
ATOM 3714 O O . VAL A 1 452 ? -12.506 -7.745 34.239 1.00 97.31 452 VAL A O 1
ATOM 3717 N N . ASP A 1 453 ? -11.898 -5.787 33.303 1.00 97.75 453 ASP A N 1
ATOM 3718 C CA . ASP A 1 453 ? -11.633 -5.044 34.531 1.00 97.75 453 ASP A CA 1
ATOM 3719 C C . ASP A 1 453 ? -12.691 -3.948 34.692 1.00 97.75 453 ASP A C 1
ATOM 3721 O O . ASP A 1 453 ? -12.562 -2.832 34.187 1.00 97.75 453 ASP A O 1
ATOM 3725 N N . LYS A 1 454 ? -13.781 -4.297 35.380 1.00 97.75 454 LYS A N 1
ATOM 3726 C CA . LYS A 1 454 ? -14.932 -3.404 35.569 1.00 97.75 454 LYS A CA 1
ATOM 3727 C C . LYS A 1 454 ? -14.579 -2.143 36.354 1.00 97.75 454 LYS A C 1
ATOM 3729 O O . LYS A 1 454 ? -15.115 -1.086 36.051 1.00 97.75 454 LYS A O 1
ATOM 3734 N N . ILE A 1 455 ? -13.673 -2.252 37.329 1.00 98.00 455 ILE A N 1
ATOM 3735 C CA . ILE A 1 455 ? -13.261 -1.118 38.163 1.00 98.00 455 ILE A CA 1
ATOM 3736 C C . ILE A 1 455 ? -12.509 -0.113 37.295 1.00 98.00 455 ILE A C 1
ATOM 3738 O O . ILE A 1 455 ? -12.818 1.073 37.325 1.00 98.00 455 ILE A O 1
ATOM 3742 N N . LYS A 1 456 ? -11.575 -0.581 36.458 1.00 98.12 456 LYS A N 1
ATOM 3743 C CA . LYS A 1 456 ? -10.848 0.302 35.537 1.00 98.12 456 LYS A CA 1
ATOM 3744 C C . LYS A 1 456 ? -11.724 0.900 34.447 1.00 98.12 456 LYS A C 1
ATOM 3746 O O . LYS A 1 456 ? -11.538 2.064 34.115 1.00 98.12 456 LYS A O 1
ATOM 3751 N N . ILE A 1 457 ? -12.701 0.154 33.931 1.00 98.12 457 ILE A N 1
ATOM 3752 C CA . ILE A 1 457 ? -13.694 0.721 33.007 1.00 98.12 457 ILE A CA 1
ATOM 3753 C C . ILE A 1 457 ? -14.488 1.830 33.706 1.00 98.12 457 ILE A C 1
ATOM 3755 O O . ILE A 1 457 ? -14.594 2.922 33.161 1.00 98.12 457 ILE A O 1
ATOM 3759 N N . GLN A 1 458 ? -14.983 1.594 34.923 1.00 97.75 458 GLN A N 1
ATOM 3760 C CA . GLN A 1 458 ? -15.711 2.607 35.688 1.00 97.75 458 GLN A CA 1
ATOM 3761 C C . GLN A 1 458 ? -14.862 3.871 35.924 1.00 97.75 458 GLN A C 1
ATOM 3763 O O . GLN A 1 458 ? -15.320 4.971 35.622 1.00 97.75 458 GLN A O 1
ATOM 3768 N N . GLU A 1 459 ? -13.613 3.719 36.384 1.00 97.31 459 GLU A N 1
ATOM 3769 C CA . GLU A 1 459 ? -12.670 4.833 36.598 1.00 97.31 459 GLU A CA 1
ATOM 377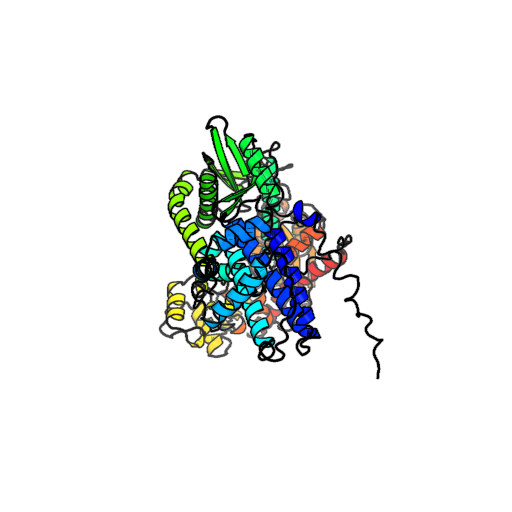0 C C . GLU A 1 459 ? -12.422 5.663 35.321 1.00 97.31 459 GLU A C 1
ATOM 3772 O O . GLU A 1 459 ? -12.213 6.876 35.392 1.00 97.31 459 GLU A O 1
ATOM 3777 N N . GLU A 1 460 ? -12.409 5.028 34.147 1.00 96.81 460 GLU A N 1
ATOM 3778 C CA . GLU A 1 460 ? -12.268 5.705 32.855 1.00 96.81 460 GLU A CA 1
ATOM 3779 C C . GLU A 1 460 ? -13.543 6.474 32.475 1.00 96.81 460 GLU A C 1
ATOM 3781 O O . GLU A 1 460 ? -13.467 7.645 32.095 1.00 96.81 460 GLU A O 1
ATOM 3786 N N . LEU A 1 461 ? -14.719 5.851 32.618 1.00 96.00 461 LEU A N 1
ATOM 3787 C CA . LEU A 1 461 ? -15.997 6.448 32.215 1.00 96.00 461 LEU A CA 1
ATOM 3788 C C . LEU A 1 461 ? -16.444 7.597 33.132 1.00 96.00 461 LEU A C 1
ATOM 3790 O O . LEU A 1 461 ? -17.035 8.564 32.651 1.00 96.00 461 LEU A O 1
ATOM 3794 N N . GLU A 1 462 ? -16.106 7.564 34.424 1.00 96.00 462 GLU A N 1
ATOM 3795 C CA . GLU A 1 462 ? -16.406 8.645 35.383 1.00 96.00 462 GLU A CA 1
ATOM 3796 C C . GLU A 1 462 ? -15.722 9.984 35.036 1.00 96.00 462 GLU A C 1
ATOM 3798 O O . GLU A 1 462 ? -16.120 11.045 35.524 1.00 96.00 462 GLU A O 1
ATOM 3803 N N . GLN A 1 463 ? -14.705 9.967 34.169 1.00 95.19 463 GLN A N 1
ATOM 3804 C CA . GLN A 1 463 ? -14.018 11.175 33.700 1.00 95.19 463 GLN A CA 1
ATOM 3805 C C . GLN A 1 463 ? -14.822 11.938 32.637 1.00 95.19 463 GLN A C 1
ATOM 3807 O O . GLN A 1 463 ? -14.538 13.114 32.372 1.00 95.19 463 GLN A O 1
ATOM 3812 N N . LEU A 1 464 ? -15.809 11.286 32.012 1.00 97.12 464 LEU A N 1
ATOM 3813 C CA . LEU A 1 464 ? -16.615 11.861 30.943 1.00 97.12 464 LEU A CA 1
ATOM 3814 C C . LEU A 1 464 ? -17.596 12.902 31.490 1.00 97.12 464 LEU A C 1
ATOM 3816 O O . LEU A 1 464 ? -18.268 12.706 32.501 1.00 97.12 464 LEU A O 1
ATOM 3820 N N . LYS A 1 465 ? -17.691 14.041 30.799 1.00 97.62 465 LYS A N 1
ATOM 3821 C CA . LYS A 1 465 ? -18.544 15.163 31.194 1.00 97.62 465 LYS A CA 1
ATOM 3822 C C . LYS A 1 465 ? -19.580 15.421 30.121 1.00 97.62 465 LYS A C 1
ATOM 3824 O O . LYS A 1 465 ? -19.234 15.651 28.968 1.00 97.62 465 LYS A O 1
ATOM 3829 N N . TYR A 1 466 ? -20.841 15.464 30.517 1.00 97.31 466 TYR A N 1
ATOM 3830 C CA . TYR A 1 466 ? -21.931 15.820 29.621 1.00 97.31 466 TYR A CA 1
ATOM 3831 C C . TYR A 1 466 ? -21.907 17.317 29.248 1.00 97.31 466 TYR A C 1
ATOM 3833 O O . TYR A 1 466 ? -21.510 18.156 30.071 1.00 97.31 466 TYR A O 1
ATOM 3841 N N . PRO A 1 467 ? -22.339 17.692 28.030 1.00 98.06 467 PRO A N 1
ATOM 3842 C CA . PRO A 1 467 ? -22.786 16.821 26.933 1.00 98.06 467 PRO A CA 1
ATOM 3843 C C . PRO A 1 467 ? -21.645 15.993 26.312 1.00 98.06 467 PRO A C 1
ATOM 3845 O O . PRO A 1 467 ? -20.506 16.459 26.242 1.00 98.06 467 PRO A O 1
ATOM 3848 N N . LEU A 1 468 ? -21.950 14.775 25.860 1.00 98.56 468 LEU A N 1
ATOM 3849 C CA . LEU A 1 468 ? -21.008 13.917 25.134 1.00 98.56 468 LEU A CA 1
ATOM 3850 C C . LEU A 1 468 ? -21.149 14.147 23.628 1.00 98.56 468 LEU A C 1
ATOM 3852 O O . LEU A 1 468 ? -22.259 14.110 23.096 1.00 98.56 468 LEU A O 1
ATOM 3856 N N . TYR A 1 469 ? -20.023 14.369 22.953 1.00 98.56 469 TYR A N 1
ATOM 3857 C CA . TYR A 1 469 ? -19.946 14.577 21.507 1.00 98.56 469 TYR A CA 1
ATOM 3858 C C . TYR A 1 469 ? -19.134 13.449 20.883 1.00 98.56 469 TYR A C 1
ATOM 3860 O O . TYR A 1 469 ? -17.914 13.451 20.995 1.00 98.56 469 TYR A O 1
ATOM 3868 N N . PHE A 1 470 ? -19.779 12.496 20.227 1.00 98.50 470 PHE A N 1
ATOM 3869 C CA . PHE A 1 470 ? -19.088 11.428 19.507 1.00 98.50 470 PHE A CA 1
ATOM 3870 C C . PHE A 1 470 ? -18.794 11.916 18.102 1.00 98.50 470 PHE A C 1
ATOM 3872 O O . PHE A 1 470 ? -19.737 12.291 17.405 1.00 98.50 470 PHE A O 1
ATOM 3879 N N . VAL A 1 471 ? -17.530 11.927 17.688 1.00 97.62 471 VAL A N 1
ATOM 3880 C CA . VAL A 1 471 ? -17.149 12.468 16.383 1.00 97.62 471 VAL A CA 1
ATOM 3881 C C . VAL A 1 471 ? -16.178 11.556 15.654 1.00 97.62 471 VAL A C 1
ATOM 3883 O O . VAL A 1 471 ? -15.257 11.008 16.254 1.00 97.62 471 VAL A O 1
ATOM 3886 N N . ASP A 1 472 ? -16.403 11.407 14.357 1.00 96.44 472 ASP A N 1
ATOM 3887 C CA . ASP A 1 472 ? -15.535 10.666 13.450 1.00 96.44 472 ASP A CA 1
ATOM 3888 C C . ASP A 1 472 ? -15.299 11.485 12.178 1.00 96.44 472 ASP A C 1
ATOM 3890 O O . ASP A 1 472 ? -16.208 12.189 11.722 1.00 96.44 472 ASP A O 1
ATOM 3894 N N . TYR A 1 473 ? -14.072 11.444 11.654 1.00 96.06 473 TYR A N 1
ATOM 3895 C CA . TYR A 1 473 ? -13.628 12.252 10.517 1.00 96.06 473 TYR A CA 1
ATOM 3896 C C . TYR A 1 473 ? -13.199 11.370 9.352 1.00 96.06 473 TYR A C 1
ATOM 3898 O O . TYR A 1 473 ? -12.374 10.477 9.517 1.00 96.06 473 TYR A O 1
ATOM 3906 N N . GLU A 1 474 ? -13.619 11.750 8.150 1.00 95.31 474 GLU A N 1
ATOM 3907 C CA . GLU A 1 474 ? -13.073 11.222 6.905 1.00 95.31 474 GLU A CA 1
ATOM 3908 C C . GLU A 1 474 ? -12.123 12.240 6.271 1.00 95.31 474 GLU A C 1
ATOM 3910 O O . GLU A 1 474 ? -12.412 13.444 6.180 1.00 95.31 474 GLU A O 1
ATOM 3915 N N . THR A 1 475 ? -10.954 11.751 5.851 1.00 94.88 475 THR A N 1
ATOM 3916 C CA . THR A 1 475 ? -9.873 12.586 5.327 1.00 94.88 475 THR A CA 1
ATOM 3917 C C . THR A 1 475 ? -9.283 12.025 4.039 1.00 94.88 475 THR A C 1
ATOM 3919 O O . THR A 1 475 ? -9.385 10.836 3.741 1.00 94.88 475 THR A O 1
ATOM 3922 N N . PHE A 1 476 ? -8.648 12.895 3.255 1.00 93.12 476 PHE A N 1
ATOM 3923 C CA . PHE A 1 476 ? -7.963 12.519 2.021 1.00 93.12 476 PHE A CA 1
ATOM 3924 C C . PHE A 1 476 ? -6.474 12.918 2.072 1.00 93.12 476 PHE A C 1
ATOM 3926 O O . PHE A 1 476 ? -6.189 14.115 2.160 1.00 93.12 476 PHE A O 1
ATOM 3933 N N . PRO A 1 477 ? -5.515 11.970 2.035 1.00 91.75 477 PRO A N 1
ATOM 3934 C CA . PRO A 1 477 ? -4.080 12.266 2.025 1.00 91.75 477 PRO A CA 1
ATOM 3935 C C . PRO A 1 477 ? -3.574 12.555 0.604 1.00 91.75 477 PRO A C 1
ATOM 3937 O O . PRO A 1 477 ? -2.915 11.719 -0.011 1.00 91.75 477 PRO A O 1
ATOM 3940 N N . ALA A 1 478 ? -3.869 13.739 0.071 1.00 91.50 478 ALA A N 1
ATOM 3941 C CA . ALA A 1 478 ? -3.481 14.095 -1.294 1.00 91.50 478 ALA A CA 1
ATOM 3942 C C . ALA A 1 478 ? -1.952 14.137 -1.463 1.00 91.50 478 ALA A C 1
ATOM 3944 O O . ALA A 1 478 ? -1.292 14.969 -0.838 1.00 91.50 478 ALA A O 1
ATOM 3945 N N . ALA A 1 479 ? -1.377 13.290 -2.325 1.00 92.75 479 ALA A N 1
ATOM 3946 C CA . ALA A 1 479 ? 0.061 13.325 -2.608 1.00 92.75 479 ALA A CA 1
ATOM 3947 C C . ALA A 1 479 ? 0.478 14.662 -3.234 1.00 92.75 479 ALA A C 1
ATOM 3949 O O . ALA A 1 479 ? 1.418 15.301 -2.766 1.00 92.75 479 ALA A O 1
ATOM 3950 N N . ILE A 1 480 ? -0.268 15.122 -4.241 1.00 93.75 480 ILE A N 1
ATOM 3951 C CA . ILE A 1 480 ? -0.129 16.466 -4.803 1.00 93.75 480 ILE A CA 1
ATOM 3952 C C . ILE A 1 480 ? -1.090 17.411 -4.062 1.00 93.75 480 ILE A C 1
ATOM 3954 O O . ILE A 1 480 ? -2.298 17.159 -4.062 1.00 93.75 480 ILE A O 1
ATOM 3958 N N . PRO A 1 481 ? -0.610 18.508 -3.441 1.00 94.62 481 PRO A N 1
ATOM 3959 C CA . PRO A 1 481 ? -1.472 19.423 -2.697 1.00 94.62 481 PRO A CA 1
ATOM 3960 C C . PRO A 1 481 ? -2.604 19.996 -3.556 1.00 94.62 481 PRO A C 1
ATOM 3962 O O . PRO A 1 481 ? -2.366 20.684 -4.552 1.00 94.62 481 PRO A O 1
ATOM 3965 N N . MET A 1 482 ? -3.850 19.745 -3.154 1.00 92.38 482 MET A N 1
ATOM 3966 C CA . MET A 1 482 ? -5.032 20.142 -3.931 1.00 92.38 482 MET A CA 1
ATOM 3967 C C . MET A 1 482 ? -5.377 21.628 -3.795 1.00 92.38 482 MET A C 1
ATOM 3969 O O . MET A 1 482 ? -5.895 22.216 -4.744 1.00 92.38 482 MET A O 1
ATOM 3973 N N . PHE A 1 483 ? -5.060 22.235 -2.650 1.00 94.75 483 PHE A N 1
ATOM 3974 C CA . PHE A 1 483 ? -5.432 23.608 -2.311 1.00 94.75 483 PHE A CA 1
ATOM 3975 C C . PHE A 1 483 ? -4.238 24.390 -1.759 1.00 94.75 483 PHE A C 1
ATOM 3977 O O . PHE A 1 483 ? -3.238 23.804 -1.336 1.00 94.75 483 PHE A O 1
ATOM 3984 N N . ASP A 1 484 ? -4.352 25.715 -1.761 1.00 94.25 484 ASP A N 1
ATOM 3985 C CA . ASP A 1 484 ? -3.349 26.598 -1.170 1.00 94.25 484 ASP A CA 1
ATOM 3986 C C . ASP A 1 484 ? -3.206 26.337 0.333 1.00 94.25 484 ASP A C 1
ATOM 3988 O O . ASP A 1 484 ? -4.178 26.052 1.030 1.00 94.25 484 ASP A O 1
ATOM 3992 N N . GLY A 1 485 ? -1.976 26.423 0.838 1.00 93.94 485 GLY A N 1
ATOM 3993 C CA . GLY A 1 485 ? -1.682 26.149 2.246 1.00 93.94 485 GLY A CA 1
ATOM 3994 C C . GLY A 1 485 ? -1.583 24.662 2.606 1.00 93.94 485 GLY A C 1
ATOM 3995 O O . GLY A 1 485 ? -1.414 24.354 3.787 1.00 93.94 485 GLY A O 1
ATOM 3996 N N . PHE A 1 486 ? -1.657 23.751 1.626 1.00 95.50 486 PHE A N 1
ATOM 3997 C CA . PHE A 1 486 ? -1.432 22.317 1.829 1.00 95.50 486 PHE A CA 1
ATOM 3998 C C . PHE A 1 486 ? -0.044 21.864 1.361 1.00 95.50 486 PHE A C 1
ATOM 4000 O O . PHE A 1 486 ? 0.502 22.378 0.379 1.00 95.50 486 PHE A O 1
ATOM 4007 N N . SER A 1 487 ? 0.487 20.858 2.055 1.00 95.88 487 SER A N 1
ATOM 4008 C CA . SER A 1 487 ? 1.728 20.145 1.727 1.00 95.88 487 SER A CA 1
ATOM 4009 C C . SER A 1 487 ? 1.465 18.720 1.223 1.00 95.88 487 SER A C 1
ATOM 4011 O O . SER A 1 487 ? 0.377 18.185 1.455 1.00 95.88 487 SER A O 1
ATOM 4013 N N . PRO A 1 488 ? 2.429 18.079 0.531 1.00 95.62 488 PRO A N 1
ATOM 4014 C CA . PRO A 1 488 ? 2.275 16.705 0.059 1.00 95.62 488 PRO A CA 1
ATOM 4015 C C . PRO A 1 488 ? 1.883 15.721 1.164 1.00 95.62 488 PRO A C 1
ATOM 4017 O O . PRO A 1 488 ? 2.479 15.719 2.245 1.00 95.62 488 PRO A O 1
ATOM 4020 N N . TYR A 1 489 ? 0.893 14.872 0.884 1.00 93.44 489 TYR A N 1
ATOM 4021 C CA . TYR A 1 489 ? 0.265 13.917 1.809 1.00 93.44 489 TYR A CA 1
ATOM 4022 C C . TYR A 1 489 ? -0.388 14.526 3.052 1.00 93.44 489 TYR A C 1
ATOM 4024 O O . TYR A 1 489 ? -0.777 13.796 3.973 1.00 93.44 489 TYR A O 1
ATOM 4032 N N . GLN A 1 490 ? -0.546 15.848 3.103 1.00 93.75 490 GLN A N 1
ATOM 4033 C CA . GLN A 1 490 ? -1.305 16.461 4.176 1.00 93.75 490 GLN A CA 1
ATOM 4034 C C . GLN A 1 490 ? -2.769 16.036 4.073 1.00 93.75 490 GLN A C 1
ATOM 4036 O O . GLN A 1 490 ? -3.384 16.069 3.009 1.00 93.75 490 GLN A O 1
ATOM 4041 N N . GLN A 1 491 ? -3.319 15.616 5.205 1.00 94.44 491 GLN A N 1
ATOM 4042 C CA . GLN A 1 491 ? -4.684 15.126 5.283 1.00 94.44 491 GLN A CA 1
ATOM 4043 C C . GLN A 1 491 ? -5.666 16.281 5.097 1.00 94.44 491 GLN A C 1
ATOM 4045 O O . GLN A 1 491 ? -5.532 17.333 5.727 1.00 94.44 491 GLN A O 1
ATOM 4050 N N . ILE A 1 492 ? -6.673 16.059 4.258 1.00 95.94 492 ILE A N 1
ATOM 4051 C CA . ILE A 1 492 ? -7.756 17.002 3.985 1.00 95.94 492 ILE A CA 1
ATOM 4052 C C . ILE A 1 492 ? -9.033 16.470 4.647 1.00 95.94 492 ILE A C 1
ATOM 4054 O O . ILE A 1 492 ? -9.637 15.552 4.094 1.00 95.94 492 ILE A O 1
ATOM 4058 N N . PRO A 1 493 ? -9.458 16.986 5.816 1.00 96.62 493 PRO A N 1
ATOM 4059 C CA . PRO A 1 493 ? -10.749 16.635 6.401 1.00 96.62 493 PRO A CA 1
ATOM 4060 C C . PRO A 1 493 ? -11.881 17.182 5.541 1.00 96.62 493 PRO A C 1
ATOM 4062 O O . PRO A 1 493 ? -12.022 18.396 5.396 1.00 96.62 493 PRO A O 1
ATOM 4065 N N . PHE A 1 494 ? -12.671 16.288 4.954 1.00 96.56 494 PHE A N 1
ATOM 4066 C CA . PHE A 1 494 ? -13.752 16.664 4.040 1.00 96.56 494 PHE A CA 1
ATOM 4067 C C . PHE A 1 494 ? -15.132 16.252 4.551 1.00 96.56 494 PHE A C 1
ATOM 4069 O O . PHE A 1 494 ? -16.137 16.761 4.056 1.00 96.56 494 PHE A O 1
ATOM 4076 N N . GLN A 1 495 ? -15.204 15.356 5.535 1.00 97.69 495 GLN A N 1
ATOM 4077 C CA . GLN A 1 495 ? -16.461 14.880 6.098 1.00 97.69 495 GLN A CA 1
ATOM 4078 C C . GLN A 1 495 ? -16.321 14.557 7.585 1.00 97.69 495 GLN A C 1
ATOM 4080 O O . GLN A 1 495 ? -15.266 14.118 8.040 1.00 97.69 495 GLN A O 1
ATOM 4085 N N . TYR A 1 496 ? -17.403 14.770 8.333 1.00 97.75 496 TYR A N 1
ATOM 4086 C CA . TYR A 1 496 ? -17.543 14.244 9.684 1.00 97.75 496 TYR A CA 1
ATOM 4087 C C . TYR A 1 496 ? -18.971 13.771 9.949 1.00 97.75 496 TYR A C 1
ATOM 4089 O O . TYR A 1 496 ? -19.938 14.263 9.356 1.00 97.75 496 TYR A O 1
ATOM 4097 N N . SER A 1 497 ? -19.103 12.875 10.919 1.00 97.88 497 SER A N 1
ATOM 4098 C CA . SER A 1 497 ? -20.370 12.558 11.571 1.00 97.88 497 SER A CA 1
ATOM 4099 C C . SER A 1 497 ? -20.262 12.846 13.068 1.00 97.88 497 SER A C 1
ATOM 4101 O O . SER A 1 497 ? -19.212 12.660 13.680 1.00 97.88 497 SER A O 1
ATOM 4103 N N . LEU A 1 498 ? -21.345 13.371 13.644 1.00 98.50 498 LEU A N 1
ATOM 4104 C CA . LEU A 1 498 ? -21.407 13.847 15.019 1.00 98.50 498 LEU A CA 1
ATOM 4105 C C . LEU A 1 498 ? -22.690 13.360 15.690 1.00 98.50 498 LEU A C 1
ATOM 4107 O O . LEU A 1 498 ? -23.796 13.703 15.270 1.00 98.50 498 LEU A O 1
ATOM 4111 N N . TYR A 1 499 ? -22.550 12.629 16.790 1.00 98.44 499 TYR A N 1
ATOM 4112 C CA . TYR A 1 499 ? -23.652 12.358 17.707 1.00 98.44 499 TYR A CA 1
ATOM 4113 C C . TYR A 1 499 ? -23.502 13.171 18.991 1.00 98.44 499 TYR A C 1
ATOM 4115 O O . TYR A 1 499 ? -22.410 13.273 19.544 1.00 98.44 499 TYR A O 1
ATOM 4123 N N . VAL A 1 500 ? -24.609 13.730 19.482 1.00 98.31 500 VAL A N 1
ATOM 4124 C CA . VAL A 1 500 ? -24.646 14.533 20.711 1.00 98.31 500 VAL A CA 1
ATOM 4125 C C . VAL A 1 500 ? -25.631 13.928 21.699 1.00 98.31 500 VAL A C 1
ATOM 4127 O O . VAL A 1 500 ? -26.806 13.730 21.374 1.00 98.31 500 VAL A O 1
ATOM 4130 N N . LEU A 1 501 ? -25.145 13.671 22.911 1.00 97.94 501 LEU A N 1
ATOM 4131 C CA . LEU A 1 501 ? -25.941 13.246 24.055 1.00 97.94 501 LEU A CA 1
ATOM 4132 C C . LEU A 1 501 ? -25.850 14.322 25.144 1.00 97.94 501 LEU A C 1
ATOM 4134 O O . LEU A 1 501 ? -24.796 14.504 25.752 1.00 97.94 501 LEU A O 1
ATOM 4138 N N . ASP A 1 502 ? -26.939 15.069 25.356 1.00 96.44 502 ASP A N 1
ATOM 4139 C CA . ASP A 1 502 ? -26.925 16.252 26.231 1.00 96.44 502 ASP A CA 1
ATOM 4140 C C . ASP A 1 502 ? -26.689 15.903 27.706 1.00 96.44 502 ASP A C 1
ATOM 4142 O O . ASP A 1 502 ? -25.955 16.598 28.405 1.00 96.44 502 ASP A O 1
ATOM 4146 N N . GLU A 1 503 ? -27.321 14.824 28.158 1.00 94.38 503 GLU A N 1
ATOM 4147 C CA . GLU A 1 503 ? -27.277 14.274 29.510 1.00 94.38 503 GLU A CA 1
ATOM 4148 C C . GLU A 1 503 ? -27.642 12.783 29.463 1.00 94.38 503 GLU A C 1
ATOM 4150 O O . GLU A 1 503 ? -28.149 12.285 28.450 1.00 94.38 503 GLU A O 1
ATOM 4155 N N . LEU A 1 504 ? -27.386 12.062 30.555 1.00 89.50 504 LEU A N 1
ATOM 4156 C CA . LEU A 1 504 ? -27.712 10.643 30.659 1.00 89.50 504 LEU A CA 1
ATOM 4157 C C . LEU A 1 504 ? -29.218 10.417 30.431 1.00 89.50 504 LEU A C 1
ATOM 4159 O O . LEU A 1 504 ? -30.055 11.017 31.100 1.00 89.50 504 LEU A O 1
ATOM 4163 N N . GLY A 1 505 ? -29.561 9.538 29.488 1.00 86.44 505 GLY A N 1
ATOM 4164 C CA . GLY A 1 505 ? -30.951 9.224 29.133 1.00 86.44 505 GLY A CA 1
ATOM 4165 C C . GLY A 1 505 ? -31.634 10.228 28.193 1.00 86.44 505 GLY A C 1
ATOM 4166 O O . GLY A 1 505 ? -32.781 10.000 27.803 1.00 86.44 505 GLY A O 1
ATOM 4167 N N . ALA A 1 506 ? -30.960 11.311 27.789 1.00 93.31 506 ALA A N 1
ATOM 4168 C CA . ALA A 1 506 ? -31.489 12.227 26.782 1.00 93.31 506 ALA A CA 1
ATOM 4169 C C . ALA A 1 506 ? -31.589 11.568 25.397 1.00 93.31 506 ALA A C 1
ATOM 4171 O O . ALA A 1 506 ? -30.909 10.593 25.076 1.00 93.31 506 ALA A O 1
ATOM 4172 N N . LYS A 1 507 ? -32.427 12.140 24.525 1.00 95.19 507 LYS A N 1
ATOM 4173 C CA . LYS A 1 507 ? -32.517 11.691 23.133 1.00 95.19 507 LYS A CA 1
ATOM 4174 C C . LYS A 1 507 ? -31.230 12.048 22.386 1.00 95.19 507 LYS A C 1
ATOM 4176 O O . LYS A 1 507 ? -30.880 13.222 22.281 1.00 95.19 507 LYS A O 1
ATOM 4181 N N . LEU A 1 508 ? -30.604 11.038 21.792 1.00 96.88 508 LEU A N 1
ATOM 4182 C CA . LEU A 1 508 ? -29.429 11.193 20.945 1.00 96.88 508 LEU A CA 1
ATOM 4183 C C . LEU A 1 508 ? -29.748 12.038 19.694 1.00 96.88 508 LEU A C 1
ATOM 4185 O O . LEU A 1 508 ? -30.714 11.759 18.973 1.00 96.88 508 LEU A O 1
ATOM 4189 N N . LYS A 1 509 ? -28.936 13.066 19.430 1.00 97.88 509 LYS A N 1
ATOM 4190 C CA . LYS A 1 509 ? -29.032 13.932 18.239 1.00 97.88 509 LYS A CA 1
ATOM 4191 C C . LYS A 1 509 ? -27.906 13.599 17.266 1.00 97.88 509 LYS A C 1
ATOM 4193 O O . LYS A 1 509 ? -26.804 13.303 17.712 1.00 97.88 509 LYS A O 1
ATOM 4198 N N . HIS A 1 510 ? -28.170 13.666 15.963 1.00 98.00 510 HIS A N 1
ATOM 4199 C CA . HIS A 1 510 ? -27.179 13.406 14.911 1.00 98.00 510 HIS A CA 1
ATOM 4200 C C . HIS A 1 510 ? -27.028 14.624 14.004 1.00 98.00 510 HIS A C 1
ATOM 4202 O O . HIS A 1 510 ? -28.030 15.217 13.604 1.00 98.00 510 HIS A O 1
ATOM 4208 N N . PHE A 1 511 ? -25.782 14.954 13.685 1.00 98.00 511 PHE A N 1
ATOM 4209 C CA . PHE A 1 511 ? -25.379 15.986 12.741 1.00 98.00 511 PHE A CA 1
ATOM 4210 C C . PHE A 1 511 ? -24.264 15.433 11.854 1.00 98.00 511 PHE A C 1
ATOM 4212 O O . PHE A 1 511 ? -23.525 14.531 12.247 1.00 98.00 511 PHE A O 1
ATOM 4219 N N . GLU A 1 512 ? -24.123 15.983 10.658 1.00 97.50 512 GLU A N 1
ATOM 4220 C CA . GLU A 1 512 ? -23.161 15.511 9.668 1.00 97.50 512 GLU A CA 1
ATOM 4221 C C . GLU A 1 512 ? -22.713 16.661 8.769 1.00 97.50 512 GLU A C 1
ATOM 4223 O O . GLU A 1 512 ? -23.426 17.653 8.601 1.00 97.50 512 GLU A O 1
ATOM 4228 N N . PHE A 1 513 ? -21.532 16.511 8.183 1.00 97.94 513 PHE A N 1
ATOM 4229 C CA . PHE A 1 513 ? -20.985 17.424 7.189 1.00 97.94 513 PHE A CA 1
ATOM 4230 C C . PHE A 1 513 ? -20.254 16.617 6.124 1.00 97.94 513 PHE A C 1
ATOM 4232 O O . PHE A 1 513 ? -19.521 15.689 6.449 1.00 97.94 513 PHE A O 1
ATOM 4239 N N . LEU A 1 514 ? -20.421 16.997 4.861 1.00 97.56 514 LEU A N 1
ATOM 4240 C CA . LEU A 1 514 ? -19.673 16.455 3.731 1.00 97.56 514 LEU A CA 1
ATOM 4241 C C . LEU A 1 514 ? -19.443 17.584 2.730 1.00 97.56 514 LEU A C 1
ATOM 4243 O O . LEU A 1 514 ? -20.402 18.179 2.236 1.00 97.56 514 LEU A O 1
ATOM 4247 N N . HIS A 1 515 ? -18.177 17.874 2.445 1.00 96.69 515 HIS A N 1
ATOM 4248 C CA . HIS A 1 515 ? -17.787 18.836 1.429 1.00 96.69 515 HIS A CA 1
ATOM 4249 C C . HIS A 1 515 ? -17.859 18.196 0.041 1.00 96.69 515 HIS A C 1
ATOM 4251 O O . HIS A 1 515 ? -17.115 17.263 -0.254 1.00 96.69 515 HIS A O 1
ATOM 4257 N N . ASP A 1 516 ? -18.743 18.701 -0.815 1.00 93.19 516 ASP A N 1
ATOM 4258 C CA . ASP A 1 516 ? -19.011 18.160 -2.153 1.00 93.19 516 ASP A CA 1
ATOM 4259 C C . ASP A 1 516 ? -18.530 19.071 -3.296 1.00 93.19 516 ASP A C 1
ATOM 4261 O O . ASP A 1 516 ? -18.816 18.813 -4.466 1.00 93.19 516 ASP A O 1
ATOM 4265 N N . GLN A 1 517 ? -17.763 20.115 -2.968 1.00 91.25 517 GLN A N 1
ATOM 4266 C CA . GLN A 1 517 ? -17.184 21.056 -3.926 1.00 91.25 517 GLN A CA 1
ATOM 4267 C C . GLN A 1 517 ? -15.678 20.827 -4.096 1.00 91.25 517 GLN A C 1
ATOM 4269 O O . GLN A 1 517 ? -14.992 20.358 -3.191 1.00 91.25 517 GLN A O 1
ATOM 4274 N N . ALA A 1 518 ? -15.138 21.205 -5.255 1.00 90.81 518 ALA A N 1
ATOM 4275 C CA . ALA A 1 518 ? -13.700 21.165 -5.538 1.00 90.81 518 ALA A CA 1
ATOM 4276 C C . ALA A 1 518 ? -12.959 22.380 -4.937 1.00 90.81 518 ALA A C 1
ATOM 4278 O O . ALA A 1 518 ? -12.219 23.078 -5.631 1.00 90.81 518 ALA A O 1
ATOM 4279 N N . THR A 1 519 ? -13.191 22.663 -3.654 1.00 93.88 519 THR A N 1
ATOM 4280 C CA . THR A 1 519 ? -12.612 23.796 -2.908 1.00 93.88 519 THR A CA 1
ATOM 4281 C C . THR A 1 519 ? -12.038 23.332 -1.566 1.00 93.88 519 THR A C 1
ATOM 4283 O O . THR A 1 519 ? -12.299 22.209 -1.148 1.00 93.88 519 THR A O 1
ATOM 4286 N N . ASP A 1 520 ? -11.251 24.174 -0.882 1.00 95.12 520 ASP A N 1
ATOM 4287 C CA . ASP A 1 520 ? -10.707 23.839 0.445 1.00 95.12 520 ASP A CA 1
ATOM 4288 C C . ASP A 1 520 ? -11.840 23.653 1.479 1.00 95.12 520 ASP A C 1
ATOM 4290 O O . ASP A 1 520 ? -12.560 24.616 1.774 1.00 95.12 520 ASP A O 1
ATOM 4294 N N . PRO A 1 521 ? -11.998 22.452 2.074 1.00 96.31 521 PRO A N 1
ATOM 4295 C CA . PRO A 1 521 ? -13.045 22.200 3.056 1.00 96.31 521 PRO A CA 1
ATOM 4296 C C . PRO A 1 521 ? -12.754 22.803 4.435 1.00 96.31 521 PRO A C 1
ATOM 4298 O O . PRO A 1 521 ? -13.664 22.849 5.258 1.00 96.31 521 PRO A O 1
ATOM 4301 N N . SER A 1 522 ? -11.534 23.271 4.725 1.00 96.50 522 SER A N 1
ATOM 4302 C CA . SER A 1 522 ? -11.086 23.594 6.092 1.00 96.50 522 SER A CA 1
ATOM 4303 C C . SER A 1 522 ? -12.017 24.563 6.829 1.00 96.50 522 SER A C 1
ATOM 4305 O O . SER A 1 522 ? -12.391 24.310 7.975 1.00 96.50 522 SER A O 1
ATOM 4307 N N . ARG A 1 523 ? -12.419 25.659 6.170 1.00 97.50 523 ARG A N 1
ATOM 4308 C CA . ARG A 1 523 ? -13.321 26.668 6.747 1.00 97.50 523 ARG A CA 1
ATOM 4309 C C . ARG A 1 523 ? -14.762 26.161 6.913 1.00 97.50 523 ARG A C 1
ATOM 4311 O O . ARG A 1 523 ? -15.229 26.159 8.050 1.00 97.50 523 ARG A O 1
ATOM 4318 N N . PRO A 1 524 ? -15.462 25.679 5.865 1.00 97.94 524 PRO A N 1
ATOM 4319 C CA . PRO A 1 524 ? -16.828 25.182 6.041 1.00 97.94 524 PRO A CA 1
ATOM 4320 C C . PRO A 1 524 ? -16.909 23.980 6.998 1.00 97.94 524 PRO A C 1
ATOM 4322 O O . PRO A 1 524 ? -17.889 23.851 7.730 1.00 97.94 524 PRO A O 1
ATOM 4325 N N . PHE A 1 525 ? -15.873 23.137 7.054 1.00 97.94 525 PHE A N 1
ATOM 4326 C CA . PHE A 1 525 ? -15.790 22.014 7.989 1.00 97.94 525 PHE A CA 1
ATOM 4327 C C . PHE A 1 525 ? -15.793 22.491 9.447 1.00 97.94 525 PHE A C 1
ATOM 4329 O O . PHE A 1 525 ? -16.598 22.021 10.255 1.00 97.94 525 PHE A O 1
ATOM 4336 N N . VAL A 1 526 ? -14.923 23.450 9.796 1.00 97.75 526 VAL A N 1
ATOM 4337 C CA . VAL A 1 526 ? -14.822 23.934 11.181 1.00 97.75 526 VAL A CA 1
ATOM 4338 C C . VAL A 1 526 ? -16.001 24.811 11.589 1.00 97.75 526 VAL A C 1
ATOM 4340 O O . VAL A 1 526 ? -16.471 24.681 12.716 1.00 97.75 526 VAL A O 1
ATOM 4343 N N . GLU A 1 527 ? -16.536 25.635 10.685 1.00 97.75 527 GLU A N 1
ATOM 4344 C CA . GLU A 1 527 ? -17.744 26.435 10.941 1.00 97.75 527 GLU A CA 1
ATOM 4345 C C . GLU A 1 527 ? -18.951 25.529 11.235 1.00 97.75 527 GLU A C 1
ATOM 4347 O O . GLU A 1 527 ? -19.717 25.772 12.174 1.00 97.75 527 GLU A O 1
ATOM 4352 N N . SER A 1 528 ? -19.080 24.426 10.490 1.00 97.81 528 SER A N 1
ATOM 4353 C CA . SER A 1 528 ? -20.110 23.419 10.732 1.00 97.81 528 SER A CA 1
ATOM 4354 C C . SER A 1 528 ? -19.942 22.757 12.107 1.00 97.81 528 SER A C 1
ATOM 4356 O O . SER A 1 528 ? -20.910 22.695 12.868 1.00 97.81 528 SER A O 1
ATOM 4358 N N . LEU A 1 529 ? -18.724 22.350 12.493 1.00 96.75 529 LEU A N 1
ATOM 4359 C CA . LEU A 1 529 ? -18.455 21.806 13.836 1.00 96.75 529 LEU A CA 1
ATOM 4360 C C . LEU A 1 529 ? -18.757 22.814 14.953 1.00 96.75 529 LEU A C 1
ATOM 4362 O O . LEU A 1 529 ? -19.413 22.466 15.937 1.00 96.75 529 LEU A O 1
ATOM 4366 N N . GLN A 1 530 ? -18.317 24.066 14.798 1.00 96.62 530 GLN A N 1
ATOM 4367 C CA . GLN A 1 530 ? -18.550 25.151 15.757 1.00 96.62 530 GLN A CA 1
ATOM 4368 C C . GLN A 1 530 ? -20.037 25.400 16.012 1.00 96.62 530 GLN A C 1
ATOM 4370 O O . GLN A 1 530 ? -20.423 25.711 17.136 1.00 96.62 530 GLN A O 1
ATOM 4375 N N . SER A 1 531 ? -20.881 25.225 14.991 1.00 97.06 531 SER A N 1
ATOM 4376 C CA . SER A 1 531 ? -22.330 25.405 15.128 1.00 97.06 531 SER A CA 1
ATOM 4377 C C . SER A 1 531 ? -23.010 24.343 16.004 1.00 97.06 531 SER A C 1
ATOM 4379 O O . SER A 1 531 ? -24.105 24.590 16.508 1.00 97.06 531 SER A O 1
ATOM 4381 N N . GLN A 1 532 ? -22.377 23.177 16.197 1.00 96.94 532 GLN A N 1
ATOM 4382 C CA . GLN A 1 532 ? -22.963 22.030 16.905 1.00 96.94 532 GLN A CA 1
ATOM 4383 C C . GLN A 1 532 ? -22.284 21.718 18.244 1.00 96.94 532 GLN A C 1
ATOM 4385 O O . GLN A 1 532 ? -22.898 21.108 19.121 1.00 96.94 532 GLN A O 1
ATOM 4390 N N . ILE A 1 533 ? -21.021 22.116 18.421 1.00 96.69 533 ILE A N 1
ATOM 4391 C CA . ILE A 1 533 ? -20.216 21.773 19.595 1.00 96.69 533 ILE A CA 1
ATOM 4392 C C . ILE A 1 533 ? -20.113 22.970 20.548 1.00 96.69 533 ILE A C 1
ATOM 4394 O O . ILE A 1 533 ? -19.500 23.988 20.240 1.00 96.69 533 ILE A O 1
ATOM 4398 N N . GLY A 1 534 ? -20.671 22.824 21.752 1.00 94.06 534 GLY A N 1
ATOM 4399 C CA . GLY A 1 534 ? -20.625 23.854 22.792 1.00 94.06 534 GLY A CA 1
ATOM 4400 C C . GLY A 1 534 ? -19.279 23.961 23.535 1.00 94.06 534 GLY A C 1
ATOM 4401 O O . GLY A 1 534 ? -18.371 23.152 23.332 1.00 94.06 534 GLY A O 1
ATOM 4402 N N . PRO A 1 535 ? -19.152 24.917 24.478 1.00 94.62 535 PRO A N 1
ATOM 4403 C CA . PRO A 1 535 ? -17.900 25.195 25.199 1.00 94.62 535 PRO A CA 1
ATOM 4404 C C . PRO A 1 535 ? -17.576 24.198 26.328 1.00 94.62 535 PRO A C 1
ATOM 4406 O O . PRO A 1 535 ? -16.535 24.305 26.969 1.00 94.62 535 PRO A O 1
ATOM 4409 N N . LYS A 1 536 ? -18.474 23.250 26.621 1.00 95.88 536 LYS A N 1
ATOM 4410 C CA . LYS A 1 536 ? -18.352 22.271 27.714 1.00 95.88 536 LYS A CA 1
ATOM 4411 C C . LYS A 1 536 ? -18.692 20.861 27.237 1.00 95.88 536 LYS A C 1
ATOM 4413 O O . LYS A 1 536 ? -19.366 20.710 26.219 1.00 95.88 536 LYS A O 1
ATOM 4418 N N . GLY A 1 537 ? -18.284 19.865 28.020 1.00 97.62 537 GLY A N 1
ATOM 4419 C CA . GLY A 1 537 ? -18.532 18.441 27.785 1.00 97.62 537 GLY A CA 1
ATOM 4420 C C . GLY A 1 537 ? -17.278 17.680 27.345 1.00 97.62 537 GLY A C 1
ATOM 4421 O O . GLY A 1 537 ? -16.193 18.267 27.294 1.00 97.62 537 GLY A O 1
ATOM 4422 N N . SER A 1 538 ? -17.422 16.420 26.953 1.00 98.44 538 SER A N 1
ATOM 4423 C CA . SER A 1 538 ? -16.334 15.577 26.436 1.00 98.44 538 SER A CA 1
ATOM 4424 C C . SER A 1 538 ? -16.537 15.279 24.951 1.00 98.44 538 SER A C 1
ATOM 4426 O O . SER A 1 538 ? -17.642 14.921 24.544 1.00 98.44 538 SER A O 1
ATOM 4428 N N . LEU A 1 539 ? -15.482 15.423 24.142 1.00 98.31 539 LEU A N 1
ATOM 4429 C CA . LEU A 1 539 ? -15.462 14.866 22.784 1.00 98.31 539 LEU A CA 1
ATOM 4430 C C . LEU A 1 539 ? -14.980 13.425 22.871 1.00 98.31 539 LEU A C 1
ATOM 4432 O O . LEU A 1 539 ? -13.932 13.181 23.450 1.00 98.31 539 LEU A O 1
ATOM 4436 N N . ILE A 1 540 ? -15.720 12.488 22.308 1.00 98.50 540 ILE A N 1
ATOM 4437 C CA . ILE A 1 540 ? -15.387 11.071 22.270 1.00 98.50 540 ILE A CA 1
ATOM 4438 C C . ILE A 1 540 ? -15.035 10.726 20.831 1.00 98.50 540 ILE A C 1
ATOM 4440 O O . ILE A 1 540 ? -15.822 10.954 19.913 1.00 98.50 540 ILE A O 1
ATOM 4444 N N . VAL A 1 541 ? -13.844 10.177 20.655 1.00 98.25 541 VAL A N 1
ATOM 4445 C CA . VAL A 1 541 ? -13.317 9.729 19.365 1.00 98.25 541 VAL A CA 1
ATOM 4446 C C . VAL A 1 541 ? -12.724 8.337 19.523 1.00 98.25 541 VAL A C 1
ATOM 4448 O O . VAL A 1 541 ? -12.432 7.909 20.643 1.00 98.25 541 VAL A O 1
ATOM 4451 N N . TRP A 1 542 ? -12.523 7.628 18.414 1.00 97.06 542 TRP A N 1
ATOM 4452 C CA . TRP A 1 542 ? -11.866 6.321 18.445 1.00 97.06 542 TRP A CA 1
ATOM 4453 C C . TRP A 1 542 ? -10.338 6.421 18.362 1.00 97.06 542 TRP A C 1
ATOM 4455 O O . TRP A 1 542 ? -9.652 5.443 18.638 1.00 97.06 542 TRP A O 1
ATOM 4465 N N . SER A 1 543 ? -9.775 7.556 17.932 1.00 95.56 543 SER A N 1
ATOM 4466 C CA . SER A 1 543 ? -8.330 7.669 17.723 1.00 95.56 543 SER A CA 1
ATOM 4467 C C . SER A 1 543 ? -7.793 9.074 18.008 1.00 95.56 543 SER A C 1
ATOM 4469 O O . SER A 1 543 ? -7.191 9.695 17.133 1.00 95.56 543 SER A O 1
ATOM 4471 N N . LYS A 1 544 ? -7.861 9.541 19.259 1.00 96.75 544 LYS A N 1
ATOM 4472 C CA . LYS A 1 544 ? -7.601 10.934 19.692 1.00 96.75 544 LYS A CA 1
ATOM 4473 C C . LYS A 1 544 ? -6.407 11.611 19.040 1.00 96.75 544 LYS A C 1
ATOM 4475 O O . LYS A 1 544 ? -6.465 12.792 18.707 1.00 96.75 544 LYS A O 1
ATOM 4480 N N . ARG A 1 545 ? -5.294 10.895 18.870 1.00 96.62 545 ARG A N 1
ATOM 4481 C CA . ARG A 1 545 ? -4.105 11.439 18.199 1.00 96.62 545 ARG A CA 1
ATOM 4482 C C . ARG A 1 545 ? -4.415 11.921 16.775 1.00 96.62 545 ARG A C 1
ATOM 4484 O O . ARG A 1 545 ? -3.915 12.970 16.377 1.00 96.62 545 ARG A O 1
ATOM 4491 N N . PHE A 1 546 ? -5.188 11.149 16.021 1.00 95.62 546 PHE A N 1
ATOM 4492 C CA . PHE A 1 546 ? -5.578 11.440 14.650 1.00 95.62 546 PHE A CA 1
ATOM 4493 C C . PHE A 1 546 ? -6.498 12.661 14.585 1.00 95.62 546 PHE A C 1
ATOM 4495 O O . PHE A 1 546 ? -6.087 13.657 13.988 1.00 95.62 546 PHE A O 1
ATOM 4502 N N . GLU A 1 547 ? -7.665 12.659 15.239 1.00 96.81 547 GLU A N 1
ATOM 4503 C CA . GLU A 1 547 ? -8.612 13.778 15.115 1.00 96.81 547 GLU A CA 1
ATOM 4504 C C . GLU A 1 547 ? -8.028 15.069 15.699 1.00 96.81 547 GLU A C 1
ATOM 4506 O O . GLU A 1 547 ? -8.124 16.120 15.065 1.00 96.81 547 GLU A O 1
ATOM 4511 N N . CYS A 1 548 ? -7.311 15.006 16.832 1.00 97.69 548 CYS A N 1
ATOM 4512 C CA . CYS A 1 548 ? -6.637 16.187 17.379 1.00 97.69 548 CYS A CA 1
ATOM 4513 C C . CYS A 1 548 ? -5.574 16.749 16.425 1.00 97.69 548 CYS A C 1
ATOM 4515 O O . CYS A 1 548 ? -5.440 17.970 16.327 1.00 97.69 548 CYS A O 1
ATOM 4517 N N . SER A 1 549 ? -4.833 15.893 15.706 1.00 97.31 549 SER A N 1
ATOM 4518 C CA . SER A 1 549 ? -3.861 16.358 14.705 1.00 97.31 549 SER A CA 1
ATOM 4519 C C . SER A 1 549 ? -4.539 17.054 13.522 1.00 97.31 549 SER A C 1
ATOM 4521 O O . SER A 1 549 ? -4.096 18.129 13.119 1.00 97.31 549 SER A O 1
ATOM 4523 N N . ARG A 1 550 ? -5.664 16.511 13.033 1.00 97.38 550 ARG A N 1
ATOM 4524 C CA . ARG A 1 550 ? -6.479 17.136 11.978 1.00 97.38 550 ARG A CA 1
ATOM 4525 C C . ARG A 1 550 ? -7.029 18.485 12.422 1.00 97.38 550 ARG A C 1
ATOM 4527 O O . ARG A 1 550 ? -6.942 19.459 11.681 1.00 97.38 550 ARG A O 1
ATOM 4534 N N . ASN A 1 551 ? -7.516 18.562 13.657 1.00 97.12 551 ASN A N 1
ATOM 4535 C CA . ASN A 1 551 ? -7.982 19.802 14.263 1.00 97.12 551 ASN A CA 1
ATOM 4536 C C . ASN A 1 551 ? -6.861 20.854 14.309 1.00 97.12 551 ASN A C 1
ATOM 4538 O O . ASN A 1 551 ? -7.056 21.980 13.856 1.00 97.12 551 ASN A O 1
ATOM 4542 N N . THR A 1 552 ? -5.664 20.494 14.787 1.00 96.88 552 THR A N 1
ATOM 4543 C CA . THR A 1 552 ? -4.510 21.411 14.831 1.00 96.88 552 THR A CA 1
ATOM 4544 C C . THR A 1 552 ? -4.112 21.916 13.441 1.00 96.88 552 THR A C 1
ATOM 4546 O O . THR A 1 552 ? -3.829 23.102 13.285 1.00 96.88 552 THR A O 1
ATOM 4549 N N . GLU A 1 553 ? -4.131 21.053 12.425 1.00 95.75 553 GLU A N 1
ATOM 4550 C CA . GLU A 1 553 ? -3.869 21.443 11.034 1.00 95.75 553 GLU A CA 1
ATOM 4551 C C . GLU A 1 553 ? -4.930 22.413 10.494 1.00 95.75 553 GLU A C 1
ATOM 4553 O O . GLU A 1 553 ? -4.584 23.392 9.833 1.00 95.75 553 GLU A O 1
ATOM 4558 N N . ILE A 1 554 ? -6.210 22.192 10.813 1.00 95.69 554 ILE A N 1
ATOM 4559 C CA . ILE A 1 554 ? -7.290 23.128 10.475 1.00 95.69 554 ILE A CA 1
ATOM 4560 C C . ILE A 1 554 ? -7.065 24.484 11.157 1.00 95.69 554 ILE A C 1
ATOM 4562 O O . ILE A 1 554 ? -7.171 25.508 10.490 1.00 95.69 554 ILE A O 1
ATOM 4566 N N . ALA A 1 555 ? -6.704 24.524 12.445 1.00 96.19 555 ALA A N 1
ATOM 4567 C CA . ALA A 1 555 ? -6.453 25.781 13.163 1.00 96.19 555 ALA A CA 1
ATOM 4568 C C . ALA A 1 555 ? -5.279 26.589 12.588 1.00 96.19 555 ALA A C 1
ATOM 4570 O O . ALA A 1 555 ? -5.272 27.815 12.686 1.00 96.19 555 ALA A O 1
ATOM 4571 N N . ALA A 1 556 ? -4.294 25.923 11.978 1.00 94.75 556 ALA A N 1
ATOM 4572 C CA . ALA A 1 556 ? -3.212 26.602 11.271 1.00 94.75 556 ALA A CA 1
ATOM 4573 C C . ALA A 1 556 ? -3.700 27.292 9.982 1.00 94.75 556 ALA A C 1
ATOM 4575 O O . ALA A 1 556 ? -3.185 28.351 9.630 1.00 94.75 556 ALA A O 1
ATOM 4576 N N . ARG A 1 557 ? -4.703 26.718 9.299 1.00 94.25 557 ARG A N 1
ATOM 4577 C CA . ARG A 1 557 ? -5.301 27.263 8.063 1.00 94.25 557 ARG A CA 1
ATOM 4578 C C . ARG A 1 557 ? -6.455 28.236 8.308 1.00 94.25 557 ARG A C 1
ATOM 4580 O O . ARG A 1 557 ? -6.684 29.125 7.494 1.00 94.25 557 ARG A O 1
ATOM 4587 N N . VAL A 1 558 ? -7.168 28.087 9.424 1.00 96.56 558 VAL A N 1
ATOM 4588 C CA . VAL A 1 558 ? -8.301 28.930 9.836 1.00 96.56 558 VAL A CA 1
ATOM 4589 C C . VAL A 1 558 ? -8.006 29.512 11.227 1.00 96.56 558 VAL A C 1
ATOM 4591 O O . VAL A 1 558 ? -8.520 29.006 12.230 1.00 96.56 558 VAL A O 1
ATOM 4594 N N . PRO A 1 559 ? -7.149 30.551 11.325 1.00 96.25 559 PRO A N 1
ATOM 4595 C CA . PRO A 1 559 ? -6.702 31.096 12.608 1.00 96.25 559 PRO A CA 1
ATOM 4596 C C . PRO A 1 559 ? -7.840 31.565 13.523 1.00 96.25 559 PRO A C 1
ATOM 4598 O O . PRO A 1 559 ? -7.715 31.493 14.743 1.00 96.25 559 PRO A O 1
ATOM 4601 N N . GLU A 1 560 ? -8.967 32.004 12.957 1.00 97.12 560 GLU A N 1
ATOM 4602 C CA . GLU A 1 560 ? -10.149 32.455 13.700 1.00 97.12 560 GLU A CA 1
ATOM 4603 C C . GLU A 1 560 ? -10.825 31.321 14.485 1.00 97.12 560 GLU A C 1
ATOM 4605 O O . GLU A 1 560 ? -11.499 31.570 15.481 1.00 97.12 560 GLU A O 1
ATOM 4610 N N . ALA A 1 561 ? -10.625 30.065 14.074 1.00 96.81 561 ALA A N 1
ATOM 4611 C CA . ALA A 1 561 ? -11.164 28.896 14.762 1.00 96.81 561 ALA A CA 1
ATOM 4612 C C . ALA A 1 561 ? -10.217 28.331 15.836 1.00 96.81 561 ALA A C 1
ATOM 4614 O O . ALA A 1 561 ? -10.576 27.370 16.519 1.00 96.81 561 ALA A O 1
ATOM 4615 N N . LYS A 1 562 ? -9.019 28.907 16.012 1.00 97.12 562 LYS A N 1
ATOM 4616 C CA . LYS A 1 562 ? -7.961 28.356 16.872 1.00 97.12 562 LYS A CA 1
ATOM 4617 C C . LYS A 1 562 ? -8.409 28.122 18.317 1.00 97.12 562 LYS A C 1
ATOM 4619 O O . LYS A 1 562 ? -8.207 27.025 18.827 1.00 97.12 562 LYS A O 1
ATOM 4624 N N . GLU A 1 563 ? -9.053 29.100 18.953 1.00 97.38 563 GLU A N 1
ATOM 4625 C CA . GLU A 1 563 ? -9.513 28.971 20.348 1.00 97.38 563 GLU A CA 1
ATOM 4626 C C . GLU A 1 563 ? -10.535 27.836 20.516 1.00 97.38 563 GLU A C 1
ATOM 4628 O O . GLU A 1 563 ? -10.470 27.051 21.465 1.00 97.38 563 GLU A O 1
ATOM 4633 N N . PHE A 1 564 ? -11.458 27.704 19.559 1.00 97.69 564 PHE A N 1
ATOM 4634 C CA . PHE A 1 564 ? -12.424 26.607 19.533 1.00 97.69 564 PHE A CA 1
ATOM 4635 C C . PHE A 1 564 ? -11.729 25.251 19.361 1.00 97.69 564 PHE A C 1
ATOM 4637 O O . PHE A 1 564 ? -12.019 24.312 20.103 1.00 97.69 564 PHE A O 1
ATOM 4644 N N . ILE A 1 565 ? -10.789 25.158 18.419 1.00 97.38 565 ILE A N 1
ATOM 4645 C CA . ILE A 1 565 ? -10.025 23.938 18.156 1.00 97.38 565 ILE A CA 1
ATOM 4646 C C . ILE A 1 565 ? -9.206 23.506 19.384 1.00 97.38 565 ILE A C 1
ATOM 4648 O O . ILE A 1 565 ? -9.211 22.333 19.765 1.00 97.38 565 ILE A O 1
ATOM 4652 N N . GLU A 1 566 ? -8.514 24.442 20.030 1.00 97.25 566 GLU A N 1
ATOM 4653 C CA . GLU A 1 566 ? -7.751 24.170 21.250 1.00 97.25 566 GLU A CA 1
ATOM 4654 C C . GLU A 1 566 ? -8.673 23.686 22.378 1.00 97.25 566 GLU A C 1
ATOM 4656 O O . GLU A 1 566 ? -8.347 22.717 23.073 1.00 97.25 566 GLU A O 1
ATOM 4661 N N . SER A 1 567 ? -9.863 24.286 22.504 1.00 97.00 567 SER A N 1
ATOM 4662 C CA . SER A 1 567 ? -10.887 23.845 23.452 1.00 97.00 567 SER A CA 1
ATOM 4663 C C . SER A 1 567 ? -11.313 22.397 23.200 1.00 97.00 567 SER A C 1
ATOM 4665 O O . SER A 1 567 ? -11.233 21.582 24.124 1.00 97.00 567 SER A O 1
ATOM 4667 N N . ILE A 1 568 ? -11.707 22.035 21.971 1.00 96.19 568 ILE A N 1
ATOM 4668 C CA . ILE A 1 568 ? -12.154 20.664 21.670 1.00 96.19 568 ILE A CA 1
ATOM 4669 C C . ILE A 1 568 ? -11.028 19.638 21.857 1.00 96.19 568 ILE A C 1
ATOM 4671 O O . ILE A 1 568 ? -11.256 18.598 22.478 1.00 96.19 568 ILE A O 1
ATOM 4675 N N . ASN A 1 569 ? -9.794 19.950 21.443 1.00 97.81 569 ASN A N 1
ATOM 4676 C CA . ASN A 1 569 ? -8.646 19.054 21.611 1.00 97.81 569 ASN A CA 1
ATOM 4677 C C . ASN A 1 569 ? -8.340 18.793 23.095 1.00 97.81 569 ASN A C 1
ATOM 4679 O O . ASN A 1 569 ? -8.040 17.659 23.478 1.00 97.81 569 ASN A O 1
ATOM 4683 N N . SER A 1 570 ? -8.457 19.818 23.948 1.00 97.62 570 SER A N 1
ATOM 4684 C CA . SER A 1 570 ? -8.183 19.701 25.389 1.00 97.62 570 SER A CA 1
ATOM 4685 C C . SER A 1 570 ? -9.164 18.784 26.132 1.00 97.62 570 SER A C 1
ATOM 4687 O O . SER A 1 570 ? -8.804 18.190 27.148 1.00 97.62 570 SER A O 1
ATOM 4689 N N . ARG A 1 571 ? -10.386 18.630 25.605 1.00 97.38 571 ARG A N 1
ATOM 4690 C CA . ARG A 1 571 ? -11.478 17.836 26.196 1.00 97.38 571 ARG A CA 1
ATOM 4691 C C . ARG A 1 571 ? -11.847 16.593 25.381 1.00 97.38 571 ARG A C 1
ATOM 4693 O O . ARG A 1 571 ? -12.921 16.025 25.576 1.00 97.38 571 ARG A O 1
ATOM 4700 N N . THR A 1 572 ? -10.967 16.182 24.467 1.00 98.31 572 THR A N 1
ATOM 4701 C CA . THR A 1 572 ? -11.118 14.946 23.693 1.00 98.31 572 THR A CA 1
ATOM 4702 C C . THR A 1 572 ? -10.679 13.735 24.521 1.00 98.31 572 THR A C 1
ATOM 4704 O O . THR A 1 572 ? -9.602 13.734 25.126 1.00 98.31 572 THR A O 1
ATOM 4707 N N . TYR A 1 573 ? -11.504 12.699 24.524 1.00 98.31 573 TYR A N 1
ATOM 4708 C CA . TYR A 1 573 ? -11.330 11.404 25.161 1.00 98.31 573 TYR A CA 1
ATOM 4709 C C . TYR A 1 573 ? -11.252 10.319 24.083 1.00 98.31 573 TYR A C 1
ATOM 4711 O O . TYR A 1 573 ? -12.042 10.322 23.138 1.00 98.31 573 TYR A O 1
ATOM 4719 N N . ASP A 1 574 ? -10.290 9.411 24.225 1.00 97.94 574 ASP A N 1
ATOM 4720 C CA . ASP A 1 574 ? -10.081 8.304 23.295 1.00 97.94 574 ASP A CA 1
ATOM 4721 C C . ASP A 1 574 ? -10.798 7.050 23.810 1.00 97.94 574 ASP A C 1
ATOM 4723 O O . ASP A 1 574 ? -10.357 6.433 24.778 1.00 97.94 574 ASP A O 1
ATOM 4727 N N . LEU A 1 575 ? -11.903 6.651 23.179 1.00 98.00 575 LEU A N 1
ATOM 4728 C CA . LEU A 1 575 ? -12.646 5.461 23.603 1.00 98.00 575 LEU A CA 1
ATOM 4729 C C . LEU A 1 575 ? -11.863 4.163 23.344 1.00 98.00 575 LEU A C 1
ATOM 4731 O O . LEU A 1 575 ? -12.067 3.161 24.035 1.00 98.00 575 LEU A O 1
ATOM 4735 N N . MET A 1 576 ? -10.929 4.173 22.387 1.00 97.56 576 MET A N 1
ATOM 4736 C CA . MET A 1 576 ? -10.076 3.022 22.097 1.00 97.56 576 MET A CA 1
ATOM 4737 C C . MET A 1 576 ? -9.090 2.735 23.241 1.00 97.56 576 MET A C 1
ATOM 4739 O O . MET A 1 576 ? -8.603 1.601 23.352 1.00 97.56 576 MET A O 1
ATOM 4743 N N . ASP A 1 577 ? -8.809 3.705 24.121 1.00 97.38 577 ASP A N 1
ATOM 4744 C CA . ASP A 1 577 ? -7.888 3.526 25.248 1.00 97.38 577 ASP A CA 1
ATOM 4745 C C . ASP A 1 577 ? -8.340 2.417 26.202 1.00 97.38 577 ASP A C 1
ATOM 4747 O O . ASP A 1 577 ? -7.492 1.678 26.697 1.00 97.38 577 ASP A O 1
ATOM 4751 N N . ILE A 1 578 ? -9.648 2.213 26.394 1.00 97.94 578 ILE A N 1
ATOM 4752 C CA . ILE A 1 578 ? -10.190 1.117 27.219 1.00 97.94 578 ILE A CA 1
ATOM 4753 C C . ILE A 1 578 ? -9.670 -0.246 26.731 1.00 97.94 578 ILE A C 1
ATOM 4755 O O . ILE A 1 578 ? -9.260 -1.105 27.519 1.00 97.94 578 ILE A O 1
ATOM 4759 N N . PHE A 1 579 ? -9.628 -0.435 25.412 1.00 97.75 579 PHE A N 1
ATOM 4760 C CA . PHE A 1 579 ? -9.163 -1.669 24.781 1.00 97.75 579 PHE A CA 1
ATOM 4761 C C . PHE A 1 579 ? -7.636 -1.716 24.691 1.00 97.75 579 PHE A C 1
ATOM 4763 O O . PHE A 1 579 ? -7.026 -2.759 24.935 1.00 97.75 579 PHE A O 1
ATOM 4770 N N . THR A 1 580 ? -6.985 -0.588 24.398 1.00 96.38 580 THR A N 1
ATOM 4771 C CA . THR A 1 580 ? -5.516 -0.501 24.322 1.00 96.38 580 THR A CA 1
ATOM 4772 C C . THR A 1 580 ? -4.865 -0.766 25.680 1.00 96.38 580 THR A C 1
ATOM 4774 O O . THR A 1 580 ? -3.894 -1.518 25.751 1.00 96.38 580 THR A O 1
ATOM 4777 N N . LYS A 1 581 ? -5.457 -0.255 26.767 1.00 97.31 581 LYS A N 1
ATOM 4778 C CA . LYS A 1 581 ? -5.074 -0.526 28.164 1.00 97.31 581 LYS A CA 1
ATOM 4779 C C . LYS A 1 581 ? -5.479 -1.926 28.649 1.00 97.31 581 LYS A C 1
ATOM 4781 O O . LYS A 1 581 ? -5.181 -2.287 29.783 1.00 97.31 581 LYS A O 1
ATOM 4786 N N . GLN A 1 582 ? -6.112 -2.733 27.791 1.00 97.56 582 GLN A N 1
ATOM 4787 C CA . GLN A 1 582 ? -6.528 -4.112 28.066 1.00 97.56 582 GLN A CA 1
ATOM 4788 C C . GLN A 1 582 ? -7.566 -4.243 29.198 1.00 97.56 582 GLN A C 1
ATOM 4790 O O . GLN A 1 582 ? -7.653 -5.300 29.821 1.00 97.56 582 GLN A O 1
ATOM 4795 N N . HIS A 1 583 ? -8.379 -3.210 29.455 1.00 97.94 583 HIS A N 1
ATOM 4796 C CA . HIS A 1 583 ? -9.474 -3.290 30.433 1.00 97.94 583 HIS A CA 1
ATOM 4797 C C . HIS A 1 583 ? -10.640 -4.148 29.932 1.00 97.94 583 HIS A C 1
ATOM 4799 O O . HIS A 1 583 ? -11.388 -4.700 30.732 1.00 97.94 583 HIS A O 1
ATOM 4805 N N . TYR A 1 584 ? -10.770 -4.299 28.613 1.00 98.19 584 TYR A N 1
ATOM 4806 C CA . TYR A 1 584 ? -11.699 -5.227 27.982 1.00 98.19 584 TYR A CA 1
ATOM 4807 C C . TYR A 1 584 ? -10.990 -5.972 26.846 1.00 98.19 584 TYR A C 1
ATOM 4809 O O . TYR A 1 584 ? -10.541 -5.365 25.872 1.00 98.19 584 TYR A O 1
ATOM 4817 N N . VAL A 1 585 ? -10.902 -7.298 26.946 1.00 97.94 585 VAL A N 1
ATOM 4818 C CA . VAL A 1 585 ? -10.285 -8.162 25.933 1.00 97.94 585 VAL A CA 1
ATOM 4819 C C . VAL A 1 585 ? -11.246 -9.281 25.559 1.00 97.94 585 VAL A C 1
ATOM 4821 O O . VAL A 1 585 ? -11.701 -10.049 26.406 1.00 97.94 585 VAL A O 1
ATOM 4824 N N . HIS A 1 586 ? -11.504 -9.405 24.259 1.00 97.75 586 HIS A N 1
ATOM 4825 C CA . HIS A 1 586 ? -12.334 -10.453 23.683 1.00 97.75 586 HIS A CA 1
ATOM 4826 C C . HIS A 1 586 ? -11.545 -11.275 22.662 1.00 97.75 586 HIS A C 1
ATOM 4828 O O . HIS A 1 586 ? -10.738 -10.735 21.903 1.00 97.75 586 HIS A O 1
ATOM 4834 N N . LYS A 1 587 ? -11.817 -12.582 22.576 1.00 96.19 587 LYS A N 1
ATOM 4835 C CA . LYS A 1 587 ? -11.160 -13.474 21.604 1.00 96.19 587 LYS A CA 1
ATOM 4836 C C . LYS A 1 587 ? -11.342 -13.012 20.149 1.00 96.19 587 LYS A C 1
ATOM 4838 O O . LYS A 1 587 ? -10.413 -13.092 19.348 1.00 96.19 587 LYS A O 1
ATOM 4843 N N . ASP A 1 588 ? -12.518 -12.472 19.823 1.00 95.88 588 ASP A N 1
ATOM 4844 C CA . ASP A 1 588 ? -12.876 -12.082 18.451 1.00 95.88 588 ASP A CA 1
ATOM 4845 C C . ASP A 1 588 ? -12.274 -10.735 18.032 1.00 95.88 588 ASP A C 1
ATOM 4847 O O . ASP A 1 588 ? -12.215 -10.435 16.839 1.00 95.88 588 ASP A O 1
ATOM 4851 N N . PHE A 1 589 ? -11.699 -9.983 18.979 1.00 95.88 589 PHE A N 1
ATOM 4852 C CA . PHE A 1 589 ? -10.837 -8.843 18.656 1.00 95.88 589 PHE A CA 1
ATOM 4853 C C . PHE A 1 589 ? -9.555 -9.291 17.955 1.00 95.88 589 PHE A C 1
ATOM 4855 O O . PHE A 1 589 ? -8.939 -8.517 17.223 1.00 95.88 589 PHE A O 1
ATOM 4862 N N . LYS A 1 590 ? -9.133 -10.545 18.184 1.00 94.31 590 LYS A N 1
ATOM 4863 C CA . LYS A 1 590 ? -7.903 -11.128 17.638 1.00 94.31 590 LYS A CA 1
ATOM 4864 C C . LYS A 1 590 ? -6.668 -10.255 17.897 1.00 94.31 590 LYS A C 1
ATOM 4866 O O . LYS A 1 590 ? -5.812 -10.110 17.032 1.00 94.31 590 LYS A O 1
ATOM 4871 N N . GLY A 1 591 ? -6.607 -9.644 19.082 1.00 93.00 591 GLY A N 1
ATOM 4872 C CA . GLY A 1 591 ? -5.523 -8.745 19.485 1.00 93.00 591 GLY A CA 1
ATOM 4873 C C . GLY A 1 591 ? -5.541 -7.362 18.824 1.00 93.00 591 GLY A C 1
ATOM 4874 O O . GLY A 1 591 ? -4.580 -6.616 18.990 1.00 93.00 591 GLY A O 1
ATOM 4875 N N . SER A 1 592 ? -6.582 -7.007 18.068 1.00 94.44 592 SER A N 1
ATOM 4876 C CA . SER A 1 592 ? -6.763 -5.675 17.482 1.00 94.44 592 SER A CA 1
ATOM 4877 C C . SER A 1 592 ? -7.696 -4.823 18.337 1.00 94.44 592 SER A C 1
ATOM 4879 O O . SER A 1 592 ? -8.686 -5.318 18.860 1.00 94.44 592 SER A O 1
ATOM 4881 N N . THR A 1 593 ? -7.413 -3.527 18.418 1.00 95.88 593 THR A N 1
ATOM 4882 C CA . THR A 1 593 ? -8.270 -2.523 19.067 1.00 95.88 593 THR A CA 1
ATOM 4883 C C . THR A 1 593 ? -8.979 -1.622 18.053 1.00 95.88 593 THR A C 1
ATOM 4885 O O . THR A 1 593 ? -9.592 -0.631 18.428 1.00 95.88 593 THR A O 1
ATOM 4888 N N . SER A 1 594 ? -8.906 -1.941 16.755 1.00 93.06 594 SER A N 1
ATOM 4889 C CA . SER A 1 594 ? -9.637 -1.184 15.731 1.00 93.06 594 SER A CA 1
ATOM 4890 C C . SER A 1 594 ? -11.148 -1.317 15.923 1.00 93.06 594 SER A C 1
ATOM 4892 O O . SER A 1 594 ? -11.640 -2.398 16.264 1.00 93.06 594 SER A O 1
ATOM 4894 N N . ILE A 1 595 ? -11.894 -0.251 15.629 1.00 92.38 595 ILE A N 1
ATOM 4895 C CA . ILE A 1 595 ? -13.354 -0.245 15.772 1.00 92.38 595 ILE A CA 1
ATOM 4896 C C . ILE A 1 595 ? -14.003 -1.370 14.959 1.00 92.38 595 ILE A C 1
ATOM 4898 O O . ILE A 1 595 ? -14.865 -2.075 15.465 1.00 92.38 595 ILE A O 1
ATOM 4902 N N . LYS A 1 596 ? -13.470 -1.681 13.771 1.00 88.81 596 LYS A N 1
ATOM 4903 C CA . LYS A 1 596 ? -13.927 -2.780 12.898 1.00 88.81 596 LYS A CA 1
ATOM 4904 C C . LYS A 1 596 ? -13.778 -4.182 13.506 1.00 88.81 596 LYS A C 1
ATOM 4906 O O . LYS A 1 596 ? -14.335 -5.145 12.980 1.00 88.81 596 LYS A O 1
ATOM 4911 N N . LYS A 1 597 ? -12.987 -4.332 14.572 1.00 92.88 597 LYS A N 1
ATOM 4912 C CA . LYS A 1 597 ? -12.841 -5.582 15.337 1.00 92.88 597 LYS A CA 1
ATOM 4913 C C . LYS A 1 597 ? -13.604 -5.550 16.653 1.00 92.88 597 LYS A C 1
ATOM 4915 O O . LYS A 1 597 ? -14.057 -6.603 17.091 1.00 92.88 597 LYS A O 1
ATOM 4920 N N . VAL A 1 598 ? -13.769 -4.371 17.247 1.00 95.75 598 VAL A N 1
ATOM 4921 C CA . VAL A 1 598 ? -14.478 -4.199 18.518 1.00 95.75 598 VAL A CA 1
ATOM 4922 C C . VAL A 1 598 ? -15.993 -4.101 18.326 1.00 95.75 598 VAL A C 1
ATOM 4924 O O . VAL A 1 598 ? -16.740 -4.827 18.984 1.00 95.75 598 VAL A O 1
ATOM 4927 N N . GLN A 1 599 ? -16.451 -3.269 17.388 1.00 94.62 599 GLN A N 1
ATOM 4928 C CA . GLN A 1 599 ? -17.865 -3.031 17.098 1.00 94.62 599 GLN A CA 1
ATOM 4929 C C . GLN A 1 599 ? -18.647 -4.328 16.843 1.00 94.62 599 GLN A C 1
ATOM 4931 O O . GLN A 1 599 ? -19.687 -4.480 17.474 1.00 94.62 599 GLN A O 1
ATOM 4936 N N . PRO A 1 600 ? -18.187 -5.300 16.025 1.00 94.25 600 PRO A N 1
ATOM 4937 C CA . PRO A 1 600 ? -18.987 -6.499 15.762 1.00 94.25 600 PRO A CA 1
ATOM 4938 C C . PRO A 1 600 ? -19.231 -7.382 16.992 1.00 94.25 600 PRO A C 1
ATOM 4940 O O . PRO A 1 600 ? -20.104 -8.244 16.953 1.00 94.25 600 PRO A O 1
ATOM 4943 N N . VAL A 1 601 ? -18.435 -7.214 18.052 1.00 95.00 601 VAL A N 1
ATOM 4944 C CA . VAL A 1 601 ? -18.564 -7.967 19.306 1.00 95.00 601 VAL A CA 1
ATOM 4945 C C . VAL A 1 601 ? -19.491 -7.247 20.276 1.00 95.00 601 VAL A C 1
ATOM 4947 O O . VAL A 1 601 ? -20.352 -7.888 20.868 1.00 95.00 601 VAL A O 1
ATOM 4950 N N . LEU A 1 602 ? -19.301 -5.937 20.456 1.00 95.81 602 LEU A N 1
ATOM 4951 C CA . LEU A 1 602 ? -20.065 -5.159 21.433 1.00 95.81 602 LEU A CA 1
ATOM 4952 C C . LEU A 1 602 ? -21.404 -4.676 20.868 1.00 95.81 602 LEU A C 1
ATOM 4954 O O . LEU A 1 602 ? -22.407 -4.724 21.558 1.00 95.81 602 LEU A O 1
ATOM 4958 N N . ALA A 1 603 ? -21.462 -4.297 19.597 1.00 94.31 603 ALA A N 1
ATOM 4959 C CA . ALA A 1 603 ? -22.670 -3.798 18.943 1.00 94.31 603 ALA A CA 1
ATOM 4960 C C . ALA A 1 603 ? -23.028 -4.639 17.698 1.00 94.31 603 ALA A C 1
ATOM 4962 O O . ALA A 1 603 ? -23.060 -4.097 16.591 1.00 94.31 603 ALA A O 1
ATOM 4963 N N . PRO A 1 604 ? -23.252 -5.965 17.824 1.00 92.50 604 PRO A N 1
ATOM 4964 C CA . PRO A 1 604 ? -23.412 -6.891 16.692 1.00 92.50 604 PRO A CA 1
ATOM 4965 C C . PRO A 1 604 ? -24.596 -6.575 15.762 1.00 92.50 604 PRO A C 1
ATOM 4967 O O . PRO A 1 604 ? -24.630 -7.037 14.620 1.00 92.50 604 PRO A O 1
ATOM 4970 N N . GLU A 1 605 ? -25.577 -5.807 16.229 1.00 89.88 605 GLU A N 1
ATOM 4971 C CA . GLU A 1 605 ? -26.709 -5.323 15.438 1.00 89.88 605 GLU A CA 1
ATOM 4972 C C . GLU A 1 605 ? -26.321 -4.269 14.390 1.00 89.88 605 GLU A C 1
ATOM 4974 O O . GLU A 1 605 ? -27.054 -4.083 13.415 1.00 89.88 605 GLU A O 1
ATOM 4979 N N . LEU A 1 606 ? -25.175 -3.599 14.554 1.00 88.19 606 LEU A N 1
ATOM 4980 C CA . LEU A 1 606 ? -24.617 -2.705 13.543 1.00 88.19 606 LEU A CA 1
ATOM 4981 C C . LEU A 1 606 ? -23.807 -3.525 12.531 1.00 88.19 606 LEU A C 1
ATOM 4983 O O . LEU A 1 606 ? -22.995 -4.379 12.895 1.00 88.19 606 LEU A O 1
ATOM 4987 N N . SER A 1 607 ? -24.029 -3.294 11.235 1.00 80.06 607 SER A N 1
ATOM 4988 C CA . SER A 1 607 ? -23.367 -4.074 10.188 1.00 80.06 607 SER A CA 1
ATOM 4989 C C . SER A 1 607 ? -23.009 -3.246 8.961 1.00 80.06 607 SER A C 1
ATOM 4991 O O . SER A 1 607 ? -23.887 -2.737 8.270 1.00 80.06 607 SER A O 1
ATOM 4993 N N . TYR A 1 608 ? -21.718 -3.244 8.624 1.00 73.75 608 TYR A N 1
ATOM 4994 C CA . TYR A 1 608 ? -21.178 -2.641 7.400 1.00 73.75 608 TYR A CA 1
ATOM 4995 C C . TYR A 1 608 ? -21.523 -3.427 6.129 1.00 73.75 608 TYR A C 1
ATOM 4997 O O . TYR A 1 608 ? -21.416 -2.898 5.032 1.00 73.75 608 TYR A O 1
ATOM 5005 N N . LYS A 1 609 ? -21.964 -4.690 6.245 1.00 73.31 609 LYS A N 1
ATOM 5006 C CA . LYS A 1 609 ? -22.161 -5.591 5.090 1.00 73.31 609 LYS A CA 1
ATOM 5007 C C . LYS A 1 609 ? -23.214 -5.112 4.087 1.00 73.31 609 LYS A C 1
ATOM 5009 O O . LYS A 1 609 ? -23.280 -5.647 2.987 1.00 73.31 609 LYS A O 1
ATOM 5014 N N . LYS A 1 610 ? -24.082 -4.185 4.496 1.00 72.75 610 LYS A N 1
ATOM 5015 C CA . LYS A 1 610 ? -25.153 -3.625 3.662 1.00 72.75 610 LYS A CA 1
ATOM 5016 C C . LYS A 1 610 ? -24.798 -2.259 3.071 1.00 72.75 610 LYS A C 1
ATOM 5018 O O . LYS A 1 610 ? -25.587 -1.745 2.289 1.00 72.75 610 LYS A O 1
ATOM 5023 N N . LEU A 1 611 ? -23.653 -1.685 3.446 1.00 78.81 611 LEU A N 1
ATOM 5024 C CA . LEU A 1 611 ? -23.207 -0.391 2.949 1.00 78.81 611 LEU A CA 1
ATOM 5025 C C . LEU A 1 611 ? -22.457 -0.550 1.628 1.00 78.81 611 LEU A C 1
ATOM 5027 O O . LEU A 1 611 ? -21.711 -1.517 1.438 1.00 78.81 611 LEU A O 1
ATOM 5031 N N . ALA A 1 612 ? -22.635 0.427 0.738 1.00 77.06 612 ALA A N 1
ATOM 5032 C CA . ALA A 1 612 ? -21.868 0.521 -0.500 1.00 77.06 612 ALA A CA 1
ATOM 5033 C C . ALA A 1 612 ? -20.387 0.840 -0.225 1.00 77.06 612 ALA A C 1
ATOM 5035 O O . ALA A 1 612 ? -19.509 0.321 -0.906 1.00 77.06 612 ALA A O 1
ATOM 5036 N N . ILE A 1 613 ? -20.111 1.636 0.814 1.00 77.81 613 ILE A N 1
ATOM 5037 C CA . ILE A 1 613 ? -18.763 1.962 1.292 1.00 77.81 613 ILE A CA 1
ATOM 5038 C C . ILE A 1 613 ? -18.520 1.210 2.601 1.00 77.81 613 ILE A C 1
ATOM 5040 O O . ILE A 1 613 ? -19.314 1.303 3.535 1.00 77.81 613 ILE A O 1
ATOM 5044 N N . GLN A 1 614 ? -17.436 0.435 2.659 1.00 75.88 614 GLN A N 1
ATOM 5045 C CA . GLN A 1 614 ? -17.121 -0.440 3.802 1.00 75.88 614 GLN A CA 1
ATOM 5046 C C . GLN A 1 614 ? -15.742 -0.144 4.417 1.00 75.88 614 GLN A C 1
ATOM 5048 O O . GLN A 1 614 ? -15.374 -0.697 5.463 1.00 75.88 614 GLN A O 1
ATOM 5053 N N . GLU A 1 615 ? -14.967 0.749 3.799 1.00 77.38 615 GLU A N 1
ATOM 5054 C CA . GLU A 1 615 ? -13.691 1.208 4.328 1.00 77.38 615 GLU A CA 1
ATOM 5055 C C . GLU A 1 615 ? -13.309 2.628 3.908 1.00 77.38 615 GLU A C 1
ATOM 5057 O O . GLU A 1 615 ? -13.748 3.126 2.874 1.00 77.38 615 GLU A O 1
ATOM 5062 N N . GLY A 1 616 ? -12.443 3.255 4.715 1.00 71.12 616 GLY A N 1
ATOM 5063 C CA . GLY A 1 616 ? -12.011 4.640 4.524 1.00 71.12 616 GLY A CA 1
ATOM 5064 C C . GLY A 1 616 ? -11.296 4.883 3.194 1.00 71.12 616 GLY A C 1
ATOM 5065 O O . GLY A 1 616 ? -11.504 5.921 2.585 1.00 71.12 616 GLY A O 1
ATOM 5066 N N . GLY A 1 617 ? -10.541 3.911 2.662 1.00 72.75 617 GLY A N 1
ATOM 5067 C CA . GLY A 1 617 ? -9.929 4.040 1.328 1.00 72.75 617 GLY A CA 1
ATOM 5068 C C . GLY A 1 617 ? -10.970 4.223 0.211 1.00 72.75 617 GLY A C 1
ATOM 5069 O O . GLY A 1 617 ? -10.829 5.089 -0.659 1.00 72.75 617 GLY A O 1
ATOM 5070 N N . THR A 1 618 ? -12.071 3.470 0.273 1.00 77.12 618 THR A N 1
ATOM 5071 C CA . THR A 1 618 ? -13.213 3.634 -0.636 1.00 77.12 618 THR A CA 1
ATOM 5072 C C . THR A 1 618 ? -13.928 4.973 -0.403 1.00 77.12 618 THR A C 1
ATOM 5074 O O . THR A 1 618 ? -14.367 5.600 -1.366 1.00 77.12 618 THR A O 1
ATOM 5077 N N . ALA A 1 619 ? -14.014 5.465 0.839 1.00 79.00 619 ALA A N 1
ATOM 5078 C CA . ALA A 1 619 ? -14.575 6.789 1.138 1.00 79.00 619 ALA A CA 1
ATOM 5079 C C . ALA A 1 619 ? -13.724 7.927 0.538 1.00 79.00 619 ALA A C 1
ATOM 5081 O O . ALA A 1 619 ? -14.252 8.794 -0.160 1.00 79.00 619 ALA A O 1
ATOM 5082 N N . SER A 1 620 ? -12.402 7.878 0.722 1.00 82.88 620 SER A N 1
ATOM 5083 C CA . SER A 1 620 ? -11.423 8.809 0.149 1.00 82.88 620 SER A CA 1
ATOM 5084 C C . SER A 1 620 ? -11.517 8.895 -1.383 1.00 82.88 620 SER A C 1
ATOM 5086 O O . SER A 1 620 ? -11.612 9.988 -1.941 1.00 82.88 620 SER A O 1
ATOM 5088 N N . SER A 1 621 ? -11.544 7.755 -2.080 1.00 81.25 621 SER A N 1
ATOM 5089 C CA . SER A 1 621 ? -11.673 7.723 -3.549 1.00 81.25 621 SER A CA 1
ATOM 5090 C C . SER A 1 621 ? -13.069 8.142 -4.036 1.00 81.25 621 SER A C 1
ATOM 5092 O O . SER A 1 621 ? -13.203 8.773 -5.088 1.00 81.25 621 SER A O 1
ATOM 5094 N N . SER A 1 622 ? -14.118 7.858 -3.259 1.00 86.50 622 SER A N 1
ATOM 5095 C CA . SER A 1 622 ? -15.485 8.326 -3.529 1.00 86.50 622 SER A CA 1
ATOM 5096 C C . SER A 1 622 ? -15.603 9.847 -3.438 1.00 86.50 622 SER A C 1
ATOM 5098 O O . SER A 1 622 ? -16.276 10.462 -4.267 1.00 86.50 622 SER A O 1
ATOM 5100 N N . TRP A 1 623 ? -14.895 10.475 -2.497 1.00 91.25 623 TRP A N 1
ATOM 5101 C CA . TRP A 1 623 ? -14.869 11.930 -2.374 1.00 91.25 623 TRP A CA 1
ATOM 5102 C C . TRP A 1 623 ? -14.307 12.616 -3.628 1.00 91.25 623 TRP A C 1
ATOM 5104 O O . TRP A 1 623 ? -14.911 13.566 -4.128 1.00 91.25 623 TRP A O 1
ATOM 5114 N N . LEU A 1 624 ? -13.218 12.093 -4.206 1.00 87.19 624 LEU A N 1
ATOM 5115 C CA . LEU A 1 624 ? -12.649 12.625 -5.454 1.00 87.19 624 LEU A CA 1
ATOM 5116 C C . LEU A 1 624 ? -13.661 12.604 -6.611 1.00 87.19 624 LEU A C 1
ATOM 5118 O O . LEU A 1 624 ? -13.825 13.600 -7.323 1.00 87.19 624 LEU A O 1
ATOM 5122 N N . LYS A 1 625 ? -14.401 11.494 -6.745 1.00 86.88 625 LYS A N 1
ATOM 5123 C CA . LYS A 1 625 ? -15.485 11.347 -7.730 1.00 86.88 625 LYS A CA 1
ATOM 5124 C C . LYS A 1 625 ? -16.605 12.365 -7.488 1.00 86.88 625 LYS A C 1
ATOM 5126 O O . LYS A 1 625 ? -17.118 12.962 -8.439 1.00 86.88 625 LYS A O 1
ATOM 5131 N N . LEU A 1 626 ? -16.969 12.596 -6.223 1.00 89.62 626 LEU A N 1
ATOM 5132 C CA . LEU A 1 626 ? -18.020 13.539 -5.831 1.00 89.62 626 LEU A CA 1
ATOM 5133 C C . LEU A 1 626 ? -17.682 14.975 -6.258 1.00 89.62 626 LEU A C 1
ATOM 5135 O O . LEU A 1 626 ? -18.494 15.621 -6.932 1.00 89.62 626 LEU A O 1
ATOM 5139 N N . ILE A 1 627 ? -16.460 15.436 -5.976 1.00 89.12 627 ILE A N 1
ATOM 5140 C CA . ILE A 1 627 ? -16.000 16.792 -6.322 1.00 89.12 627 ILE A CA 1
ATOM 5141 C C . ILE A 1 627 ? -15.689 16.971 -7.820 1.00 89.12 627 ILE A C 1
ATOM 5143 O O . ILE A 1 627 ? -15.304 18.054 -8.251 1.00 89.12 627 ILE A O 1
ATOM 5147 N N . GLY A 1 628 ? -15.901 15.938 -8.646 1.00 76.19 628 GLY A N 1
ATOM 5148 C CA . GLY A 1 628 ? -15.759 16.018 -10.102 1.00 76.19 628 GLY A CA 1
ATOM 5149 C C . GLY A 1 628 ? -14.321 15.914 -10.603 1.00 76.19 628 GLY A C 1
ATOM 5150 O O . GLY A 1 628 ? -14.061 16.285 -11.746 1.00 76.19 628 GLY A O 1
ATOM 5151 N N . ARG A 1 629 ? -13.399 15.393 -9.786 1.00 64.69 629 ARG A N 1
ATOM 5152 C CA . ARG A 1 629 ? -12.093 14.965 -10.277 1.00 64.69 629 ARG A CA 1
ATOM 5153 C C . ARG A 1 629 ? -12.256 13.521 -10.759 1.00 64.69 629 ARG A C 1
ATOM 5155 O O . ARG A 1 629 ? -12.556 12.653 -9.936 1.00 64.69 629 ARG A O 1
ATOM 5162 N N . PRO A 1 630 ? -12.141 13.234 -12.067 1.00 43.88 630 PRO A N 1
ATOM 5163 C CA . PRO A 1 630 ? -12.082 11.847 -12.491 1.00 43.88 630 PRO A CA 1
ATOM 5164 C C . PRO A 1 630 ? -10.866 11.208 -11.809 1.00 43.88 630 PRO A C 1
ATOM 5166 O O . PRO A 1 630 ? -9.836 11.868 -11.638 1.00 43.88 630 PRO A O 1
ATOM 5169 N N . ALA A 1 631 ? -10.980 9.937 -11.416 1.00 41.22 631 ALA A N 1
ATOM 5170 C CA . ALA A 1 631 ? -9.777 9.123 -11.279 1.00 41.22 631 ALA A CA 1
ATOM 5171 C C . ALA A 1 631 ? -8.972 9.308 -12.580 1.00 41.22 631 ALA A C 1
ATOM 5173 O O . ALA A 1 631 ? -9.607 9.417 -13.642 1.00 41.22 631 ALA A O 1
ATOM 5174 N N . PRO A 1 632 ? -7.630 9.426 -12.537 1.00 34.94 632 PRO A N 1
ATOM 5175 C CA . PRO A 1 632 ? -6.835 9.345 -13.756 1.00 34.94 632 PRO A CA 1
ATOM 5176 C C . PRO A 1 632 ? -7.386 8.174 -14.567 1.00 34.94 632 PRO A C 1
ATOM 5178 O O . PRO A 1 632 ? -7.608 7.110 -13.990 1.00 34.94 632 PRO A O 1
ATOM 5181 N N . GLN A 1 633 ? -7.745 8.418 -15.834 1.00 30.06 633 GLN A N 1
ATOM 5182 C CA . GLN A 1 633 ? -8.268 7.367 -16.707 1.00 30.06 633 GLN A CA 1
ATOM 5183 C C . GLN A 1 633 ? -7.392 6.138 -16.521 1.00 30.06 633 GLN A C 1
ATOM 5185 O O . GLN A 1 633 ? -6.173 6.311 -16.483 1.00 30.06 633 GLN A O 1
ATOM 5190 N N . ASP A 1 634 ? -8.020 4.965 -16.358 1.00 30.72 634 ASP A N 1
ATOM 5191 C CA . ASP A 1 634 ? -7.328 3.683 -16.399 1.00 30.72 634 ASP A CA 1
ATOM 5192 C C . ASP A 1 634 ? -6.302 3.787 -17.527 1.00 30.72 634 ASP A C 1
ATOM 5194 O O . ASP A 1 634 ? -6.666 3.864 -18.705 1.00 30.72 634 ASP A O 1
ATOM 5198 N N . ASP A 1 635 ? -5.027 3.902 -17.158 1.00 34.09 635 ASP A N 1
ATOM 5199 C CA . ASP A 1 635 ? -3.969 3.694 -18.118 1.00 34.09 635 ASP A CA 1
ATOM 5200 C C . ASP A 1 635 ? -4.245 2.281 -18.647 1.00 34.09 635 ASP A C 1
ATOM 5202 O O . ASP A 1 635 ? -4.428 1.364 -17.829 1.00 34.09 635 ASP A O 1
ATOM 5206 N N . PRO A 1 636 ? -4.336 2.057 -19.967 1.00 31.77 636 PRO A N 1
ATOM 5207 C CA . PRO A 1 636 ? -4.395 0.699 -20.492 1.00 31.77 636 PRO A CA 1
ATOM 5208 C C . PRO A 1 636 ? -3.267 -0.198 -19.932 1.00 31.77 636 PRO A C 1
ATOM 5210 O O . PRO A 1 636 ? -3.386 -1.419 -20.006 1.00 31.77 636 PRO A O 1
ATOM 5213 N N . ASP A 1 637 ? -2.229 0.379 -19.305 1.00 39.34 637 ASP A N 1
ATOM 5214 C CA . ASP A 1 637 ? -1.145 -0.309 -18.600 1.00 39.34 637 ASP A CA 1
ATOM 5215 C C . ASP A 1 637 ? -1.443 -0.768 -17.147 1.00 39.34 637 ASP A C 1
ATOM 5217 O O . ASP A 1 637 ? -0.534 -1.186 -16.427 1.00 39.34 637 ASP A O 1
ATOM 5221 N N . SER A 1 638 ? -2.710 -0.851 -16.702 1.00 33.28 638 SER A N 1
ATOM 5222 C CA . SER A 1 638 ? -3.050 -1.727 -15.554 1.00 33.28 638 SER A CA 1
ATOM 5223 C C . SER A 1 638 ? -2.851 -3.227 -15.870 1.00 33.28 638 SER A C 1
ATOM 5225 O O . SER A 1 638 ? -3.123 -4.095 -15.034 1.00 33.28 638 SER A O 1
ATOM 5227 N N . SER A 1 639 ? -2.332 -3.558 -17.057 1.00 30.55 639 SER A N 1
ATOM 5228 C CA . SER A 1 639 ? -1.858 -4.875 -17.486 1.00 30.55 639 SER A CA 1
ATOM 5229 C C . SER A 1 639 ? -0.563 -5.338 -16.799 1.00 30.55 639 SER A C 1
ATOM 5231 O O . SER A 1 639 ? 0.323 -5.916 -17.423 1.00 30.55 639 SER A O 1
ATOM 5233 N N . VAL A 1 640 ? -0.492 -5.229 -15.469 1.00 33.00 640 VAL A N 1
ATOM 5234 C CA . VAL A 1 640 ? 0.341 -6.152 -14.668 1.00 33.00 640 VAL A CA 1
ATOM 5235 C C . VAL A 1 640 ? -0.334 -7.536 -14.556 1.00 33.00 640 VAL A C 1
ATOM 5237 O O . VAL A 1 640 ? 0.178 -8.445 -13.899 1.00 33.00 640 VAL A O 1
ATOM 5240 N N . ILE A 1 641 ? -1.455 -7.755 -15.248 1.00 30.67 641 ILE A N 1
ATOM 5241 C CA . ILE A 1 641 ? -1.925 -9.092 -15.611 1.00 30.67 641 ILE A CA 1
ATOM 5242 C C . ILE A 1 641 ? -1.068 -9.560 -16.789 1.00 30.67 641 ILE A C 1
ATOM 5244 O O . ILE A 1 641 ? -1.106 -8.978 -17.870 1.00 30.67 641 ILE A O 1
ATOM 5248 N N . ALA A 1 642 ? -0.260 -10.592 -16.545 1.00 28.25 642 ALA A N 1
ATOM 5249 C CA . ALA A 1 642 ? 0.545 -11.264 -17.557 1.00 28.25 642 ALA A CA 1
ATOM 5250 C C . ALA A 1 642 ? -0.263 -11.532 -18.850 1.00 28.25 642 ALA A C 1
ATOM 5252 O O . ALA A 1 642 ? -1.469 -11.780 -18.771 1.00 28.25 642 ALA A O 1
ATOM 5253 N N . PRO A 1 643 ? 0.373 -11.543 -20.037 1.00 23.86 643 PRO A N 1
ATOM 5254 C CA . PRO A 1 643 ? -0.308 -11.865 -21.286 1.00 23.86 643 PRO A CA 1
ATOM 5255 C C . PRO A 1 643 ? -0.879 -13.287 -21.194 1.00 23.86 643 PRO A C 1
ATOM 5257 O O . PRO A 1 643 ? -0.138 -14.270 -21.241 1.00 23.86 643 PRO A O 1
ATOM 5260 N N . GLY A 1 644 ? -2.195 -13.399 -21.005 1.00 27.22 644 GLY A N 1
ATOM 5261 C CA . GLY A 1 644 ? -2.828 -14.695 -20.779 1.00 27.22 644 GLY A CA 1
ATOM 5262 C C . GLY A 1 644 ? -4.308 -14.716 -20.403 1.00 27.22 644 GLY A C 1
ATOM 5263 O O . GLY A 1 644 ? -4.849 -15.812 -20.377 1.00 27.22 644 GLY A O 1
ATOM 5264 N N . ASP A 1 645 ? -4.982 -13.587 -20.153 1.00 30.47 645 ASP A N 1
ATOM 5265 C CA . ASP A 1 645 ? -6.423 -13.592 -19.853 1.00 30.47 645 ASP A CA 1
ATOM 5266 C C . ASP A 1 645 ? -7.279 -13.726 -21.138 1.00 30.47 645 ASP A C 1
ATOM 5268 O O . ASP A 1 645 ? -7.351 -12.774 -21.929 1.00 30.47 645 ASP A O 1
ATOM 5272 N N . PRO A 1 646 ? -7.965 -14.867 -21.377 1.00 23.95 646 PRO A N 1
ATOM 5273 C CA . PRO A 1 646 ? -8.836 -15.051 -22.537 1.00 23.95 646 PRO A CA 1
ATOM 5274 C C . PRO A 1 646 ? -10.167 -14.290 -22.417 1.00 23.95 646 PRO A C 1
ATOM 5276 O O . PRO A 1 646 ? -10.948 -14.294 -23.367 1.00 23.95 646 PRO A O 1
ATOM 5279 N N . SER A 1 647 ? -10.454 -13.629 -21.288 1.00 24.80 647 SER A N 1
ATOM 5280 C CA . SER A 1 647 ? -11.721 -12.922 -21.056 1.00 24.80 647 SER A CA 1
ATOM 5281 C C . SER A 1 647 ? -11.762 -11.479 -21.589 1.00 24.80 647 SER A C 1
ATOM 5283 O O . SER A 1 647 ? -12.802 -10.824 -21.534 1.00 24.80 647 SER A O 1
ATOM 5285 N N . SER A 1 648 ? -10.679 -10.990 -22.202 1.00 28.58 648 SER A N 1
ATOM 5286 C CA . SER A 1 648 ? -10.577 -9.609 -22.709 1.00 28.58 648 SER A CA 1
ATOM 5287 C C . SER A 1 648 ? -11.099 -9.382 -24.141 1.00 28.58 648 SER A C 1
ATOM 5289 O O . SER A 1 648 ? -11.112 -8.248 -24.625 1.00 28.58 648 SER A O 1
ATOM 5291 N N . ARG A 1 649 ? -11.615 -10.406 -24.836 1.00 27.72 649 ARG A N 1
ATOM 5292 C CA . ARG A 1 649 ? -12.290 -10.219 -26.137 1.00 27.72 649 ARG A CA 1
ATOM 5293 C C . ARG A 1 649 ? -13.777 -9.922 -25.942 1.00 27.72 649 ARG A C 1
ATOM 5295 O O . ARG A 1 649 ? -14.609 -10.815 -26.058 1.00 27.72 649 ARG A O 1
ATOM 5302 N N . GLY A 1 650 ? -14.114 -8.659 -25.675 1.00 26.27 650 GLY A N 1
ATOM 5303 C CA . GLY A 1 650 ? -15.515 -8.221 -25.724 1.00 26.27 650 GLY A CA 1
ATOM 5304 C C . GLY A 1 650 ? -15.921 -7.002 -24.900 1.00 26.27 650 GLY A C 1
ATOM 5305 O O . GLY A 1 650 ? -17.119 -6.805 -24.710 1.00 26.27 650 G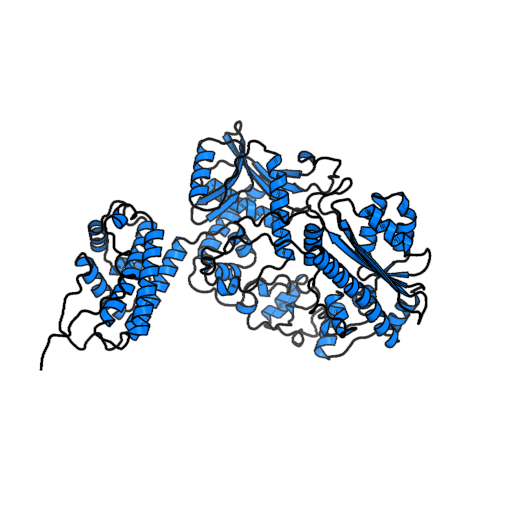LY A O 1
ATOM 5306 N N . ALA A 1 651 ? -15.000 -6.169 -24.409 1.00 25.05 651 ALA A N 1
ATOM 5307 C CA . ALA A 1 651 ? -15.399 -4.907 -23.791 1.00 25.05 651 ALA A CA 1
ATOM 5308 C C . ALA A 1 651 ? -15.771 -3.889 -24.883 1.00 25.05 651 ALA A C 1
ATOM 5310 O O . ALA A 1 651 ? -14.929 -3.168 -25.412 1.00 25.05 651 ALA A O 1
ATOM 5311 N N . THR A 1 652 ? -17.058 -3.838 -25.230 1.00 23.08 652 THR A N 1
ATOM 5312 C CA . THR A 1 652 ? -17.678 -2.662 -25.856 1.00 23.08 652 THR A CA 1
ATOM 5313 C C . THR A 1 652 ? -17.272 -1.392 -25.098 1.00 23.08 652 THR A C 1
ATOM 5315 O O . THR A 1 652 ? -17.112 -1.479 -23.875 1.00 23.08 652 THR A O 1
ATOM 5318 N N . PRO A 1 653 ? -17.160 -0.220 -25.758 1.00 27.62 653 PRO A N 1
ATOM 5319 C CA . PRO A 1 653 ? -16.857 1.037 -25.079 1.00 27.62 653 PRO A CA 1
ATOM 5320 C C . PRO A 1 653 ? -17.807 1.182 -23.892 1.00 27.62 653 PRO A C 1
ATOM 5322 O O . PRO A 1 653 ? -19.026 1.182 -24.086 1.00 27.62 653 PRO A O 1
ATOM 5325 N N . ARG A 1 654 ? -17.270 1.200 -22.663 1.00 32.59 654 ARG A N 1
ATOM 5326 C CA . ARG A 1 654 ? -18.086 1.424 -21.469 1.00 32.59 654 ARG A CA 1
ATOM 5327 C C . ARG A 1 654 ? -18.760 2.772 -21.671 1.00 32.59 654 ARG A C 1
ATOM 5329 O O . ARG A 1 654 ? -18.090 3.799 -21.720 1.00 32.59 654 ARG A O 1
ATOM 5336 N N . GLY A 1 655 ? -20.074 2.723 -21.873 1.00 26.86 655 GLY A N 1
ATOM 5337 C CA . GLY A 1 655 ? -20.911 3.905 -21.920 1.00 26.86 655 GLY A CA 1
ATOM 5338 C C . GLY A 1 655 ? -20.644 4.745 -20.682 1.00 26.86 655 GLY A C 1
ATOM 5339 O O . GLY A 1 655 ? -20.415 4.201 -19.603 1.00 26.86 655 GLY A O 1
ATOM 5340 N N . ASP A 1 656 ? -20.638 6.052 -20.896 1.00 34.22 656 ASP A N 1
ATOM 5341 C CA . ASP A 1 656 ? -20.529 7.111 -19.906 1.00 34.22 656 ASP A CA 1
ATOM 5342 C C . ASP A 1 656 ? -21.418 6.781 -18.689 1.00 34.22 656 ASP A C 1
ATOM 5344 O O . ASP A 1 656 ? -22.629 7.015 -18.684 1.00 34.22 656 ASP A O 1
ATOM 5348 N N . LEU A 1 657 ? -20.842 6.119 -17.679 1.00 43.31 657 LEU A N 1
ATOM 5349 C CA . LEU A 1 657 ? -21.499 5.840 -16.410 1.00 43.31 657 LEU A CA 1
ATOM 5350 C C . LEU A 1 657 ? -21.551 7.183 -15.699 1.00 43.31 657 LEU A C 1
ATOM 5352 O O . LEU A 1 657 ? -20.628 7.555 -14.978 1.00 43.31 657 LEU A O 1
ATOM 5356 N N . THR A 1 658 ? -22.622 7.934 -15.943 1.00 54.34 658 THR A N 1
ATOM 5357 C CA . THR A 1 658 ? -22.942 9.125 -15.167 1.00 54.34 658 THR A CA 1
ATOM 5358 C C . THR A 1 658 ? -22.972 8.712 -13.701 1.00 54.34 658 THR A C 1
ATOM 5360 O O . THR A 1 658 ? -23.906 8.040 -13.262 1.00 54.34 658 THR A O 1
ATOM 5363 N N . ILE A 1 659 ? -21.914 9.046 -12.960 1.00 68.06 659 ILE A N 1
ATOM 5364 C CA . ILE A 1 659 ? -21.824 8.781 -11.527 1.00 68.06 659 ILE A CA 1
ATOM 5365 C C . ILE A 1 659 ? -23.026 9.469 -10.881 1.00 68.06 659 ILE A C 1
ATOM 5367 O O . ILE A 1 659 ? -23.154 10.694 -10.956 1.00 68.06 659 ILE A O 1
ATOM 5371 N N . ASP A 1 660 ? -23.907 8.691 -10.250 1.00 85.88 660 ASP A N 1
ATOM 5372 C CA . ASP A 1 660 ? -24.992 9.240 -9.445 1.00 85.88 660 ASP A CA 1
ATOM 5373 C C . ASP A 1 660 ? -24.390 9.866 -8.181 1.00 85.88 660 ASP A C 1
ATOM 5375 O O . ASP A 1 660 ? -24.210 9.223 -7.144 1.00 85.88 660 ASP A O 1
ATOM 5379 N N . LYS A 1 661 ? -24.029 11.148 -8.291 1.00 87.00 661 LYS A N 1
ATOM 5380 C CA . LYS A 1 661 ? -23.442 11.922 -7.195 1.00 87.00 661 LYS A CA 1
ATOM 5381 C C . LYS A 1 661 ? -24.363 11.986 -5.977 1.00 87.00 661 LYS A C 1
ATOM 5383 O O . LYS A 1 661 ? -23.859 12.073 -4.861 1.00 87.00 661 LYS A O 1
ATOM 5388 N N . ALA A 1 662 ? -25.685 11.940 -6.164 1.00 89.25 662 ALA A N 1
ATOM 5389 C CA . ALA A 1 662 ? -26.629 11.987 -5.054 1.00 89.25 662 ALA A CA 1
ATOM 5390 C C . ALA A 1 662 ? -26.594 10.680 -4.251 1.00 89.25 662 ALA A C 1
ATOM 5392 O O . ALA A 1 662 ? -26.536 10.721 -3.020 1.00 89.25 662 ALA A O 1
ATOM 5393 N N . GLN A 1 663 ? -26.560 9.537 -4.940 1.00 90.31 663 GLN A N 1
ATOM 5394 C CA . GLN A 1 663 ? -26.408 8.237 -4.293 1.00 90.31 663 GLN A CA 1
ATOM 5395 C C . GLN A 1 663 ? -25.035 8.100 -3.622 1.00 90.31 663 GLN A C 1
ATOM 5397 O O . GLN A 1 663 ? -24.971 7.734 -2.452 1.00 90.31 663 GLN A O 1
ATOM 5402 N N . LEU A 1 664 ? -23.953 8.507 -4.295 1.00 90.25 664 LEU A N 1
ATOM 5403 C CA . LEU A 1 664 ? -22.603 8.474 -3.722 1.00 90.25 664 LEU A CA 1
ATOM 5404 C C . LEU A 1 664 ? -22.495 9.321 -2.445 1.00 90.25 664 LEU A C 1
ATOM 5406 O O . LEU A 1 664 ? -21.946 8.876 -1.439 1.00 90.25 664 LEU A O 1
ATOM 5410 N N . ARG A 1 665 ? -23.079 10.527 -2.460 1.00 93.19 665 ARG A N 1
ATOM 5411 C CA . ARG A 1 665 ? -23.157 11.406 -1.286 1.00 93.19 665 ARG A CA 1
ATOM 5412 C C . ARG A 1 665 ? -23.883 10.721 -0.127 1.00 93.19 665 ARG A C 1
ATOM 5414 O O . ARG A 1 665 ? -23.437 10.813 1.013 1.00 93.19 665 ARG A O 1
ATOM 5421 N N . LYS A 1 666 ? -25.003 10.048 -0.408 1.00 93.12 666 LYS A N 1
ATOM 5422 C CA . LYS A 1 666 ? -25.770 9.306 0.599 1.00 93.12 666 LYS A CA 1
ATOM 5423 C C . LYS A 1 666 ? -24.947 8.163 1.198 1.00 93.12 666 LYS A C 1
ATOM 5425 O O . LYS A 1 666 ? -24.913 8.037 2.418 1.00 93.12 666 LYS A O 1
ATOM 5430 N N . ASP A 1 667 ? -24.261 7.389 0.362 1.00 91.75 667 ASP A N 1
ATOM 5431 C CA . ASP A 1 667 ? -23.453 6.245 0.798 1.00 91.75 667 ASP A CA 1
ATOM 5432 C C . ASP A 1 667 ? -22.277 6.675 1.687 1.00 91.75 667 ASP A C 1
ATOM 5434 O O . ASP A 1 667 ? -22.016 6.052 2.717 1.00 91.75 667 ASP A O 1
ATOM 5438 N N . MET A 1 668 ? -21.609 7.780 1.336 1.00 92.75 668 MET A N 1
ATOM 5439 C CA . MET A 1 668 ? -20.539 8.364 2.153 1.00 92.75 668 MET A CA 1
ATOM 5440 C C . MET A 1 668 ? -21.046 8.798 3.530 1.00 92.75 668 MET A C 1
ATOM 5442 O O . MET A 1 668 ? -20.407 8.510 4.545 1.00 92.75 668 MET A O 1
ATOM 5446 N N . LEU A 1 669 ? -22.199 9.473 3.589 1.00 94.06 669 LEU A N 1
ATOM 5447 C CA . LEU A 1 669 ? -22.796 9.917 4.851 1.00 94.06 669 LEU A CA 1
ATOM 5448 C C . LEU A 1 669 ? -23.225 8.743 5.734 1.00 94.06 669 LEU A C 1
ATOM 5450 O O . LEU A 1 669 ? -22.969 8.759 6.936 1.00 94.06 669 LEU A O 1
ATOM 5454 N N . GLU A 1 670 ? -23.829 7.707 5.149 1.00 92.12 670 GLU A N 1
ATOM 5455 C CA . GLU A 1 670 ? -24.271 6.521 5.888 1.00 92.12 670 GLU A CA 1
ATOM 5456 C C . GLU A 1 670 ? -23.092 5.739 6.488 1.00 92.12 670 GLU A C 1
ATOM 5458 O O . GLU A 1 670 ? -23.173 5.296 7.636 1.00 92.12 670 GLU A O 1
ATOM 5463 N N . TYR A 1 671 ? -21.981 5.634 5.753 1.00 89.69 671 TYR A N 1
ATOM 5464 C CA . TYR A 1 671 ? -20.753 4.994 6.227 1.00 89.69 671 TYR A CA 1
ATOM 5465 C C . TYR A 1 671 ? -20.157 5.696 7.455 1.00 89.69 671 TYR A C 1
ATOM 5467 O O . TYR A 1 671 ? -20.058 5.080 8.518 1.00 89.69 671 TYR A O 1
ATOM 5475 N N . CYS A 1 672 ? -19.854 6.994 7.355 1.00 92.62 672 CYS A N 1
ATOM 5476 C CA . CYS A 1 672 ? -19.260 7.752 8.465 1.00 92.62 672 CYS A CA 1
ATOM 5477 C C . CYS A 1 672 ? -20.207 7.816 9.682 1.00 92.62 672 CYS A C 1
ATOM 5479 O O . CYS A 1 672 ? -19.789 7.729 10.839 1.00 92.62 672 CYS A O 1
ATOM 5481 N N . LYS A 1 673 ? -21.524 7.877 9.438 1.00 94.12 673 LYS A N 1
ATOM 5482 C CA . LYS A 1 673 ? -22.538 7.797 10.495 1.00 94.12 673 LYS A CA 1
ATOM 5483 C C . LYS A 1 673 ? -22.467 6.497 11.291 1.00 94.12 673 LYS A C 1
ATOM 5485 O O . LYS A 1 673 ? -22.635 6.532 12.513 1.00 94.12 673 LYS A O 1
ATOM 5490 N N . LEU A 1 674 ? -22.248 5.364 10.623 1.00 91.44 674 LEU A N 1
ATOM 5491 C CA . LEU A 1 674 ? -22.179 4.061 11.280 1.00 91.44 674 LEU A CA 1
ATOM 5492 C C . LEU A 1 674 ? -20.969 3.964 12.218 1.00 91.44 674 LEU A C 1
ATOM 5494 O O . LEU A 1 674 ? -21.131 3.480 13.338 1.00 91.44 674 LEU A O 1
ATOM 5498 N N . ASP A 1 675 ? -19.806 4.477 11.805 1.00 87.31 675 ASP A N 1
ATOM 5499 C CA . ASP A 1 675 ? -18.587 4.512 12.628 1.00 87.31 675 ASP A CA 1
ATOM 5500 C C . ASP A 1 675 ? -18.784 5.362 13.890 1.00 87.31 675 ASP A C 1
ATOM 5502 O O . ASP A 1 675 ? -18.491 4.918 15.006 1.00 87.31 675 ASP A O 1
ATOM 5506 N N . THR A 1 676 ? -19.402 6.540 13.758 1.00 94.88 676 THR A N 1
ATOM 5507 C CA . THR A 1 676 ? -19.723 7.361 14.934 1.00 94.88 676 THR A CA 1
ATOM 5508 C C . THR A 1 676 ? -20.751 6.687 15.845 1.00 94.88 676 THR A C 1
ATOM 5510 O O . THR A 1 676 ? -20.612 6.708 17.069 1.00 94.88 676 THR A O 1
ATOM 5513 N N . PHE A 1 677 ? -21.792 6.069 15.273 1.00 96.38 677 PHE A N 1
ATOM 5514 C CA . PHE A 1 677 ? -22.829 5.398 16.060 1.00 96.38 677 PHE A CA 1
ATOM 5515 C C . PHE A 1 677 ? -22.299 4.155 16.778 1.00 96.38 677 PHE A C 1
ATOM 5517 O O . PHE A 1 677 ? -22.730 3.854 17.891 1.00 96.38 677 PHE A O 1
ATOM 5524 N N . ALA A 1 678 ? -21.326 3.459 16.188 1.00 95.88 678 ALA A N 1
ATOM 5525 C CA . ALA A 1 678 ? -20.649 2.344 16.829 1.00 95.88 678 ALA A CA 1
ATOM 5526 C C . ALA A 1 678 ? -19.998 2.761 18.152 1.00 95.88 678 ALA A C 1
ATOM 5528 O O . ALA A 1 678 ? -20.117 2.026 19.128 1.00 95.88 678 ALA A O 1
ATOM 5529 N N . MET A 1 679 ? -19.391 3.951 18.232 1.00 97.44 679 MET A N 1
ATOM 5530 C CA . MET A 1 679 ? -18.839 4.459 19.494 1.00 97.44 679 MET A CA 1
ATOM 5531 C C . MET A 1 679 ? -19.912 4.681 20.559 1.00 97.44 679 MET A C 1
ATOM 5533 O O . MET A 1 679 ? -19.693 4.334 21.718 1.00 97.44 679 MET A O 1
ATOM 5537 N N . VAL A 1 680 ? -21.079 5.205 20.167 1.00 97.12 680 VAL A N 1
ATOM 5538 C CA . VAL A 1 680 ? -22.222 5.375 21.078 1.00 97.12 680 VAL A CA 1
ATOM 5539 C C . VAL A 1 680 ? -22.633 4.022 21.653 1.00 97.12 680 VAL A C 1
ATOM 5541 O O . VAL A 1 680 ? -22.701 3.862 22.868 1.00 97.12 680 VAL A O 1
ATOM 5544 N N . ARG A 1 681 ? -22.841 3.019 20.790 1.00 96.81 681 ARG A N 1
ATOM 5545 C CA . ARG A 1 681 ? -23.258 1.679 21.228 1.00 96.81 681 ARG A CA 1
ATOM 5546 C C . ARG A 1 681 ? -22.187 0.978 22.058 1.00 96.81 681 ARG A C 1
ATOM 5548 O O . ARG A 1 681 ? -22.517 0.326 23.038 1.00 96.81 681 ARG A O 1
ATOM 5555 N N . ILE A 1 682 ? -20.910 1.140 21.713 1.00 97.25 682 ILE A N 1
ATOM 5556 C CA . ILE A 1 682 ? -19.802 0.602 22.510 1.00 97.25 682 ILE A CA 1
ATOM 5557 C C . ILE A 1 682 ? -19.795 1.221 23.910 1.00 97.25 682 ILE A C 1
ATOM 5559 O O . ILE A 1 682 ? -19.651 0.480 24.878 1.00 97.25 682 ILE A O 1
ATOM 5563 N N . LEU A 1 683 ? -19.982 2.540 24.033 1.00 96.75 683 LEU A N 1
ATOM 5564 C CA . LEU A 1 683 ? -20.075 3.191 25.340 1.00 96.75 683 LEU A CA 1
ATOM 5565 C C . LEU A 1 683 ? -21.258 2.645 26.151 1.00 96.75 683 LEU A C 1
ATOM 5567 O O . LEU A 1 683 ? -21.056 2.241 27.290 1.00 96.75 683 LEU A O 1
ATOM 5571 N N . GLU A 1 684 ? -22.451 2.555 25.556 1.00 95.56 684 GLU A N 1
ATOM 5572 C CA . GLU A 1 684 ? -23.642 2.001 26.223 1.00 95.56 684 GLU A CA 1
ATOM 5573 C C . GLU A 1 684 ? -23.419 0.565 26.723 1.00 95.56 684 GLU A C 1
ATOM 5575 O O . GLU A 1 684 ? -23.876 0.199 27.804 1.00 95.56 684 GLU A O 1
ATOM 5580 N N . GLU A 1 685 ? -22.729 -0.279 25.952 1.00 96.44 685 GLU A N 1
ATOM 5581 C CA . GLU A 1 685 ? -22.409 -1.638 26.395 1.00 96.44 685 GLU A CA 1
ATOM 5582 C C . GLU A 1 685 ? -21.386 -1.657 27.528 1.00 96.44 685 GLU A C 1
ATOM 5584 O O . GLU A 1 685 ? -21.513 -2.469 28.441 1.00 96.44 685 GLU A O 1
ATOM 5589 N N . LEU A 1 686 ? -20.395 -0.764 27.508 1.00 96.38 686 LEU A N 1
ATOM 5590 C CA . LEU A 1 686 ? -19.441 -0.627 28.608 1.00 96.38 686 LEU A CA 1
ATOM 5591 C C . LEU A 1 686 ? -20.134 -0.140 29.889 1.00 96.38 686 LEU A C 1
ATOM 5593 O O . LEU A 1 686 ? -19.845 -0.661 30.965 1.00 96.38 686 LEU A O 1
ATOM 5597 N N . GLU A 1 687 ? -21.093 0.781 29.773 1.00 94.44 687 GLU A N 1
ATOM 5598 C CA . GLU A 1 687 ? -21.921 1.258 30.887 1.00 94.44 687 GLU A CA 1
ATOM 5599 C C . GLU A 1 687 ? -22.820 0.161 31.477 1.00 94.44 687 GLU A C 1
ATOM 5601 O O . GLU A 1 687 ? -23.101 0.185 32.668 1.00 94.44 687 GLU A O 1
ATOM 5606 N N . LYS A 1 688 ? -23.245 -0.841 30.695 1.00 94.56 688 LYS A N 1
ATOM 5607 C CA . LYS A 1 688 ? -24.004 -1.999 31.217 1.00 94.56 688 LYS A CA 1
ATOM 5608 C C . LYS A 1 688 ? -23.147 -2.979 32.024 1.00 94.56 688 LYS A C 1
ATOM 5610 O O . LYS A 1 688 ? -23.694 -3.858 32.695 1.00 94.56 688 LYS A O 1
ATOM 5615 N N . LEU A 1 689 ? -21.820 -2.922 31.889 1.00 91.31 689 LEU A N 1
ATOM 5616 C CA . LEU A 1 689 ? -20.907 -3.836 32.584 1.00 91.31 689 LEU A CA 1
ATOM 5617 C C . LEU A 1 689 ? -20.623 -3.407 34.021 1.00 91.31 689 LEU A C 1
ATOM 5619 O O . LEU A 1 689 ? -20.304 -4.283 34.841 1.00 91.31 689 LEU A O 1
ATOM 5623 N N . ILE A 1 690 ? -20.678 -2.101 34.274 1.00 90.38 690 ILE A N 1
ATOM 5624 C CA . ILE A 1 690 ? -20.516 -1.459 35.582 1.00 90.38 690 ILE A CA 1
ATOM 5625 C C . ILE A 1 690 ? -21.856 -1.447 36.318 1.00 90.38 690 ILE A C 1
ATOM 5627 O O . ILE A 1 690 ? -21.825 -1.691 37.544 1.00 90.38 690 ILE A O 1
#

Sequence (690 aa):
MHEDDLIWDKPPEDFSRDIYDAEAWKESAQDPFLWISHAKINEEIADLLYEKYKNNIRYSSRIIMNYGFAIECYLKAIALQEGMIALDSTGAGFVQAFTRHNLINFYKRCFADIDDDIENYLKKIRRAIESGKYPLEKTPVEDAYNDNIDNTVLFCRELIDRLQRKYKNIHMFISKTDYILFRECPKNVWHKIHQPDIYYKSELSDFEKHIIETGNEVELEARKIWPSGVLIEGRDEAAQKLTAELIAKKQEVIFQPVFLKDNFLAAVDVLTYDKSADAWNITEIKASNDTDKKRHYYDLAFQVNLLRKCGLKINEINLMHLNSEYVRQGALDLVNLFKSDNITREINELALPVALEMEQALKYLSSDKEPPGSCTCIYKGRSNHCATFHHSNPQVPKYSVHDINRIGLSKKKLESLIDGNKFHIHEVPEEMELNDTQKNQIRAFVLNQILVDKIKIQEELEQLKYPLYFVDYETFPAAIPMFDGFSPYQQIPFQYSLYVLDELGAKLKHFEFLHDQATDPSRPFVESLQSQIGPKGSLIVWSKRFECSRNTEIAARVPEAKEFIESINSRTYDLMDIFTKQHYVHKDFKGSTSIKKVQPVLAPELSYKKLAIQEGGTASSSWLKLIGRPAPQDDPDSSVIAPGDPSSRGATPRGDLTIDKAQLRKDMLEYCKLDTFAMVRILEELEKLI

pLDDT: mean 81.11, std 21.19, range [23.08, 98.56]

Secondary structure (DSSP, 8-state):
----------S-TTSSSSS--TTHHHHSTT-HHHHHHHHHHHHHHHHHHHHHHTT-HHHHHHHHHHHHHHHHHHHHHHHHHTT-S-TT--HHHHHHHHHHS-HHHHHHHHSS---HHHHHHHHHHHHHHHTSS--------TTSSGGGHHHHHHHHHHHHHHHHHHHHHHT--EEHHHHHHHHH-HHHHHHHHH-HHHHTTSPPPHHHHHHHHHHHHHHHHHHTT-TTPEEPP-SSHHHHHHHHHHHHTT-SEEES-EEEETTEEEE-SEEEEETTTTEEEEEEEES-SS--HHHHHHHHHHHHHHHHHTTPPEEEEEEEEE-TT----SS--HHHHEEEEE-HHHHHHHHHHHHHHHHHHHHHHT-SSPPPS--GGGGS-GGG--TTHHHH-TTS-SS-GGGSTTGGG-HHHHHHHHHTT--SGGGS-TTS---HHHHHHHHHHHHT--EE-HHHHHHHHTT--SSEEEEEEEEEE-SS--STT--TT-EEEEEEEEEEE-STTPPPEEEEEE--SSS--HHHHHHHHHHH--SSSEEEES-HHHHHHHHHHHHHH-GGGHHHHHHHHHTEEETTHHHHTTSEE-GGGTT--SHHHHHHHH-TT--GGG-S--SHHHHHHHHHHHTT-------GGG--S-TT-GGGTT----------HHHHHHHHHHHHHHHHHHHHHHHHHHHTT-

Radius of gyration: 32.88 Å; chains: 1; bounding box: 62×86×92 Å